Protein AF-Q6WVA9-F1 (afdb_monomer)

Foldseek 3Di:
DAFDADQWWWKAFVLARFIDGFGADDDDADDQVPDDPQKHQGIATLFPGTGQKMDGNADQDIDGRTDCVPPFHAVRRVCLVVLVVVVVVCVVVVPPCPDHSSVVVCVVQHDDFDPPQAPPDFWQEEEEEAQEDDDVFFHQLLLLLLLLLLVLCVVVNHAYEYEYLDPPGPSQDPPSHPYYHNDQLALVVVLVCCVVVLTQEYEQQRHPPSSLVSVVVCVVVCSCVVSNYYYFFQDNQLQVCQVDPVSVQVLCVVLVAFAFDKDKDQDLVVQLVSCVVLDDFKWKAQPPDPPRQLIDTDRDSVSSSVSRVRRNVPHRMIMITNDLQPFKKKKWKWAAFSSLLIFTQWIKTFPHAPPADPLQTKIKTPDDLDDSVLVNVVRVSVSVSCVSSVGFAIKMWMKGAHSVDSDIHTHGINSHDGPVLSVSCVQQVQNRSNRSSCRSNRDDQSNDADPVVRRGTNSTHGDDPDMDIDHHDDDCVVVD

InterPro domains:
  IPR005479 Carbamoyl phosphate synthase, ATP-binding domain [PF02786] (244-446)
  IPR005479 Carbamoyl phosphate synthase, ATP-binding domain [PS00867] (410-417)
  IPR005483 Carbamoyl phosphate synthase, CPSase domain [PR00098] (135-149)
  IPR005483 Carbamoyl phosphate synthase, CPSase domain [PR00098] (164-174)
  IPR005483 Carbamoyl phosphate synthase, CPSase domain [PR00098] (284-296)
  IPR005483 Carbamoyl phosphate synthase, CPSase domain [PR00098] (318-337)
  IPR005483 Carbamoyl phosphate synthase, CPSase domain [PR00098] (353-370)
  IPR005483 Carbamoyl phosphate synthase, CPSase domain [PR00098] (410-439)
  IPR011761 ATP-grasp fold [PS50975] (249-441)
  IPR016185 Pre-ATP-grasp domain superfamily [SSF52440] (121-243)
  IPR017926 Glutamine amidotransferase [PF00117] (2-86)
  IPR029062 Class I glutamine amidotransferase-like [G3DSA:3.40.50.880] (1-93)
  IPR029062 Class I glutamine amidotransferase-like [SSF52317] (1-90)
  IPR058047 Carbamoyl phosphate synthase, preATP-grasp domain [PF25596] (124-239)

Nearest PDB structures (foldseek):
  5dou-assembly2_C  TM=9.207E-01  e=1.795E-68  Homo sapiens
  5dou-assembly2_D  TM=9.172E-01  e=1.261E-68  Homo sapiens
  5dou-assembly1_B  TM=9.263E-01  e=5.498E-68  Homo sapiens
  5dou-assembly1_A  TM=9.173E-01  e=4.887E-68  Homo sapiens
  6w2j-assembly1_A  TM=9.280E-01  e=3.345E-63  Homo sapiens

Organism: NCBI:txid95088

pLDDT: mean 93.13, std 7.99, range [38.22, 98.81]

Structure (mmCIF, N/CA/C/O backbone):
data_AF-Q6WVA9-F1
#
_entry.id   AF-Q6WVA9-F1
#
loop_
_atom_site.group_PDB
_atom_site.id
_atom_site.type_symbol
_atom_site.label_atom_id
_atom_site.label_alt_id
_atom_site.label_comp_id
_atom_site.label_asym_id
_atom_site.label_entity_id
_atom_site.label_seq_id
_atom_site.pdbx_PDB_ins_code
_atom_site.Cartn_x
_atom_site.Cartn_y
_atom_site.Cartn_z
_atom_site.occupancy
_atom_site.B_iso_or_equiv
_atom_site.auth_seq_id
_atom_site.auth_comp_id
_atom_site.auth_asym_id
_atom_site.auth_atom_id
_atom_site.pdbx_PDB_model_num
ATOM 1 N N . LYS A 1 1 ? 4.236 6.666 -31.141 1.00 63.34 1 LYS A N 1
ATOM 2 C CA . LYS A 1 1 ? 3.553 7.868 -31.706 1.00 63.34 1 LYS A CA 1
ATOM 3 C C . LYS A 1 1 ? 3.749 9.112 -30.842 1.00 63.34 1 LYS A C 1
ATOM 5 O O . LYS A 1 1 ? 4.057 10.151 -31.404 1.00 63.34 1 LYS A O 1
ATOM 10 N N . TYR A 1 2 ? 3.569 9.023 -29.520 1.00 81.44 2 TYR A N 1
ATOM 11 C CA . TYR A 1 2 ? 3.713 10.180 -28.628 1.00 81.44 2 TYR A CA 1
ATOM 12 C C . TYR A 1 2 ? 4.993 10.151 -27.785 1.00 81.44 2 TYR A C 1
ATOM 14 O O . TYR A 1 2 ? 5.389 11.207 -27.310 1.00 81.44 2 TYR A O 1
ATOM 22 N N . GLY A 1 3 ? 5.689 9.010 -27.696 1.00 92.00 3 GLY A N 1
ATOM 23 C CA . GLY A 1 3 ? 6.836 8.843 -26.800 1.00 92.00 3 GLY A CA 1
ATOM 24 C C . GLY A 1 3 ? 6.391 8.723 -25.344 1.00 92.00 3 GLY A C 1
ATOM 25 O O . GLY A 1 3 ? 5.223 8.977 -25.040 1.00 92.00 3 GLY A O 1
ATOM 26 N N . ASN A 1 4 ? 7.319 8.379 -24.459 1.00 97.00 4 ASN A N 1
ATOM 27 C CA . ASN A 1 4 ? 7.031 8.193 -23.045 1.00 97.00 4 ASN A CA 1
ATOM 28 C C . ASN A 1 4 ? 7.585 9.382 -22.254 1.00 97.00 4 ASN A C 1
ATOM 30 O O . ASN A 1 4 ? 8.783 9.682 -22.292 1.00 97.00 4 ASN A O 1
ATOM 34 N N . ARG A 1 5 ? 6.675 10.118 -21.600 1.00 97.06 5 ARG A N 1
ATOM 35 C CA . ARG A 1 5 ? 6.971 11.325 -20.816 1.00 97.06 5 ARG A CA 1
ATOM 36 C C . ARG A 1 5 ? 6.161 11.328 -19.528 1.00 97.06 5 ARG A C 1
ATOM 38 O O . ARG A 1 5 ? 4.946 11.496 -19.584 1.00 97.06 5 ARG A O 1
ATOM 45 N N . GLY A 1 6 ? 6.819 11.152 -18.391 1.00 96.50 6 GLY A N 1
ATOM 46 C CA . GLY A 1 6 ? 6.153 11.119 -17.091 1.00 96.50 6 GLY A CA 1
ATOM 47 C C . GLY A 1 6 ? 7.018 10.506 -15.998 1.00 96.50 6 GLY A C 1
ATOM 48 O O . GLY A 1 6 ? 8.132 10.060 -16.262 1.00 96.50 6 GLY A O 1
ATOM 49 N N . HIS A 1 7 ? 6.479 10.484 -14.779 1.00 96.94 7 HIS A N 1
ATOM 50 C CA . HIS A 1 7 ? 7.119 9.922 -13.578 1.00 96.94 7 HIS A CA 1
ATOM 51 C C . HIS A 1 7 ? 6.469 8.614 -13.102 1.00 96.94 7 HIS A C 1
ATOM 53 O O . HIS A 1 7 ? 6.834 8.075 -12.065 1.00 96.94 7 HIS A O 1
ATOM 59 N N . ASN A 1 8 ? 5.473 8.127 -13.836 1.00 96.62 8 ASN A N 1
ATOM 60 C CA . ASN A 1 8 ? 4.592 7.029 -13.451 1.00 96.62 8 ASN A CA 1
ATOM 61 C C . ASN A 1 8 ? 4.583 5.906 -14.496 1.00 96.62 8 ASN A C 1
ATOM 63 O O . ASN A 1 8 ? 3.553 5.269 -14.726 1.00 96.62 8 ASN A O 1
ATOM 67 N N . LEU A 1 9 ? 5.710 5.711 -15.183 1.00 97.00 9 LEU A N 1
ATOM 68 C CA . LEU A 1 9 ? 5.797 4.802 -16.317 1.00 97.00 9 LEU A CA 1
ATOM 69 C C . LEU A 1 9 ? 6.294 3.427 -15.853 1.00 97.00 9 LEU A C 1
ATOM 71 O O . LEU A 1 9 ? 7.421 3.328 -15.359 1.00 97.00 9 LEU A O 1
ATOM 75 N N . PRO A 1 10 ? 5.466 2.374 -15.970 1.00 97.62 10 PRO A N 1
ATOM 76 C CA . PRO A 1 10 ? 5.815 1.049 -15.485 1.00 97.62 10 PRO A CA 1
ATOM 77 C C . PRO A 1 10 ? 6.740 0.298 -16.434 1.00 97.62 10 PRO A C 1
ATOM 79 O O . PRO A 1 10 ? 6.375 0.035 -17.580 1.00 97.62 10 PRO A O 1
ATOM 82 N N . CYS A 1 11 ? 7.884 -0.146 -15.923 1.00 97.56 11 CYS A N 1
ATOM 83 C CA . CYS A 1 11 ? 8.838 -0.977 -16.654 1.00 97.56 11 CYS A CA 1
ATOM 84 C C . CYS A 1 11 ? 8.942 -2.357 -16.008 1.00 97.56 11 CYS A C 1
ATOM 86 O O . CYS A 1 11 ? 9.179 -2.462 -14.806 1.00 97.56 11 CYS A O 1
ATOM 88 N N . ILE A 1 12 ? 8.767 -3.415 -16.798 1.00 98.12 12 ILE A N 1
ATOM 89 C CA . ILE A 1 12 ? 8.920 -4.811 -16.375 1.00 98.12 12 ILE A CA 1
ATOM 90 C C . ILE A 1 12 ? 10.329 -5.274 -16.729 1.00 98.12 12 ILE A C 1
ATOM 92 O O . ILE A 1 12 ? 10.743 -5.167 -17.881 1.00 98.12 12 ILE A O 1
ATOM 96 N N . HIS A 1 13 ? 11.048 -5.814 -15.751 1.00 98.12 13 HIS A N 1
ATOM 97 C CA . HIS A 1 13 ? 12.336 -6.467 -15.955 1.00 98.12 13 HIS A CA 1
ATOM 98 C C . HIS A 1 13 ? 12.132 -7.902 -16.471 1.00 98.12 13 HIS A C 1
ATOM 100 O O . HIS A 1 13 ? 11.496 -8.716 -15.795 1.00 98.12 13 HIS A O 1
ATOM 106 N N . HIS A 1 14 ? 12.676 -8.236 -17.648 1.00 94.38 14 HIS A N 1
ATOM 107 C CA . HIS A 1 14 ? 12.358 -9.483 -18.375 1.00 94.38 14 HIS A CA 1
ATOM 108 C C . HIS A 1 14 ? 12.635 -10.763 -17.585 1.00 94.38 14 HIS A C 1
ATOM 110 O O . HIS A 1 14 ? 11.826 -11.688 -17.590 1.00 94.38 14 HIS A O 1
ATOM 116 N N . ASN A 1 15 ? 13.764 -10.834 -16.880 1.00 92.94 15 ASN A N 1
ATOM 117 C CA . ASN A 1 15 ? 14.180 -12.072 -16.218 1.00 92.94 15 ASN A CA 1
ATOM 118 C C . ASN A 1 15 ? 13.527 -12.308 -14.852 1.00 92.94 15 ASN A C 1
ATOM 120 O O . ASN A 1 15 ? 13.528 -13.441 -14.379 1.00 92.94 15 ASN A O 1
ATOM 124 N N . THR A 1 16 ? 13.004 -11.264 -14.205 1.00 95.31 16 THR A N 1
ATOM 125 C CA . THR A 1 16 ? 12.428 -11.379 -12.851 1.00 95.31 16 THR A CA 1
ATOM 126 C C . THR A 1 16 ? 10.925 -11.125 -12.819 1.00 95.31 16 THR A C 1
ATOM 128 O O . THR A 1 16 ? 10.287 -11.440 -11.820 1.00 95.31 16 THR A O 1
ATOM 131 N N . GLY A 1 17 ? 10.348 -10.542 -13.876 1.00 94.81 17 GLY A N 1
ATOM 132 C CA . GLY A 1 17 ? 8.936 -10.151 -13.927 1.00 94.81 17 GLY A CA 1
ATOM 133 C C . GLY A 1 17 ? 8.577 -8.986 -12.997 1.00 94.81 17 GLY A C 1
ATOM 134 O O . GLY A 1 17 ? 7.415 -8.587 -12.934 1.00 94.81 17 GLY A O 1
ATOM 135 N N . ARG A 1 18 ? 9.559 -8.422 -12.282 1.00 96.50 18 ARG A N 1
ATOM 136 C CA . ARG A 1 18 ? 9.371 -7.264 -11.406 1.00 96.50 18 ARG A CA 1
ATOM 137 C C . ARG A 1 18 ? 9.057 -6.023 -12.219 1.00 96.50 18 ARG A C 1
ATOM 139 O O . ARG A 1 18 ? 9.720 -5.747 -13.217 1.00 96.50 18 ARG A O 1
ATOM 146 N N . CYS A 1 19 ? 8.079 -5.264 -11.751 1.00 97.62 19 CYS A N 1
ATOM 147 C CA . CYS A 1 19 ? 7.687 -3.990 -12.315 1.00 97.62 19 CYS A CA 1
ATOM 148 C C . CYS A 1 19 ? 8.124 -2.837 -11.407 1.00 97.62 19 CYS A C 1
ATOM 150 O O . CYS A 1 19 ? 7.973 -2.899 -10.185 1.00 97.62 19 CYS A O 1
ATOM 152 N N . PHE A 1 20 ? 8.659 -1.786 -12.019 1.00 97.69 20 PHE A N 1
ATOM 153 C CA . PHE A 1 20 ? 9.190 -0.603 -11.348 1.00 97.69 20 PHE A CA 1
ATOM 154 C C . PHE A 1 20 ? 8.584 0.657 -11.959 1.00 97.69 20 PHE A C 1
ATOM 156 O O . PHE A 1 20 ? 8.343 0.695 -13.170 1.00 97.69 20 PHE A O 1
ATOM 163 N N . MET A 1 21 ? 8.344 1.686 -11.141 1.00 97.50 21 MET A N 1
ATOM 164 C CA . MET A 1 21 ? 7.945 2.996 -11.654 1.00 97.50 21 MET A CA 1
ATOM 165 C C . MET A 1 21 ? 9.180 3.766 -12.097 1.00 97.50 21 MET A C 1
ATOM 167 O O . MET A 1 21 ? 10.185 3.804 -11.390 1.00 97.50 21 MET A O 1
ATOM 171 N N . THR A 1 22 ? 9.102 4.383 -13.272 1.00 97.94 22 THR A N 1
ATOM 172 C CA . THR A 1 22 ? 10.239 5.070 -13.882 1.00 97.94 22 THR A CA 1
ATOM 173 C C . THR A 1 22 ? 9.884 6.479 -14.333 1.00 97.94 22 THR A C 1
ATOM 175 O O . THR A 1 22 ? 8.746 6.767 -14.725 1.00 97.94 22 THR A O 1
ATOM 178 N N . THR A 1 23 ? 10.890 7.355 -14.301 1.00 97.62 23 THR A N 1
ATOM 179 C CA . THR A 1 23 ? 10.855 8.646 -14.987 1.00 97.62 23 THR A CA 1
ATOM 180 C C . THR A 1 23 ? 11.359 8.480 -16.408 1.00 97.62 23 THR A C 1
ATOM 182 O O . THR A 1 23 ? 12.461 7.977 -16.624 1.00 97.62 23 THR A O 1
ATOM 185 N N . GLN A 1 24 ? 10.591 8.955 -17.383 1.00 97.75 24 GLN A N 1
ATOM 186 C CA . GLN A 1 24 ? 10.996 8.923 -18.786 1.00 97.75 24 GLN A CA 1
ATOM 187 C C . GLN A 1 24 ? 10.697 10.242 -19.482 1.00 97.75 24 GLN A C 1
ATOM 189 O O . GLN A 1 24 ? 9.745 10.943 -19.131 1.00 97.75 24 GLN A O 1
ATOM 194 N N . ASN A 1 25 ? 11.511 10.568 -20.486 1.00 97.06 25 ASN A N 1
ATOM 195 C CA . ASN A 1 25 ? 11.283 11.703 -21.369 1.00 97.06 25 ASN A CA 1
ATOM 196 C C . ASN A 1 25 ? 11.929 11.482 -22.747 1.00 97.06 25 ASN A C 1
ATOM 198 O O . ASN A 1 25 ? 12.890 12.157 -23.118 1.00 97.06 25 ASN A O 1
ATOM 202 N N . HIS A 1 26 ? 11.405 10.533 -23.524 1.00 96.94 26 HIS A N 1
ATOM 203 C CA . HIS A 1 26 ? 11.933 10.210 -24.854 1.00 96.94 26 HIS A CA 1
ATOM 204 C C . HIS A 1 26 ? 10.832 10.124 -25.920 1.00 96.94 26 HIS A C 1
ATOM 206 O O . HIS A 1 26 ? 9.650 9.937 -25.636 1.00 96.94 26 HIS A O 1
ATOM 212 N N . GLY A 1 27 ? 11.223 10.330 -27.183 1.00 96.88 27 GLY A N 1
ATOM 213 C CA . GLY A 1 27 ? 10.330 10.286 -28.353 1.00 96.88 27 GLY A CA 1
ATOM 214 C C . GLY A 1 27 ? 10.636 9.167 -29.353 1.00 96.88 27 GLY A C 1
ATOM 215 O O . GLY A 1 27 ? 9.853 8.954 -30.275 1.00 96.88 27 GLY A O 1
ATOM 216 N N . PHE A 1 28 ? 11.755 8.471 -29.163 1.00 95.38 28 PHE A N 1
ATOM 217 C CA . PHE A 1 28 ? 12.245 7.371 -29.993 1.00 95.38 28 PHE A CA 1
ATOM 218 C C . PHE A 1 28 ? 12.471 6.158 -29.098 1.00 95.38 28 PHE A C 1
ATOM 220 O O . PHE A 1 28 ? 12.842 6.343 -27.943 1.00 95.38 28 PHE A O 1
ATOM 227 N N . ALA A 1 29 ? 12.252 4.956 -29.615 1.00 96.00 29 ALA A N 1
ATOM 228 C CA . ALA A 1 29 ? 12.467 3.711 -28.886 1.00 96.00 29 ALA A CA 1
ATOM 229 C C . ALA A 1 29 ? 13.289 2.748 -29.744 1.00 96.00 29 ALA A C 1
ATOM 231 O O . ALA A 1 29 ? 13.302 2.865 -30.974 1.00 96.00 29 ALA A O 1
ATOM 232 N N . VAL A 1 30 ? 13.972 1.819 -29.082 1.00 96.50 30 VAL A N 1
ATOM 233 C CA . VAL A 1 30 ? 14.666 0.706 -29.733 1.00 96.50 30 VAL A CA 1
ATOM 234 C C . VAL A 1 30 ? 13.632 -0.300 -30.245 1.00 96.50 30 VAL A C 1
ATOM 236 O O . VAL A 1 30 ? 12.618 -0.539 -29.589 1.00 96.50 30 VAL A O 1
ATOM 239 N N . ASP A 1 31 ? 13.886 -0.857 -31.427 1.00 96.38 31 ASP A N 1
ATOM 240 C CA . ASP A 1 31 ? 13.080 -1.926 -32.015 1.00 96.38 31 ASP A CA 1
ATOM 241 C C . ASP A 1 31 ? 13.687 -3.289 -31.650 1.00 96.38 31 ASP A C 1
ATOM 243 O O . ASP A 1 31 ? 14.761 -3.649 -32.147 1.00 96.38 31 ASP A O 1
ATOM 247 N N . ASP A 1 32 ? 13.001 -4.019 -30.765 1.00 95.06 32 ASP A N 1
ATOM 248 C CA . ASP A 1 32 ? 13.438 -5.311 -30.225 1.00 95.06 32 ASP A CA 1
ATOM 249 C C . ASP A 1 32 ? 13.683 -6.358 -31.324 1.00 95.06 32 ASP A C 1
ATOM 251 O O . ASP A 1 32 ? 14.612 -7.160 -31.210 1.00 95.06 32 ASP A O 1
ATOM 255 N N . ASP A 1 33 ? 12.930 -6.307 -32.429 1.00 95.62 33 ASP A N 1
ATOM 256 C CA . ASP A 1 33 ? 13.046 -7.263 -33.539 1.00 95.62 33 ASP A CA 1
ATOM 257 C C . ASP A 1 33 ? 14.336 -7.066 -34.358 1.00 95.62 33 ASP A C 1
ATOM 259 O O . ASP A 1 33 ? 14.706 -7.906 -35.184 1.00 95.62 33 ASP A O 1
ATOM 263 N N . THR A 1 34 ? 15.037 -5.950 -34.136 1.00 96.81 34 THR A N 1
ATOM 264 C CA . THR A 1 34 ? 16.253 -5.570 -34.871 1.00 96.81 34 THR A CA 1
ATOM 265 C C . THR A 1 34 ? 17.528 -5.664 -34.036 1.00 96.81 34 THR A C 1
ATOM 267 O O . THR A 1 34 ? 18.603 -5.277 -34.509 1.00 96.81 34 THR A O 1
ATOM 270 N N . LEU A 1 35 ? 17.443 -6.187 -32.807 1.00 96.94 35 LEU A N 1
ATOM 271 C CA . LEU A 1 35 ? 18.608 -6.337 -31.942 1.00 96.94 35 LEU A CA 1
ATOM 272 C C . LEU A 1 35 ? 19.638 -7.302 -32.562 1.00 96.94 35 LEU A C 1
ATOM 274 O O . LEU A 1 35 ? 19.288 -8.399 -33.006 1.00 96.94 35 LEU A O 1
ATOM 278 N N . PRO A 1 36 ? 20.928 -6.921 -32.617 1.00 96.75 36 PRO A N 1
ATOM 279 C CA . PRO A 1 36 ? 21.968 -7.794 -33.143 1.00 96.75 36 PRO A CA 1
ATOM 280 C C . PRO A 1 36 ? 22.230 -8.973 -32.197 1.00 96.75 36 PRO A C 1
ATOM 282 O O . PRO A 1 36 ? 21.999 -8.891 -30.993 1.00 96.75 36 PRO A O 1
ATOM 285 N N . ALA A 1 37 ? 22.791 -10.057 -32.738 1.00 96.56 37 ALA A N 1
ATOM 286 C CA . ALA A 1 37 ? 23.125 -11.248 -31.957 1.00 96.56 37 ALA A CA 1
ATOM 287 C C . ALA A 1 37 ? 23.976 -10.913 -30.714 1.00 96.56 37 ALA A C 1
ATOM 289 O O . ALA A 1 37 ? 24.954 -10.163 -30.802 1.00 96.56 37 ALA A O 1
ATOM 290 N N . GLY A 1 38 ? 23.615 -11.502 -29.572 1.00 96.12 38 GLY A N 1
ATOM 291 C CA . GLY A 1 38 ? 24.259 -11.264 -28.280 1.00 96.12 38 GLY A CA 1
ATOM 292 C C . GLY A 1 38 ? 23.659 -10.118 -27.460 1.00 96.12 38 GLY A C 1
ATOM 293 O O . GLY A 1 38 ? 24.158 -9.868 -26.361 1.00 96.12 38 GLY A O 1
ATOM 294 N N . TRP A 1 39 ? 22.632 -9.429 -27.970 1.00 97.94 39 TRP A N 1
ATOM 295 C CA . TRP A 1 39 ? 21.844 -8.434 -27.241 1.00 97.94 39 TRP A CA 1
ATOM 296 C C . TRP A 1 39 ? 20.414 -8.909 -27.037 1.00 97.94 39 TRP A C 1
ATOM 298 O O . TRP A 1 39 ? 19.814 -9.509 -27.924 1.00 97.94 39 TRP A O 1
ATOM 308 N N . GLU A 1 40 ? 19.857 -8.569 -25.884 1.00 97.31 40 GLU A N 1
ATOM 309 C CA . GLU A 1 40 ? 18.480 -8.890 -25.525 1.00 97.31 40 GLU A CA 1
ATOM 310 C C . GLU A 1 40 ? 17.811 -7.702 -24.809 1.00 97.31 40 GLU A C 1
ATOM 312 O O . GLU A 1 40 ? 18.506 -6.855 -24.226 1.00 97.31 40 GLU A O 1
ATOM 317 N N . PRO A 1 41 ? 16.470 -7.624 -24.827 1.00 97.94 41 PRO A N 1
ATOM 318 C CA . PRO A 1 41 ? 15.728 -6.657 -24.028 1.00 97.94 41 PRO A CA 1
ATOM 319 C C . PRO A 1 41 ? 15.956 -6.877 -22.526 1.00 97.94 41 PRO A C 1
ATOM 321 O O . PRO A 1 41 ? 15.852 -7.993 -22.019 1.00 97.94 41 PRO A O 1
ATOM 324 N N . LEU A 1 42 ? 16.233 -5.795 -21.799 1.00 98.12 42 LEU A N 1
ATOM 325 C CA . LEU A 1 42 ? 16.402 -5.804 -20.343 1.00 98.12 42 LEU A CA 1
ATOM 326 C C . LEU A 1 42 ? 15.102 -5.410 -19.628 1.00 98.12 42 LEU A C 1
ATOM 328 O O . LEU A 1 42 ? 14.667 -6.078 -18.687 1.00 98.12 42 LEU A O 1
ATOM 332 N N . PHE A 1 43 ? 14.458 -4.345 -20.108 1.00 98.50 43 PHE A N 1
ATOM 333 C CA . PHE A 1 43 ? 13.176 -3.857 -19.606 1.00 98.50 43 PHE A CA 1
ATOM 334 C C . PHE A 1 43 ? 12.193 -3.641 -20.757 1.00 98.50 43 PHE A C 1
ATOM 336 O O . PHE A 1 43 ? 12.595 -3.299 -21.868 1.00 98.50 43 PHE A O 1
ATOM 343 N N . THR A 1 44 ? 10.900 -3.769 -20.465 1.00 97.94 44 THR A N 1
ATOM 344 C CA . THR A 1 44 ? 9.810 -3.429 -21.389 1.00 97.94 44 THR A CA 1
ATOM 345 C C . THR A 1 44 ? 8.733 -2.632 -20.675 1.00 97.94 44 THR A C 1
ATOM 347 O O . THR A 1 44 ? 8.367 -2.934 -19.537 1.00 97.94 44 THR A O 1
ATOM 350 N N . ASN A 1 45 ? 8.180 -1.639 -21.362 1.00 97.44 45 ASN A N 1
ATOM 351 C CA . ASN A 1 45 ? 7.081 -0.842 -20.849 1.00 97.44 45 ASN A CA 1
ATOM 352 C C . ASN A 1 45 ? 5.829 -1.713 -20.661 1.00 97.44 45 ASN A C 1
ATOM 354 O O . ASN A 1 45 ? 5.378 -2.392 -21.589 1.00 97.44 45 ASN A O 1
ATOM 358 N N . ALA A 1 46 ? 5.223 -1.697 -19.475 1.00 96.44 46 ALA A N 1
ATOM 359 C CA . ALA A 1 46 ? 4.057 -2.532 -19.207 1.00 96.44 46 ALA A CA 1
ATOM 360 C C . ALA A 1 46 ? 2.821 -2.099 -20.018 1.00 96.44 46 ALA A C 1
ATOM 362 O O . ALA A 1 46 ? 1.971 -2.949 -20.306 1.00 96.44 46 ALA A O 1
ATOM 363 N N . ASN A 1 47 ? 2.733 -0.821 -20.404 1.00 94.38 47 ASN A N 1
ATOM 364 C CA . ASN A 1 47 ? 1.565 -0.230 -21.054 1.00 94.38 47 ASN A CA 1
ATOM 365 C C . ASN A 1 47 ? 1.570 -0.411 -22.573 1.00 94.38 47 ASN A C 1
ATOM 367 O O . ASN A 1 47 ? 0.579 -0.885 -23.122 1.00 94.38 47 ASN A O 1
ATOM 371 N N . ASP A 1 48 ? 2.653 -0.040 -23.254 1.00 94.38 48 ASP A N 1
ATOM 372 C CA . ASP A 1 48 ? 2.712 -0.019 -24.725 1.00 94.38 48 ASP A CA 1
ATOM 373 C C . ASP A 1 48 ? 3.703 -1.023 -25.332 1.00 94.38 48 ASP A C 1
ATOM 375 O O . ASP A 1 48 ? 3.772 -1.151 -26.554 1.00 94.38 48 ASP A O 1
ATOM 379 N N . LYS A 1 49 ? 4.396 -1.786 -24.477 1.00 95.31 49 LYS A N 1
ATOM 380 C CA . LYS A 1 49 ? 5.343 -2.848 -24.837 1.00 95.31 49 LYS A CA 1
ATOM 381 C C . LYS A 1 49 ? 6.600 -2.368 -25.565 1.00 95.31 49 LYS A C 1
ATOM 383 O O . LYS A 1 49 ? 7.305 -3.202 -26.122 1.00 95.31 49 LYS A O 1
ATOM 388 N N . THR A 1 50 ? 6.923 -1.073 -25.542 1.00 96.81 50 THR A N 1
ATOM 389 C CA . THR A 1 50 ? 8.192 -0.596 -26.110 1.00 96.81 50 THR A CA 1
ATOM 390 C C . THR A 1 50 ? 9.393 -1.056 -25.286 1.00 96.81 50 THR A C 1
ATOM 392 O O . THR A 1 50 ? 9.275 -1.280 -24.076 1.00 96.81 50 THR A O 1
ATOM 395 N N . ASN A 1 51 ? 10.556 -1.172 -25.935 1.00 98.06 51 ASN A N 1
ATOM 396 C CA . ASN A 1 51 ? 11.825 -1.431 -25.262 1.00 98.06 51 ASN A CA 1
ATOM 397 C C . ASN A 1 51 ? 12.140 -0.324 -24.247 1.00 98.06 51 ASN A C 1
ATOM 399 O O . ASN A 1 51 ? 12.004 0.859 -24.557 1.00 98.06 51 ASN A O 1
ATOM 403 N N . GLU A 1 52 ? 12.595 -0.721 -23.060 1.00 98.38 52 GLU A N 1
ATOM 404 C CA . GLU A 1 52 ? 12.977 0.193 -21.979 1.00 98.38 52 GLU A CA 1
ATOM 405 C C . GLU A 1 52 ? 14.424 -0.022 -21.502 1.00 98.38 52 GLU A C 1
ATOM 407 O O . GLU A 1 52 ? 14.861 0.522 -20.485 1.00 98.38 52 GLU A O 1
ATOM 412 N N . GLY A 1 53 ? 15.193 -0.821 -22.236 1.00 98.12 53 GLY A N 1
ATOM 413 C CA . GLY A 1 53 ? 16.581 -1.134 -21.941 1.00 98.12 53 GLY A CA 1
ATOM 414 C C . GLY A 1 53 ? 17.052 -2.381 -22.674 1.00 98.12 53 GLY A C 1
ATOM 415 O O . GLY A 1 53 ? 16.257 -3.251 -23.036 1.00 98.12 53 GLY A O 1
ATOM 416 N N . ILE A 1 54 ? 18.362 -2.491 -22.854 1.00 98.44 54 ILE A N 1
ATOM 417 C CA . ILE A 1 54 ? 19.011 -3.632 -23.505 1.00 98.44 54 ILE A CA 1
ATOM 418 C C . ILE A 1 54 ? 20.234 -4.066 -22.709 1.00 98.44 54 ILE A C 1
ATOM 420 O O . ILE A 1 54 ? 20.857 -3.268 -22.006 1.00 98.44 54 ILE A O 1
ATOM 424 N N . ILE A 1 55 ? 20.596 -5.335 -22.834 1.00 98.19 55 ILE A N 1
ATOM 425 C CA . ILE A 1 55 ? 21.756 -5.917 -22.166 1.00 98.19 55 ILE A CA 1
ATOM 426 C C . ILE A 1 55 ? 22.475 -6.883 -23.098 1.00 98.19 55 ILE A C 1
ATOM 428 O O . ILE A 1 55 ? 21.857 -7.541 -23.932 1.00 98.19 55 ILE A O 1
ATOM 432 N N . HIS A 1 56 ? 23.800 -6.938 -22.988 1.00 97.19 56 HIS A N 1
ATOM 433 C CA . HIS A 1 56 ? 24.594 -7.922 -23.709 1.00 97.19 56 HIS A CA 1
ATOM 434 C C . HIS A 1 56 ? 24.680 -9.217 -22.893 1.00 97.19 56 HIS A C 1
ATOM 436 O O . HIS A 1 56 ? 24.978 -9.191 -21.702 1.00 97.19 56 HIS A O 1
ATOM 442 N N . GLU A 1 57 ? 24.545 -10.366 -23.554 1.00 93.00 57 GLU A N 1
ATOM 443 C CA . GLU A 1 57 ? 24.511 -11.695 -22.918 1.00 93.00 57 GLU A CA 1
ATOM 444 C C . GLU A 1 57 ? 25.767 -12.065 -22.099 1.00 93.00 57 GLU A C 1
ATOM 446 O O . GLU A 1 57 ? 25.729 -12.977 -21.278 1.00 93.00 57 GLU A O 1
ATOM 451 N N . SER A 1 58 ? 26.907 -11.407 -22.334 1.00 89.25 58 SER A N 1
ATOM 452 C CA . SER A 1 58 ? 28.208 -11.805 -21.768 1.00 89.25 58 SER A CA 1
ATOM 453 C C . SER A 1 58 ? 29.127 -10.634 -21.439 1.00 89.25 58 SER A C 1
ATOM 455 O O . SER A 1 58 ? 29.894 -10.698 -20.477 1.00 89.25 58 SER A O 1
ATOM 457 N N . LYS A 1 59 ? 29.072 -9.549 -22.218 1.00 92.12 59 LYS A N 1
ATOM 458 C CA . LYS A 1 59 ? 29.859 -8.342 -21.952 1.00 92.12 59 LYS A CA 1
ATOM 459 C C . LYS A 1 59 ? 29.182 -7.486 -20.876 1.00 92.12 59 LYS A C 1
ATOM 461 O O . LYS A 1 59 ? 27.960 -7.521 -20.761 1.00 92.12 59 LYS A O 1
ATOM 466 N N . PRO A 1 60 ? 29.939 -6.674 -20.117 1.00 92.88 60 PRO A N 1
ATOM 467 C CA . PRO A 1 60 ? 29.394 -5.819 -19.063 1.00 92.88 60 PRO A CA 1
ATOM 468 C C . PRO A 1 60 ? 28.713 -4.562 -19.637 1.00 92.88 60 PRO A C 1
ATOM 470 O O . PRO A 1 60 ? 29.012 -3.444 -19.224 1.00 92.88 60 PRO A O 1
ATOM 473 N N . TYR A 1 61 ? 27.849 -4.731 -20.639 1.00 95.69 61 TYR A N 1
ATOM 474 C CA . TYR A 1 61 ? 27.148 -3.649 -21.321 1.00 95.69 61 TYR A CA 1
ATOM 475 C C . TYR A 1 61 ? 25.656 -3.790 -21.077 1.00 95.69 61 TYR A C 1
ATOM 477 O O . TYR A 1 61 ? 25.064 -4.819 -21.396 1.00 95.69 61 TYR A O 1
ATOM 485 N N . PHE A 1 62 ? 25.058 -2.736 -20.544 1.00 97.81 62 PHE A N 1
ATOM 486 C CA . PHE A 1 62 ? 23.618 -2.580 -20.483 1.00 97.81 62 PHE A CA 1
ATOM 487 C C . PHE A 1 62 ? 23.271 -1.102 -20.650 1.00 97.81 62 PHE A C 1
ATOM 489 O O . PHE A 1 62 ? 24.111 -0.226 -20.422 1.00 97.81 62 PHE A O 1
ATOM 496 N N . SER A 1 63 ? 22.042 -0.830 -21.054 1.00 97.94 63 SER A N 1
ATOM 497 C CA . SER A 1 63 ? 21.463 0.505 -21.054 1.00 97.94 63 SER A CA 1
ATOM 498 C C . SER A 1 63 ? 20.001 0.438 -20.638 1.00 97.94 63 SER A C 1
ATOM 500 O O . SER A 1 63 ? 19.359 -0.612 -20.706 1.00 97.94 63 SER A O 1
ATOM 502 N N . VAL A 1 64 ? 19.483 1.582 -20.211 1.00 98.44 64 VAL A N 1
ATOM 503 C CA . VAL A 1 64 ? 18.070 1.788 -19.905 1.00 98.44 64 VAL A CA 1
ATOM 504 C C . VAL A 1 64 ? 17.567 2.996 -20.683 1.00 98.44 64 VAL A C 1
ATOM 506 O O . VAL A 1 64 ? 18.336 3.905 -20.996 1.00 98.44 64 VAL A O 1
ATOM 509 N N . GLN A 1 65 ? 16.291 2.973 -21.046 1.00 98.19 65 GLN A N 1
ATOM 510 C CA . GLN A 1 65 ? 15.639 4.036 -21.814 1.00 98.19 65 GLN A CA 1
ATOM 511 C C . GLN A 1 65 ? 15.089 5.153 -20.909 1.00 98.19 65 GLN A C 1
ATOM 513 O O . GLN A 1 65 ? 14.888 6.283 -21.365 1.00 98.19 65 GLN A O 1
ATOM 518 N N . PHE A 1 66 ? 14.866 4.823 -19.637 1.00 98.06 66 PHE A N 1
ATOM 519 C CA . PHE A 1 66 ? 14.409 5.703 -18.568 1.00 98.06 66 PHE A CA 1
ATOM 520 C C . PHE A 1 66 ? 15.573 6.346 -17.794 1.00 98.06 66 PHE A C 1
ATOM 522 O O . PHE A 1 66 ? 16.739 6.038 -18.029 1.00 98.06 66 PHE A O 1
ATOM 529 N N . HIS A 1 67 ? 15.239 7.229 -16.852 1.00 98.06 67 HIS A N 1
ATOM 530 C CA . HIS A 1 67 ? 16.177 8.020 -16.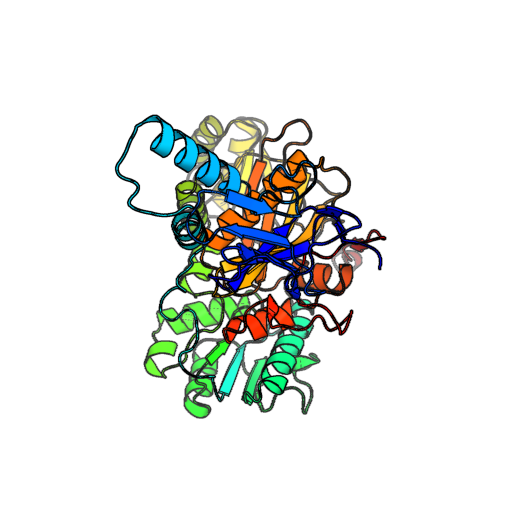052 1.00 98.06 67 HIS A CA 1
ATOM 531 C C . HIS A 1 67 ? 16.279 7.484 -14.611 1.00 98.06 67 HIS A C 1
ATOM 533 O O . HIS A 1 67 ? 15.472 7.882 -13.762 1.00 98.06 67 HIS A O 1
ATOM 539 N N . PRO A 1 68 ? 17.218 6.564 -14.302 1.00 95.75 68 PRO A N 1
ATOM 540 C CA . PRO A 1 68 ? 17.402 6.047 -12.944 1.00 95.75 68 PRO A CA 1
ATOM 541 C C . PRO A 1 68 ? 17.982 7.086 -11.978 1.00 95.75 68 PRO A C 1
ATOM 543 O O . PRO A 1 68 ? 17.887 6.899 -10.774 1.00 95.75 68 PRO A O 1
ATOM 546 N N . GLU A 1 69 ? 18.556 8.181 -12.485 1.00 93.50 69 GLU A N 1
ATOM 547 C CA . GLU A 1 69 ? 18.965 9.361 -11.712 1.00 93.50 69 GLU A CA 1
ATOM 548 C C . GLU A 1 69 ? 17.786 10.226 -11.251 1.00 93.50 69 GLU A C 1
ATOM 550 O O . GLU A 1 69 ? 17.996 11.251 -10.596 1.00 93.50 69 GLU A O 1
ATOM 555 N N . HIS A 1 70 ? 16.555 9.848 -11.625 1.00 87.06 70 HIS A N 1
ATOM 556 C CA . HIS A 1 70 ? 15.308 10.489 -11.210 1.00 87.06 70 HIS A CA 1
ATOM 557 C C . HIS A 1 70 ? 15.357 12.026 -11.380 1.00 87.06 70 HIS A C 1
ATOM 559 O O . HIS A 1 70 ? 15.644 12.519 -12.464 1.00 87.06 70 HIS A O 1
ATOM 565 N N . THR A 1 71 ? 15.062 12.805 -10.332 1.00 88.12 71 THR A N 1
ATOM 566 C CA . THR A 1 71 ? 15.188 14.284 -10.287 1.00 88.12 71 THR A CA 1
ATOM 567 C C . THR A 1 71 ? 14.527 15.035 -11.464 1.00 88.12 71 THR A C 1
ATOM 569 O O . THR A 1 71 ? 15.154 15.819 -12.167 1.00 88.12 71 THR A O 1
ATOM 572 N N . ALA A 1 72 ? 13.220 14.900 -11.704 1.00 87.56 72 ALA A N 1
ATOM 573 C CA . ALA A 1 72 ? 12.156 14.478 -10.785 1.00 87.56 72 ALA A CA 1
ATOM 574 C C . ALA A 1 72 ? 11.722 13.002 -10.916 1.00 87.56 72 ALA A C 1
ATOM 576 O O . ALA A 1 72 ? 12.024 12.333 -11.903 1.00 87.56 72 ALA A O 1
ATOM 577 N N . GLY A 1 73 ? 10.975 12.515 -9.918 1.00 92.75 73 GLY A N 1
ATOM 578 C CA . GLY A 1 73 ? 10.288 11.215 -9.934 1.00 92.75 73 GLY A CA 1
ATOM 579 C C . GLY A 1 73 ? 10.908 10.108 -9.065 1.00 92.75 73 GLY A C 1
ATOM 580 O O . GLY A 1 73 ? 11.759 10.403 -8.221 1.00 92.75 73 GLY A O 1
ATOM 581 N N . PRO A 1 74 ? 10.441 8.856 -9.235 1.00 94.88 74 PRO A N 1
ATOM 582 C CA . PRO A 1 74 ? 10.684 7.756 -8.305 1.00 94.88 74 PRO A CA 1
ATOM 583 C C . PRO A 1 74 ? 12.139 7.271 -8.303 1.00 94.88 74 PRO A C 1
ATOM 585 O O . PRO A 1 74 ? 12.781 7.191 -9.346 1.00 94.88 74 PRO A O 1
ATOM 588 N N . GLN A 1 75 ? 12.625 6.877 -7.125 1.00 94.31 75 GLN A N 1
ATOM 589 C CA . GLN A 1 75 ? 13.993 6.388 -6.881 1.00 94.31 75 GLN A CA 1
ATOM 590 C C . GLN A 1 75 ? 14.123 4.858 -7.008 1.00 94.31 75 GLN A C 1
ATOM 592 O O . GLN A 1 75 ? 15.104 4.257 -6.578 1.00 94.31 75 GLN A O 1
ATOM 597 N N . ASP A 1 76 ? 13.123 4.202 -7.599 1.00 95.62 76 ASP A N 1
ATOM 598 C CA . ASP A 1 76 ? 12.922 2.748 -7.527 1.00 95.62 76 ASP A CA 1
ATOM 599 C C . ASP A 1 76 ? 14.025 1.923 -8.226 1.00 95.62 76 ASP A C 1
ATOM 601 O O . ASP A 1 76 ? 14.075 0.705 -8.052 1.00 95.62 76 ASP A O 1
ATOM 605 N N . LEU A 1 77 ? 14.887 2.564 -9.027 1.00 96.50 77 LEU A N 1
ATOM 606 C CA . LEU A 1 77 ? 15.943 1.932 -9.827 1.00 96.50 77 LEU A CA 1
ATOM 607 C C . LEU A 1 77 ? 17.326 2.603 -9.679 1.00 96.50 77 LEU A C 1
ATOM 609 O O . LEU A 1 77 ? 18.197 2.382 -10.524 1.00 96.50 77 LEU A O 1
ATOM 613 N N . GLU A 1 78 ? 17.569 3.366 -8.603 1.00 95.69 78 GLU A N 1
ATOM 614 C CA . GLU A 1 78 ? 18.915 3.893 -8.279 1.00 95.69 78 GLU A CA 1
ATOM 615 C C . GLU A 1 78 ? 19.965 2.767 -8.160 1.00 95.69 78 GLU A C 1
ATOM 617 O O . GLU A 1 78 ? 21.126 2.933 -8.531 1.00 95.69 78 GLU A O 1
ATOM 622 N N . ASP A 1 79 ? 19.525 1.576 -7.750 1.00 95.25 79 ASP A N 1
ATOM 623 C CA . ASP A 1 79 ? 20.302 0.337 -7.657 1.00 95.25 79 ASP A CA 1
ATOM 624 C C . ASP A 1 79 ? 21.057 -0.052 -8.949 1.00 95.25 79 ASP A C 1
ATOM 626 O O . ASP A 1 79 ? 22.033 -0.808 -8.903 1.00 95.25 79 ASP A O 1
ATOM 630 N N . LEU A 1 80 ? 20.643 0.459 -10.115 1.00 97.81 80 LEU A N 1
ATOM 631 C CA . LEU A 1 80 ? 21.376 0.277 -11.372 1.00 97.81 80 LEU A CA 1
ATOM 632 C C . LEU A 1 80 ? 22.776 0.912 -11.323 1.00 97.81 80 LEU A C 1
ATOM 634 O O . LEU A 1 80 ? 23.713 0.370 -11.919 1.00 97.81 80 LEU A O 1
ATOM 638 N N . PHE A 1 81 ? 22.941 2.025 -10.599 1.00 98.06 81 PHE A N 1
ATOM 639 C CA . PHE A 1 81 ? 24.243 2.661 -10.399 1.00 98.06 81 PHE A CA 1
ATOM 640 C C . PHE A 1 81 ? 25.164 1.802 -9.535 1.00 98.06 81 PHE A C 1
ATOM 642 O O . PHE A 1 81 ? 26.343 1.675 -9.867 1.00 98.06 81 PHE A O 1
ATOM 649 N N . ASP A 1 82 ? 24.640 1.164 -8.487 1.00 96.81 82 ASP A N 1
ATOM 650 C CA . ASP A 1 82 ? 25.418 0.250 -7.644 1.00 96.81 82 ASP A CA 1
ATOM 651 C C . ASP A 1 82 ? 25.960 -0.921 -8.469 1.00 96.81 82 ASP A C 1
ATOM 653 O O . ASP A 1 82 ? 27.165 -1.183 -8.472 1.00 96.81 82 ASP A O 1
ATOM 657 N N . VAL A 1 83 ? 25.096 -1.564 -9.264 1.00 96.62 83 VAL A N 1
ATOM 658 C CA . VAL A 1 83 ? 25.497 -2.682 -10.135 1.00 96.62 83 VAL A CA 1
ATOM 659 C C . VAL A 1 83 ? 26.544 -2.246 -11.164 1.00 96.62 83 VAL A C 1
ATOM 661 O O . VAL A 1 83 ? 27.507 -2.979 -11.425 1.00 96.62 83 VAL A O 1
ATOM 664 N N . PHE A 1 84 ? 26.401 -1.046 -11.733 1.00 96.94 84 PHE A N 1
ATOM 665 C CA . PHE A 1 84 ? 27.400 -0.470 -12.629 1.00 96.94 84 PHE A CA 1
ATOM 666 C C . PHE A 1 84 ? 28.746 -0.251 -11.919 1.00 96.94 84 PHE A C 1
ATOM 668 O O . PHE A 1 84 ? 29.783 -0.714 -12.404 1.00 96.94 84 PHE A O 1
ATOM 675 N N . LEU A 1 85 ? 28.744 0.414 -10.760 1.00 96.06 85 LEU A N 1
ATOM 676 C CA . LEU A 1 85 ? 29.954 0.725 -9.998 1.00 96.06 85 LEU A CA 1
ATOM 677 C C . LEU A 1 85 ? 30.682 -0.539 -9.545 1.00 96.06 85 LEU A C 1
ATOM 679 O O . LEU A 1 85 ? 31.908 -0.610 -9.661 1.00 96.06 85 LEU A O 1
ATOM 683 N N . ASP A 1 86 ? 29.955 -1.545 -9.071 1.00 93.31 86 ASP A N 1
ATOM 684 C CA . ASP A 1 86 ? 30.541 -2.808 -8.628 1.00 93.31 86 ASP A CA 1
ATOM 685 C C . ASP A 1 86 ? 31.137 -3.592 -9.800 1.00 93.31 86 ASP A C 1
ATOM 687 O O . ASP A 1 86 ? 32.260 -4.090 -9.708 1.00 93.31 86 ASP A O 1
ATOM 691 N N . THR A 1 87 ? 30.477 -3.581 -10.960 1.00 92.62 87 THR A N 1
ATOM 692 C CA . THR A 1 87 ? 31.027 -4.163 -12.195 1.00 92.62 87 THR A CA 1
ATOM 693 C C . THR A 1 87 ? 32.324 -3.471 -12.634 1.00 92.62 87 THR A C 1
ATOM 695 O O . THR A 1 87 ? 33.280 -4.141 -13.030 1.00 92.62 87 THR A O 1
ATOM 698 N N . VAL A 1 88 ? 32.413 -2.141 -12.511 1.00 93.06 88 VAL A N 1
ATOM 699 C CA . VAL A 1 88 ? 33.647 -1.390 -12.807 1.00 93.06 88 VAL A CA 1
ATOM 700 C C . VAL A 1 88 ? 34.762 -1.711 -11.806 1.00 93.06 88 VAL A C 1
ATOM 702 O O . VAL A 1 88 ? 35.918 -1.869 -12.211 1.00 93.06 88 VAL A O 1
ATOM 705 N N . LYS A 1 89 ? 34.450 -1.794 -10.505 1.00 92.38 89 LYS A N 1
ATOM 706 C CA . LYS A 1 89 ? 35.431 -2.129 -9.457 1.00 92.38 89 LYS A CA 1
ATOM 707 C C . LYS A 1 89 ? 36.015 -3.522 -9.674 1.00 92.38 89 LYS A C 1
ATOM 709 O O . LYS A 1 89 ? 37.235 -3.665 -9.664 1.00 92.38 89 LYS A O 1
ATOM 714 N N . GLU A 1 90 ? 35.172 -4.522 -9.911 1.00 89.44 90 GLU A N 1
ATOM 715 C CA . GLU A 1 90 ? 35.606 -5.905 -10.141 1.00 89.44 90 GLU A CA 1
ATOM 716 C C . GLU A 1 90 ? 36.522 -6.024 -11.361 1.00 89.44 90 GLU A C 1
ATOM 718 O O . GLU A 1 90 ? 37.589 -6.639 -11.269 1.00 89.44 90 GLU A O 1
ATOM 723 N N . PHE A 1 91 ? 36.165 -5.354 -12.464 1.00 87.12 91 PHE A N 1
ATOM 724 C CA . PHE A 1 91 ? 36.999 -5.304 -13.663 1.00 87.12 91 PHE A CA 1
ATOM 725 C C . PHE A 1 91 ? 38.374 -4.679 -13.378 1.00 87.12 91 PHE A C 1
ATOM 727 O O . PHE A 1 91 ? 39.398 -5.215 -13.794 1.00 87.12 91 PHE A O 1
ATOM 734 N N . LYS A 1 92 ? 38.424 -3.568 -12.629 1.00 89.00 92 LYS A N 1
ATOM 735 C CA . LYS A 1 92 ? 39.688 -2.901 -12.265 1.00 89.00 92 LYS A CA 1
ATOM 736 C C . LYS A 1 92 ? 40.569 -3.735 -11.337 1.00 89.00 92 LYS A C 1
ATOM 738 O O . LYS A 1 92 ? 41.790 -3.610 -11.394 1.00 89.00 92 LYS A O 1
ATOM 743 N N . LEU A 1 93 ? 39.969 -4.549 -10.472 1.00 89.38 93 LEU A N 1
ATOM 744 C CA . LEU A 1 93 ? 40.686 -5.363 -9.492 1.00 89.38 93 LEU A CA 1
ATOM 745 C C . LEU A 1 93 ? 41.191 -6.700 -10.063 1.00 89.38 93 LEU A C 1
ATOM 747 O O . LEU A 1 93 ? 41.763 -7.480 -9.304 1.00 89.38 93 LEU A O 1
ATOM 751 N N . ASN A 1 94 ? 40.992 -6.984 -11.360 1.00 79.88 94 ASN A N 1
ATOM 752 C CA . ASN A 1 94 ? 41.253 -8.298 -11.973 1.00 79.88 94 ASN A CA 1
ATOM 753 C C . ASN A 1 94 ? 40.658 -9.452 -11.148 1.00 79.88 94 ASN A C 1
ATOM 755 O O . ASN A 1 94 ? 41.225 -10.545 -11.078 1.00 79.88 94 ASN A O 1
ATOM 759 N N . SER A 1 95 ? 39.531 -9.192 -10.478 1.00 74.81 95 SER A N 1
ATOM 760 C CA . SER A 1 95 ? 38.846 -10.227 -9.717 1.00 74.81 95 SER A CA 1
ATOM 761 C C . SER A 1 95 ? 38.327 -11.274 -10.703 1.00 74.81 95 SER A C 1
ATOM 763 O O . SER A 1 95 ? 37.881 -10.902 -11.792 1.00 74.81 95 SER A O 1
ATOM 765 N N . PRO A 1 96 ? 38.397 -12.578 -10.384 1.00 69.38 96 PRO A N 1
ATOM 766 C CA . PRO A 1 96 ? 37.785 -13.587 -11.232 1.00 69.38 96 PRO A CA 1
ATOM 767 C C . PRO A 1 96 ? 36.286 -13.277 -11.331 1.00 69.38 96 PRO A C 1
ATOM 769 O O . PRO A 1 96 ? 35.563 -13.411 -10.345 1.00 69.38 96 PRO A O 1
ATOM 772 N N . ASN A 1 97 ? 35.840 -12.810 -12.504 1.00 63.72 97 ASN A N 1
ATOM 773 C CA . ASN A 1 97 ? 34.435 -12.513 -12.776 1.00 63.72 97 ASN A CA 1
ATOM 774 C C . ASN A 1 97 ? 33.644 -13.816 -12.645 1.00 63.72 97 ASN A C 1
ATOM 776 O O . ASN A 1 97 ? 33.665 -14.656 -13.542 1.00 63.72 97 ASN A O 1
ATOM 780 N N . THR A 1 98 ? 32.981 -13.995 -11.507 1.00 74.00 98 THR A N 1
ATOM 781 C CA . THR A 1 98 ? 32.124 -15.158 -11.255 1.00 74.00 98 THR A CA 1
ATOM 782 C C . THR A 1 98 ? 30.705 -14.940 -11.769 1.00 74.00 98 THR A C 1
ATOM 784 O O . THR A 1 98 ? 30.011 -15.922 -12.006 1.00 74.00 98 THR A O 1
ATOM 787 N N . MET A 1 99 ? 30.291 -13.682 -11.979 1.00 87.06 99 MET A N 1
ATOM 788 C CA . MET A 1 99 ? 28.955 -13.314 -12.451 1.00 87.06 99 MET A CA 1
ATOM 789 C C . MET A 1 99 ? 29.019 -12.216 -13.520 1.00 87.06 99 MET A C 1
ATOM 791 O O . MET A 1 99 ? 29.711 -11.207 -13.367 1.00 87.06 99 MET A O 1
ATOM 795 N N . SER A 1 100 ? 28.262 -12.398 -14.597 1.00 91.50 100 SER A N 1
ATOM 796 C CA . SER A 1 100 ? 27.979 -11.379 -15.610 1.00 91.50 100 SER A CA 1
ATOM 797 C C . SER A 1 100 ? 27.131 -10.235 -15.037 1.00 91.50 100 SER A C 1
ATOM 799 O O . SER A 1 100 ? 26.430 -10.394 -14.037 1.00 91.50 100 SER A O 1
ATOM 801 N N . VAL A 1 101 ? 27.138 -9.068 -15.695 1.00 94.88 101 VAL A N 1
ATOM 802 C CA . VAL A 1 101 ? 26.286 -7.934 -15.283 1.00 94.88 101 VAL A CA 1
ATOM 803 C C . VAL A 1 101 ? 24.796 -8.297 -15.320 1.00 94.88 101 VAL A C 1
ATOM 805 O O . VAL A 1 101 ? 24.039 -7.872 -14.451 1.00 94.88 101 VAL A O 1
ATOM 808 N N . LYS A 1 102 ? 24.392 -9.160 -16.263 1.00 95.19 102 LYS A N 1
ATOM 809 C CA . LYS A 1 102 ? 23.039 -9.717 -16.341 1.00 95.19 102 LYS A CA 1
ATOM 810 C C . LYS A 1 102 ? 22.687 -10.496 -15.081 1.00 95.19 102 LYS A C 1
ATOM 812 O O . LYS A 1 102 ? 21.665 -10.222 -14.464 1.00 95.19 102 LYS A O 1
ATOM 817 N N . GLU A 1 103 ? 23.538 -11.430 -14.663 1.00 95.06 103 GLU A N 1
ATOM 818 C CA . GLU A 1 103 ? 23.298 -12.229 -13.456 1.00 95.06 103 GLU A CA 1
ATOM 819 C C . GLU A 1 103 ? 23.234 -11.362 -12.196 1.00 95.06 103 GLU A C 1
ATOM 821 O O . GLU A 1 103 ? 22.408 -11.624 -11.325 1.00 95.06 103 GLU A O 1
ATOM 826 N N . LYS A 1 104 ? 24.036 -10.291 -12.117 1.00 95.19 104 LYS A N 1
ATOM 827 C CA . LYS A 1 104 ? 23.956 -9.323 -11.012 1.00 95.19 104 LYS A CA 1
ATOM 828 C C . LYS A 1 104 ? 22.627 -8.576 -10.986 1.00 95.19 104 LYS A C 1
ATOM 830 O O . LYS A 1 104 ? 22.031 -8.458 -9.922 1.00 95.19 104 LYS A O 1
ATOM 835 N N . LEU A 1 105 ? 22.142 -8.099 -12.135 1.00 96.94 105 LEU A N 1
ATOM 836 C CA . LEU A 1 105 ? 20.837 -7.431 -12.232 1.00 96.94 105 LEU A CA 1
ATOM 837 C C . LEU A 1 105 ? 19.692 -8.390 -11.897 1.00 96.94 105 LEU A C 1
ATOM 839 O O . LEU A 1 105 ? 18.795 -8.036 -11.134 1.00 96.94 105 LEU A O 1
ATOM 843 N N . ILE A 1 106 ? 19.758 -9.630 -12.391 1.00 96.25 106 ILE A N 1
ATOM 844 C CA . ILE A 1 106 ? 18.808 -10.685 -12.026 1.00 96.25 106 ILE A CA 1
ATOM 845 C C . ILE A 1 106 ? 18.826 -10.897 -10.519 1.00 96.25 106 ILE A C 1
ATOM 847 O O . ILE A 1 106 ? 17.766 -10.875 -9.908 1.00 96.25 106 ILE A O 1
ATOM 851 N N . GLN A 1 107 ? 19.994 -11.066 -9.903 1.00 95.44 107 GLN A N 1
ATOM 852 C CA . GLN A 1 107 ? 20.106 -11.261 -8.460 1.00 95.44 107 GLN A CA 1
ATOM 853 C C . GLN A 1 107 ? 19.547 -10.066 -7.678 1.00 95.44 107 GLN A C 1
ATOM 855 O O . GLN A 1 107 ? 18.788 -10.263 -6.733 1.00 95.44 107 GLN A O 1
ATOM 860 N N . LYS A 1 108 ? 19.891 -8.840 -8.088 1.00 96.19 108 LYS A N 1
ATOM 861 C CA . LYS A 1 108 ? 19.475 -7.596 -7.433 1.00 96.19 108 LYS A CA 1
ATOM 862 C C . LYS A 1 108 ? 17.959 -7.394 -7.481 1.00 96.19 108 LYS A C 1
ATOM 864 O O . LYS A 1 108 ? 17.377 -6.969 -6.490 1.00 96.19 108 LYS A O 1
ATOM 869 N N . PHE A 1 109 ? 17.324 -7.723 -8.606 1.00 96.56 109 PHE A N 1
ATOM 870 C CA . PHE A 1 109 ? 15.882 -7.546 -8.806 1.00 96.56 109 PHE A CA 1
ATOM 871 C C . PHE A 1 109 ? 15.061 -8.818 -8.592 1.00 96.56 109 PHE A C 1
ATOM 873 O O . PHE A 1 109 ? 13.848 -8.793 -8.782 1.00 96.56 109 PHE A O 1
ATOM 880 N N . SER A 1 110 ? 15.675 -9.946 -8.244 1.00 96.00 110 SER A N 1
ATOM 881 C CA . SER A 1 110 ? 14.924 -11.166 -7.956 1.00 96.00 110 SER A CA 1
ATOM 882 C C . SER A 1 110 ? 14.206 -11.031 -6.625 1.00 96.00 110 SER A C 1
ATOM 884 O O . SER A 1 110 ? 14.769 -10.578 -5.632 1.00 96.00 110 SER A O 1
ATOM 886 N N . TYR A 1 111 ? 12.961 -11.489 -6.593 1.00 95.62 111 TYR A N 1
ATOM 887 C CA . TYR A 1 111 ? 12.187 -11.586 -5.370 1.00 95.62 111 TYR A CA 1
ATOM 888 C C . TYR A 1 111 ? 11.517 -12.949 -5.302 1.00 95.62 111 TYR A C 1
ATOM 890 O O . TYR A 1 111 ? 10.907 -13.402 -6.269 1.00 95.62 111 TYR A O 1
ATOM 898 N N . ILE A 1 112 ? 11.640 -13.599 -4.150 1.00 94.62 112 ILE A N 1
ATOM 899 C CA . ILE A 1 112 ? 10.956 -14.854 -3.864 1.00 94.62 112 ILE A CA 1
ATOM 900 C C . ILE A 1 112 ? 9.773 -14.503 -2.960 1.00 94.62 112 ILE A C 1
ATOM 902 O O . ILE A 1 112 ? 10.007 -14.018 -1.849 1.00 94.62 112 ILE A O 1
ATOM 906 N N . PRO A 1 113 ? 8.522 -14.728 -3.407 1.00 93.94 113 PRO A N 1
ATOM 907 C CA . PRO A 1 113 ? 7.350 -14.526 -2.571 1.00 93.94 113 PRO A CA 1
ATOM 908 C C . PRO A 1 113 ? 7.483 -15.247 -1.233 1.00 93.94 113 PRO A C 1
ATOM 910 O O . PRO A 1 113 ? 7.948 -16.388 -1.162 1.00 93.94 113 PRO A O 1
ATOM 913 N N . VAL A 1 114 ? 7.061 -14.575 -0.163 1.00 92.31 114 VAL A N 1
ATOM 914 C CA . VAL A 1 114 ? 7.074 -15.151 1.186 1.00 92.31 114 VAL A CA 1
ATOM 915 C C . VAL A 1 114 ? 6.235 -16.438 1.183 1.00 92.31 114 VAL A C 1
ATOM 917 O O . VAL A 1 114 ? 5.156 -16.445 0.582 1.00 92.31 114 VAL A O 1
ATOM 920 N N . PRO A 1 115 ? 6.672 -17.533 1.830 1.00 89.75 115 PRO A N 1
ATOM 921 C CA . PRO A 1 115 ? 5.861 -18.743 1.925 1.00 89.75 115 PRO A CA 1
ATOM 922 C C . PRO A 1 115 ? 4.440 -18.438 2.415 1.00 89.75 115 PRO A C 1
ATOM 924 O O . PRO A 1 115 ? 4.254 -17.600 3.292 1.00 89.75 115 PRO A O 1
ATOM 927 N N . GLU A 1 116 ? 3.444 -19.098 1.822 1.00 86.75 116 GLU A N 1
ATOM 928 C CA . GLU A 1 116 ? 2.010 -18.931 2.128 1.00 86.75 116 GLU A CA 1
ATOM 929 C C . GLU A 1 116 ? 1.395 -17.558 1.782 1.00 86.75 116 GLU A C 1
ATOM 931 O O . GLU A 1 116 ? 0.182 -17.399 1.905 1.00 86.75 116 GLU A O 1
ATOM 936 N N . SER A 1 117 ? 2.179 -16.592 1.283 1.00 88.38 117 SER A N 1
ATOM 937 C CA . SER A 1 117 ? 1.667 -15.279 0.845 1.00 88.38 117 SER A CA 1
ATOM 938 C C . SER A 1 117 ? 0.777 -15.343 -0.397 1.00 88.38 117 SER A C 1
ATOM 940 O O . SER A 1 117 ? -0.080 -14.484 -0.604 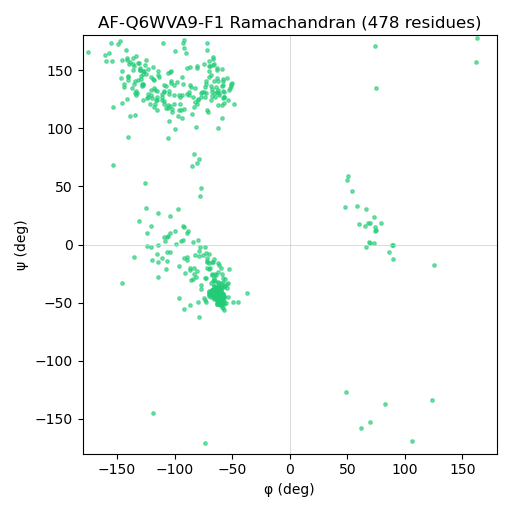1.00 88.38 117 SER A O 1
ATOM 942 N N . ILE A 1 118 ? 0.969 -16.377 -1.215 1.00 92.31 118 ILE A N 1
ATOM 943 C CA . ILE A 1 118 ? 0.164 -16.675 -2.394 1.00 92.31 118 ILE A CA 1
ATOM 944 C C . ILE A 1 118 ? -0.636 -17.946 -2.093 1.00 92.31 118 ILE A C 1
ATOM 946 O O . ILE A 1 118 ? -0.051 -18.949 -1.671 1.00 92.31 118 ILE A O 1
ATOM 950 N N . PRO A 1 119 ? -1.962 -17.960 -2.307 1.00 87.81 119 PRO A N 1
ATOM 951 C CA . PRO A 1 119 ? -2.744 -19.177 -2.138 1.00 87.81 119 PRO A CA 1
ATOM 952 C C . PRO A 1 119 ? -2.300 -20.277 -3.119 1.00 87.81 119 PRO A C 1
ATOM 954 O O . PRO A 1 119 ? -2.445 -20.115 -4.326 1.00 87.81 119 PRO A O 1
ATOM 957 N N . ASP A 1 120 ? -1.841 -21.433 -2.612 1.00 86.12 120 ASP A N 1
ATOM 958 C CA . ASP A 1 120 ? -1.427 -22.589 -3.447 1.00 86.12 120 ASP A CA 1
ATOM 959 C C . ASP A 1 120 ? -2.502 -23.036 -4.446 1.00 86.12 120 ASP A C 1
ATOM 961 O O . ASP A 1 120 ? -2.227 -23.547 -5.529 1.00 86.12 120 ASP A O 1
ATOM 965 N N . THR A 1 121 ? -3.763 -22.887 -4.041 1.00 87.69 121 THR A N 1
ATOM 966 C CA . THR A 1 121 ? -4.923 -23.139 -4.885 1.00 87.69 121 THR A CA 1
ATOM 967 C C . THR A 1 121 ? -5.872 -21.967 -4.763 1.00 87.69 121 THR A C 1
ATOM 969 O O . THR A 1 121 ? -6.082 -21.429 -3.673 1.00 87.69 121 THR A O 1
ATOM 972 N N . LYS A 1 122 ? -6.476 -21.596 -5.892 1.00 90.12 122 LYS A N 1
ATOM 973 C CA . LYS A 1 122 ? -7.495 -20.554 -5.926 1.00 90.12 122 LYS A CA 1
ATOM 974 C C . LYS A 1 122 ? -8.642 -20.924 -4.972 1.00 90.12 122 LYS A C 1
ATOM 976 O O . LYS A 1 122 ? -9.247 -21.989 -5.156 1.00 90.12 122 LYS A O 1
ATOM 981 N N . PRO A 1 123 ? -8.963 -20.078 -3.975 1.00 92.38 123 PRO A N 1
ATOM 982 C CA . PRO A 1 123 ? -10.081 -20.327 -3.081 1.00 92.38 123 PRO A CA 1
ATOM 983 C C . PRO A 1 123 ? -11.378 -20.458 -3.881 1.00 92.38 123 PRO A C 1
ATOM 985 O O . PRO A 1 123 ? -11.681 -19.632 -4.734 1.00 92.38 123 PRO A O 1
ATOM 988 N N . ARG A 1 124 ? -12.161 -21.500 -3.603 1.00 95.00 124 ARG A N 1
ATOM 989 C CA . ARG A 1 124 ? -13.490 -21.699 -4.202 1.00 95.00 124 ARG A CA 1
ATOM 990 C C . ARG A 1 124 ? -14.560 -20.874 -3.500 1.00 95.00 124 ARG A C 1
ATOM 992 O O . ARG A 1 124 ? -15.574 -20.554 -4.111 1.00 95.00 124 ARG A O 1
ATOM 999 N N . LYS A 1 125 ? -14.357 -20.591 -2.211 1.00 97.50 125 LYS A N 1
ATOM 1000 C CA . LYS A 1 125 ? -15.325 -19.933 -1.337 1.00 97.50 125 LYS A CA 1
ATOM 1001 C C . LYS A 1 125 ? -14.600 -19.044 -0.333 1.00 97.50 125 LYS A C 1
ATOM 1003 O O . LYS A 1 125 ? -13.796 -19.541 0.460 1.00 97.50 125 LYS A O 1
ATOM 1008 N N . ILE A 1 126 ? -14.924 -17.758 -0.351 1.00 98.12 126 ILE A N 1
ATOM 1009 C CA . ILE A 1 126 ? -14.315 -16.734 0.494 1.00 98.12 126 ILE A CA 1
ATOM 1010 C C . ILE A 1 126 ? -15.365 -16.117 1.408 1.00 98.12 126 ILE A C 1
ATOM 1012 O O . ILE A 1 126 ? -16.462 -15.762 0.978 1.00 98.12 126 ILE A O 1
ATOM 1016 N N . LEU A 1 127 ? -14.994 -15.982 2.677 1.00 98.62 127 LEU A N 1
ATOM 1017 C CA . LEU A 1 127 ? -15.724 -15.207 3.666 1.00 98.62 127 LEU A CA 1
ATOM 1018 C C . LEU A 1 127 ? -15.229 -13.756 3.661 1.00 98.62 127 LEU A C 1
ATOM 1020 O O . LEU A 1 127 ? -14.034 -13.503 3.768 1.00 98.62 127 LEU A O 1
ATOM 1024 N N . ILE A 1 128 ? -16.149 -12.806 3.579 1.00 98.44 128 ILE A N 1
ATOM 1025 C CA . ILE A 1 128 ? -15.885 -11.372 3.671 1.00 98.44 128 ILE A CA 1
ATOM 1026 C C . ILE A 1 128 ? -16.580 -10.865 4.932 1.00 98.44 128 ILE A C 1
ATOM 1028 O O . ILE A 1 128 ? -17.786 -11.062 5.112 1.00 98.44 128 ILE A O 1
ATOM 1032 N N . LEU A 1 129 ? -15.815 -10.229 5.817 1.00 97.19 129 LEU A N 1
ATOM 1033 C CA . LEU A 1 129 ? -16.358 -9.562 6.996 1.00 97.19 129 LEU A CA 1
ATOM 1034 C C . LEU A 1 129 ? -16.641 -8.098 6.642 1.00 97.19 129 LEU A C 1
ATOM 1036 O O . LEU A 1 129 ? -15.724 -7.357 6.292 1.00 97.19 129 LEU A O 1
ATOM 1040 N N . GLY A 1 130 ? -17.913 -7.696 6.695 1.00 93.94 130 GLY A N 1
ATOM 1041 C CA . GLY A 1 130 ? -18.324 -6.307 6.475 1.00 93.94 130 GLY A CA 1
ATOM 1042 C C . GLY A 1 130 ? -17.968 -5.398 7.655 1.00 93.94 130 GLY A C 1
ATOM 1043 O O . GLY A 1 130 ? -17.290 -5.807 8.591 1.00 93.94 130 GLY A O 1
ATOM 1044 N N . SER A 1 131 ? -18.456 -4.157 7.643 1.00 85.81 131 SER A N 1
ATOM 1045 C CA . SER A 1 131 ? -18.164 -3.173 8.699 1.00 85.81 131 SER A CA 1
ATOM 1046 C C . SER A 1 131 ? -19.122 -3.172 9.881 1.00 85.81 131 SER A C 1
ATOM 1048 O O . SER A 1 131 ? -18.863 -2.513 10.882 1.00 85.81 131 SER A O 1
ATOM 1050 N N . GLY A 1 132 ? -20.251 -3.872 9.791 1.00 87.19 132 GLY A N 1
ATOM 1051 C CA . GLY A 1 132 ? -21.308 -3.722 10.781 1.00 87.19 132 GLY A CA 1
ATOM 1052 C C . GLY A 1 132 ? -22.011 -2.368 10.697 1.00 87.19 132 GLY A C 1
ATOM 1053 O O . GLY A 1 132 ? -22.141 -1.780 9.619 1.00 87.19 132 GLY A O 1
ATOM 1054 N N . GLY A 1 133 ? -22.547 -1.917 11.833 1.00 79.50 133 GLY A N 1
ATOM 1055 C CA . GLY A 1 133 ? -23.266 -0.645 11.926 1.00 79.50 133 GLY A CA 1
ATOM 1056 C C . GLY A 1 133 ? -22.368 0.552 11.608 1.00 79.50 133 GLY A C 1
ATOM 1057 O O . GLY A 1 133 ? -21.161 0.503 11.825 1.00 79.50 133 GLY A O 1
ATOM 1058 N N . LEU A 1 134 ? -22.968 1.628 11.095 1.00 81.50 134 LEU A N 1
ATOM 1059 C CA . LEU A 1 134 ? -22.253 2.885 10.874 1.00 81.50 134 LEU A CA 1
ATOM 1060 C C . LEU A 1 134 ? -22.032 3.587 12.217 1.00 81.50 134 LEU A C 1
ATOM 1062 O O . LEU A 1 134 ? -22.980 3.775 12.982 1.00 81.50 134 LEU A O 1
ATOM 1066 N N . SER A 1 135 ? -20.802 4.017 12.475 1.00 75.69 135 SER A N 1
ATOM 1067 C CA . SER A 1 135 ? -20.438 4.852 13.620 1.00 75.69 135 SER A CA 1
ATOM 1068 C C . SER A 1 135 ? -19.549 6.008 13.168 1.00 75.69 135 SER A C 1
ATOM 1070 O O . SER A 1 135 ? -18.961 5.976 12.087 1.00 75.69 135 SER A O 1
ATOM 1072 N N . ILE A 1 136 ? -19.429 7.057 13.985 1.00 72.88 136 ILE A N 1
ATOM 1073 C CA . ILE A 1 136 ? -18.473 8.137 13.703 1.00 72.88 136 ILE A CA 1
ATOM 1074 C C . ILE A 1 136 ? -17.072 7.513 13.584 1.00 72.88 136 ILE A C 1
ATOM 1076 O O . ILE A 1 136 ? -16.659 6.751 14.454 1.00 72.88 136 ILE A O 1
ATOM 1080 N N . GLY A 1 137 ? -16.382 7.787 12.474 1.00 68.62 137 GLY A N 1
ATOM 1081 C CA . GLY A 1 137 ? -15.070 7.207 12.156 1.00 68.62 137 GLY A CA 1
ATOM 1082 C C . GLY A 1 137 ? -15.091 5.886 11.372 1.00 68.62 137 GLY A C 1
ATOM 1083 O O . GLY A 1 137 ? -14.051 5.519 10.834 1.00 68.62 137 GLY A O 1
ATOM 1084 N N . GLN A 1 138 ? -16.245 5.218 11.244 1.00 78.00 138 GLN A N 1
ATOM 1085 C CA . GLN A 1 138 ? -16.426 3.990 10.458 1.00 78.00 138 GLN A CA 1
ATOM 1086 C C . GLN A 1 138 ? -17.780 4.030 9.733 1.00 78.00 138 GLN A C 1
ATOM 1088 O O . GLN A 1 138 ? -18.818 3.655 10.285 1.00 78.00 138 GLN A O 1
ATOM 1093 N N . ALA A 1 139 ? -17.774 4.527 8.497 1.00 85.06 139 ALA A N 1
ATOM 1094 C CA . ALA A 1 139 ? -18.985 4.848 7.749 1.00 85.06 139 ALA A CA 1
ATOM 1095 C C . ALA A 1 139 ? -19.117 4.018 6.451 1.00 85.06 139 ALA A C 1
ATOM 1097 O O . ALA A 1 139 ? -18.826 2.818 6.419 1.00 85.06 139 ALA A O 1
ATOM 1098 N N . GLY A 1 140 ? -19.665 4.629 5.395 1.00 87.88 140 GLY A N 1
ATOM 1099 C CA . GLY A 1 140 ? -20.020 3.963 4.136 1.00 87.88 140 GLY A CA 1
ATOM 1100 C C . GLY A 1 140 ? -18.832 3.571 3.250 1.00 87.88 140 GLY A C 1
ATOM 1101 O O . GLY A 1 140 ? -19.021 2.866 2.262 1.00 87.88 140 GLY A O 1
ATOM 1102 N N . GLU A 1 141 ? -17.607 3.978 3.587 1.00 90.44 141 GLU A N 1
ATOM 1103 C CA . GLU A 1 141 ? -16.387 3.601 2.868 1.00 90.44 141 GLU A CA 1
ATOM 1104 C C . GLU A 1 141 ? -16.218 2.078 2.780 1.00 90.44 141 GLU A C 1
ATOM 1106 O O . GLU A 1 141 ? -15.810 1.557 1.745 1.00 90.44 141 GLU A O 1
ATOM 1111 N N . PHE A 1 142 ? -16.622 1.348 3.819 1.00 93.06 142 PHE A N 1
ATOM 1112 C CA . PHE A 1 142 ? -16.518 -0.110 3.863 1.00 93.06 142 PHE A CA 1
ATOM 1113 C C . PHE A 1 142 ? -17.646 -0.822 3.115 1.00 93.06 142 PHE A C 1
ATOM 1115 O O . PHE A 1 142 ? -17.469 -1.952 2.668 1.00 93.06 142 PHE A O 1
ATOM 1122 N N . ASP A 1 143 ? -18.787 -0.156 2.919 1.00 94.31 143 ASP A N 1
ATOM 1123 C CA . ASP A 1 143 ? -19.831 -0.637 2.012 1.00 94.31 143 ASP A CA 1
ATOM 1124 C C . ASP A 1 143 ? -19.333 -0.619 0.558 1.00 94.31 143 ASP A C 1
ATOM 1126 O O . ASP A 1 143 ? -19.438 -1.613 -0.168 1.00 94.31 143 ASP A O 1
ATOM 1130 N N . TYR A 1 144 ? -18.682 0.480 0.162 1.00 94.44 144 TYR A N 1
ATOM 1131 C CA . TYR A 1 144 ? -18.004 0.581 -1.129 1.00 94.44 144 TYR A CA 1
ATOM 1132 C C . TYR A 1 144 ? -16.891 -0.467 -1.270 1.00 94.44 144 TYR A C 1
ATOM 1134 O O . TYR A 1 144 ? -16.880 -1.223 -2.244 1.00 94.44 144 TYR A O 1
ATOM 1142 N N . SER A 1 145 ? -15.987 -0.546 -0.293 1.00 96.12 145 SER A N 1
ATOM 1143 C CA . SER A 1 145 ? -14.840 -1.455 -0.321 1.00 96.12 145 SER A CA 1
ATOM 1144 C C . SER A 1 145 ? -15.246 -2.928 -0.364 1.00 96.12 145 SER A C 1
ATOM 1146 O O . SER A 1 145 ? -14.766 -3.671 -1.223 1.00 96.12 145 SER A O 1
ATOM 1148 N N . GLY A 1 146 ? -16.177 -3.350 0.497 1.00 96.38 146 GLY A N 1
ATOM 1149 C CA . GLY A 1 146 ? -16.712 -4.713 0.498 1.00 96.38 146 GLY A CA 1
ATOM 1150 C C . GLY A 1 146 ? -17.392 -5.072 -0.826 1.00 96.38 146 GLY A C 1
ATOM 1151 O O . GLY A 1 146 ? -17.157 -6.149 -1.372 1.00 96.38 146 GLY A O 1
ATOM 1152 N N . SER A 1 147 ? -18.153 -4.141 -1.411 1.00 97.06 147 SER A N 1
ATOM 1153 C CA . SER A 1 147 ? -18.792 -4.337 -2.720 1.00 97.06 147 SER A CA 1
ATOM 1154 C C . SER A 1 147 ? -17.777 -4.520 -3.856 1.00 97.06 147 SER A C 1
ATOM 1156 O O . SER A 1 147 ? -17.963 -5.379 -4.720 1.00 97.06 147 SER A O 1
ATOM 1158 N N . GLN A 1 148 ? -16.684 -3.747 -3.859 1.00 97.94 148 GLN A N 1
ATOM 1159 C CA . GLN A 1 148 ? -15.602 -3.909 -4.837 1.00 97.94 148 GLN A CA 1
ATOM 1160 C C . GLN A 1 148 ? -14.878 -5.250 -4.677 1.00 97.94 148 GLN A C 1
ATOM 1162 O O . GLN A 1 148 ? -14.558 -5.891 -5.679 1.00 97.94 148 GLN A O 1
ATOM 1167 N N . ALA A 1 149 ? -14.674 -5.708 -3.438 1.00 97.94 149 ALA A N 1
ATOM 1168 C CA . ALA A 1 149 ? -14.106 -7.025 -3.175 1.00 97.94 149 ALA A CA 1
ATOM 1169 C C . ALA A 1 149 ? -15.004 -8.143 -3.711 1.00 97.94 149 ALA A C 1
ATOM 1171 O O . ALA A 1 149 ? -14.527 -9.019 -4.429 1.00 97.94 149 ALA A O 1
ATOM 1172 N N . ILE A 1 150 ? -16.312 -8.083 -3.440 1.00 98.12 150 ILE A N 1
ATOM 1173 C CA . ILE A 1 150 ? -17.285 -9.056 -3.956 1.00 98.12 150 ILE A CA 1
ATOM 1174 C C . ILE A 1 150 ? -17.239 -9.106 -5.489 1.00 98.12 150 ILE A C 1
ATOM 1176 O O . ILE A 1 150 ? -17.166 -10.190 -6.068 1.00 98.12 150 ILE A O 1
ATOM 1180 N N . LYS A 1 151 ? -17.202 -7.942 -6.150 1.00 97.12 151 LYS A N 1
ATOM 1181 C CA . LYS A 1 151 ? -17.065 -7.855 -7.609 1.00 97.12 151 LYS A CA 1
ATOM 1182 C C . LYS A 1 151 ? -15.783 -8.534 -8.105 1.00 97.12 151 LYS A C 1
ATOM 1184 O O . LYS A 1 151 ? -15.852 -9.366 -9.007 1.00 97.12 151 LYS A O 1
ATOM 1189 N N . ALA A 1 152 ? -14.635 -8.213 -7.505 1.00 97.50 152 ALA A N 1
ATOM 1190 C CA . ALA A 1 152 ? -13.352 -8.802 -7.882 1.00 97.50 152 ALA A CA 1
ATOM 1191 C C . ALA A 1 152 ? -13.369 -10.333 -7.755 1.00 97.50 152 ALA A C 1
ATOM 1193 O O . ALA A 1 152 ? -12.919 -11.024 -8.668 1.00 97.50 152 ALA A O 1
ATOM 1194 N N . MET A 1 153 ? -13.934 -10.853 -6.661 1.00 97.25 153 MET A N 1
ATOM 1195 C CA . MET A 1 153 ? -14.055 -12.290 -6.396 1.00 97.25 153 MET A CA 1
ATOM 1196 C C . MET A 1 153 ? -15.010 -12.991 -7.370 1.00 97.25 153 MET A C 1
ATOM 1198 O O . MET A 1 153 ? -14.712 -14.091 -7.837 1.00 97.25 153 MET A O 1
ATOM 1202 N N . SER A 1 154 ? -16.119 -12.340 -7.728 1.00 95.56 154 SER A N 1
ATOM 1203 C CA . SER A 1 154 ? -17.096 -12.855 -8.694 1.00 95.56 154 SER A CA 1
ATOM 1204 C C . SER A 1 154 ? -16.489 -13.038 -10.090 1.00 95.56 154 SER A C 1
ATOM 1206 O O . SER A 1 154 ? -16.631 -14.099 -10.699 1.00 95.56 154 SER A O 1
ATOM 1208 N N . GLU A 1 155 ? -15.718 -12.060 -10.573 1.00 96.19 155 GLU A N 1
ATOM 1209 C CA . GLU A 1 155 ? -14.985 -12.169 -11.845 1.00 96.19 155 GLU A CA 1
ATOM 1210 C C . GLU A 1 155 ? -13.942 -13.293 -11.829 1.00 96.19 155 GLU A C 1
ATOM 1212 O O . GLU A 1 155 ? -13.703 -13.956 -12.839 1.00 96.19 155 GLU A O 1
ATOM 1217 N N . GLU A 1 156 ? -13.365 -13.552 -10.656 1.00 96.25 156 GLU A N 1
ATOM 1218 C CA . GLU A 1 156 ? -12.459 -14.669 -10.426 1.00 96.25 156 GLU A CA 1
ATOM 1219 C C . GLU A 1 156 ? -13.185 -16.012 -10.225 1.00 96.25 156 GLU A C 1
ATOM 1221 O O . GLU A 1 156 ? -12.532 -17.041 -10.036 1.00 96.25 156 GLU A O 1
ATOM 1226 N N . LYS A 1 157 ? -14.517 -16.050 -10.355 1.00 96.12 157 LYS A N 1
ATOM 1227 C CA . LYS A 1 157 ? -15.358 -17.247 -10.181 1.00 96.12 157 LYS A CA 1
ATOM 1228 C C . LYS A 1 157 ? -15.222 -17.869 -8.788 1.00 96.12 157 LYS A C 1
ATOM 1230 O O . LYS A 1 157 ? -15.314 -19.089 -8.635 1.00 96.12 157 LYS A O 1
ATOM 1235 N N . THR A 1 158 ? -15.009 -17.030 -7.780 1.00 96.62 158 THR A N 1
ATOM 1236 C CA . THR A 1 158 ? -14.935 -17.431 -6.377 1.00 96.62 158 THR A CA 1
ATOM 1237 C C . THR A 1 158 ? -16.253 -17.121 -5.683 1.00 96.62 158 THR A C 1
ATOM 1239 O O . THR A 1 158 ? -16.730 -15.991 -5.736 1.00 96.62 158 THR A O 1
ATOM 1242 N N . GLN A 1 159 ? -16.830 -18.110 -5.000 1.00 97.88 159 GLN A N 1
ATOM 1243 C CA . GLN A 1 159 ? -18.068 -17.919 -4.252 1.00 97.88 159 GLN A CA 1
ATOM 1244 C C . GLN A 1 159 ? -17.835 -16.987 -3.057 1.00 97.88 159 GLN A C 1
ATOM 1246 O O . GLN A 1 159 ? -16.889 -17.168 -2.288 1.00 97.88 159 GLN A O 1
ATOM 1251 N N . THR A 1 160 ? -18.725 -16.023 -2.866 1.00 98.31 160 THR A N 1
ATOM 1252 C CA . THR A 1 160 ? -18.629 -14.974 -1.849 1.00 98.31 160 THR A CA 1
ATOM 1253 C C . THR A 1 160 ? -19.681 -15.150 -0.760 1.00 98.31 160 THR A C 1
ATOM 1255 O O . THR A 1 160 ? -20.882 -15.250 -1.017 1.00 98.31 160 THR A O 1
ATOM 1258 N N . ILE A 1 161 ? -19.228 -15.175 0.490 1.00 98.44 161 ILE A N 1
ATOM 1259 C CA . ILE A 1 161 ? -20.093 -15.165 1.670 1.00 98.44 161 ILE A CA 1
ATOM 1260 C C . ILE A 1 161 ? -19.807 -13.891 2.435 1.00 98.44 161 ILE A C 1
ATOM 1262 O O . ILE A 1 161 ? -18.683 -13.680 2.876 1.00 98.44 161 ILE A O 1
ATOM 1266 N N . LEU A 1 162 ? -20.824 -13.066 2.622 1.00 98.50 162 LEU A N 1
ATOM 1267 C CA . LEU A 1 162 ? -20.722 -11.828 3.378 1.00 98.50 162 LEU A CA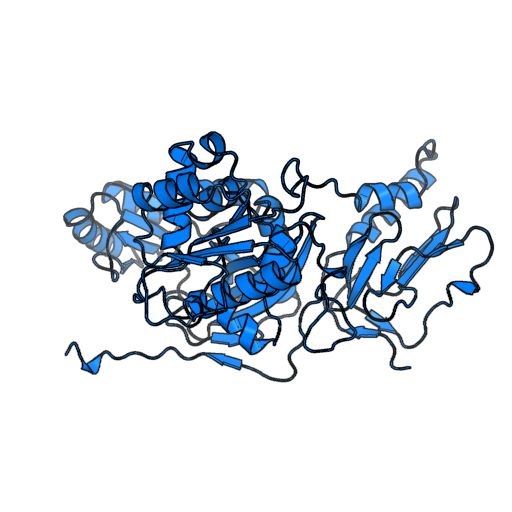 1
ATOM 1268 C C . LEU A 1 162 ? -21.378 -11.996 4.748 1.00 98.50 162 LEU A C 1
ATOM 1270 O O . LEU A 1 162 ? -22.523 -12.442 4.833 1.00 98.50 162 LEU A O 1
ATOM 1274 N N . ILE A 1 163 ? -20.693 -11.574 5.811 1.00 98.25 163 ILE A N 1
ATOM 1275 C CA . ILE A 1 163 ? -21.323 -11.312 7.111 1.00 98.25 163 ILE A CA 1
ATOM 1276 C C . ILE A 1 163 ? -21.365 -9.803 7.315 1.00 98.25 163 ILE A C 1
ATOM 1278 O O . ILE A 1 163 ? -20.321 -9.156 7.398 1.00 98.25 163 ILE A O 1
ATOM 1282 N N . ASN A 1 164 ? -22.566 -9.241 7.410 1.00 97.25 164 ASN A N 1
ATOM 1283 C CA . ASN A 1 164 ? -22.752 -7.852 7.798 1.00 97.25 164 ASN A CA 1
ATOM 1284 C C . ASN A 1 164 ? -24.135 -7.657 8.445 1.00 97.25 164 ASN A C 1
ATOM 1286 O O . ASN A 1 164 ? -25.145 -7.864 7.772 1.00 97.25 164 ASN A O 1
ATOM 1290 N N . PRO A 1 165 ? -24.219 -7.233 9.720 1.00 95.19 165 PRO A N 1
ATOM 1291 C CA . PRO A 1 165 ? -25.502 -6.969 10.371 1.00 95.19 165 PRO A CA 1
ATOM 1292 C C . PRO A 1 165 ? -26.206 -5.700 9.857 1.00 95.19 165 PRO A C 1
ATOM 1294 O O . PRO A 1 165 ? -27.391 -5.515 10.127 1.00 95.19 165 PRO A O 1
ATOM 1297 N N . ASN A 1 166 ? -25.516 -4.811 9.138 1.00 94.31 166 ASN A N 1
ATOM 1298 C CA . ASN A 1 166 ? -26.099 -3.565 8.651 1.00 94.31 166 ASN A CA 1
ATOM 1299 C C . ASN A 1 166 ? -26.916 -3.772 7.365 1.00 94.31 166 ASN A C 1
ATOM 1301 O O . ASN A 1 166 ? -26.375 -3.829 6.258 1.00 94.31 166 ASN A O 1
ATOM 1305 N N . ILE A 1 167 ? -28.237 -3.822 7.540 1.00 92.44 167 ILE A N 1
ATOM 1306 C CA . ILE A 1 167 ? -29.236 -4.012 6.478 1.00 92.44 167 ILE A CA 1
ATOM 1307 C C . ILE A 1 167 ? -29.329 -2.851 5.475 1.00 92.44 167 ILE A C 1
ATOM 1309 O O . ILE A 1 167 ? -29.936 -3.008 4.422 1.00 92.44 167 ILE A O 1
ATOM 1313 N N . ALA A 1 168 ? -28.765 -1.684 5.792 1.00 93.50 168 ALA A N 1
ATOM 1314 C CA . ALA A 1 168 ? -28.872 -0.472 4.980 1.00 93.50 168 ALA A CA 1
ATOM 1315 C C . ALA A 1 168 ? -27.657 -0.269 4.057 1.00 93.50 168 ALA A C 1
ATOM 1317 O O . ALA A 1 168 ? -27.267 0.865 3.786 1.00 93.50 168 ALA A O 1
ATOM 1318 N N . THR A 1 169 ? -27.026 -1.357 3.608 1.00 92.69 169 THR A N 1
ATOM 1319 C CA . THR A 1 169 ? -25.788 -1.314 2.817 1.00 92.69 169 THR A CA 1
ATOM 1320 C C . THR A 1 169 ? -25.976 -1.918 1.433 1.00 92.69 169 THR A C 1
ATOM 1322 O O . THR A 1 169 ? -26.635 -2.949 1.280 1.00 92.69 169 THR A O 1
ATOM 1325 N N . VAL A 1 170 ? -25.346 -1.322 0.419 1.00 91.69 170 VAL A N 1
ATOM 1326 C CA . VAL A 1 170 ? -25.366 -1.843 -0.954 1.00 91.69 170 VAL A CA 1
ATOM 1327 C C . VAL A 1 170 ? -24.731 -3.230 -1.009 1.00 91.69 170 VAL A C 1
ATOM 1329 O O . VAL A 1 170 ? -25.261 -4.101 -1.697 1.00 91.69 170 VAL A O 1
ATOM 1332 N N . GLN A 1 171 ? -23.686 -3.481 -0.219 1.00 91.69 171 GLN A N 1
ATOM 1333 C CA . GLN A 1 171 ? -22.997 -4.768 -0.157 1.00 91.69 171 GLN A CA 1
ATOM 1334 C C . GLN A 1 171 ? -23.913 -5.937 0.244 1.00 91.69 171 GLN A C 1
ATOM 1336 O O . GLN A 1 171 ? -23.649 -7.078 -0.126 1.00 91.69 171 GLN A O 1
ATOM 1341 N N . THR A 1 172 ? -25.005 -5.668 0.973 1.00 94.75 172 THR A N 1
ATOM 1342 C CA . THR A 1 172 ? -25.998 -6.684 1.376 1.00 94.75 172 THR A CA 1
ATOM 1343 C C . THR A 1 172 ? -27.171 -6.819 0.401 1.00 94.75 172 THR A C 1
ATOM 1345 O O . THR A 1 172 ? -28.092 -7.604 0.639 1.00 94.75 172 THR A O 1
ATOM 1348 N N . SER A 1 173 ? -27.139 -6.093 -0.721 1.00 93.81 173 SER A N 1
ATOM 1349 C CA . SER A 1 173 ? -28.171 -6.170 -1.754 1.00 93.81 173 SER A CA 1
ATOM 1350 C C . SER A 1 173 ? -28.235 -7.561 -2.378 1.00 93.81 173 SER A C 1
ATOM 1352 O O . SER A 1 173 ? -27.222 -8.224 -2.619 1.00 93.81 173 SER A O 1
ATOM 1354 N N . LYS A 1 174 ? -29.459 -7.999 -2.690 1.00 90.12 174 LYS A N 1
ATOM 1355 C CA . LYS A 1 174 ? -29.708 -9.308 -3.296 1.00 90.12 174 LYS A CA 1
ATOM 1356 C C . LYS A 1 174 ? -28.947 -9.443 -4.619 1.00 90.12 174 LYS A C 1
ATOM 1358 O O . LYS A 1 174 ? -29.139 -8.641 -5.526 1.00 90.12 174 LYS A O 1
ATOM 1363 N N . GLY A 1 175 ? -28.154 -10.506 -4.736 1.00 89.19 175 GLY A N 1
ATOM 1364 C CA . GLY A 1 175 ? -27.433 -10.853 -5.961 1.00 89.19 175 GLY A CA 1
ATOM 1365 C C . GLY A 1 175 ? -26.051 -10.219 -6.102 1.00 89.19 175 GLY A C 1
ATOM 1366 O O . GLY A 1 175 ? -25.395 -10.498 -7.098 1.00 89.19 175 GLY A O 1
ATOM 1367 N N . LEU A 1 176 ? -25.596 -9.406 -5.137 1.00 93.50 176 LEU A N 1
ATOM 1368 C CA . LEU A 1 176 ? -24.214 -8.930 -5.136 1.00 93.50 176 LEU A CA 1
ATOM 1369 C C . LEU A 1 176 ? -23.261 -10.014 -4.609 1.00 93.50 176 LEU A C 1
ATOM 1371 O O . LEU A 1 176 ? -22.417 -10.487 -5.359 1.00 93.50 176 LEU A O 1
ATOM 1375 N N . ALA A 1 177 ? -23.422 -10.429 -3.348 1.00 96.62 177 ALA A N 1
ATOM 1376 C CA . ALA A 1 177 ? -22.760 -11.619 -2.807 1.00 96.62 177 ALA A CA 1
ATOM 1377 C C . ALA A 1 177 ? -23.627 -12.870 -3.026 1.00 96.62 177 ALA A C 1
ATOM 1379 O O . ALA A 1 177 ? -24.859 -12.782 -3.021 1.00 96.62 177 ALA A O 1
ATOM 1380 N N . ASP A 1 178 ? -23.000 -14.044 -3.144 1.00 97.62 178 ASP A N 1
ATOM 1381 C CA . ASP A 1 178 ? -23.727 -15.311 -3.323 1.00 97.62 178 ASP A CA 1
ATOM 1382 C C . ASP A 1 178 ? -24.564 -15.666 -2.090 1.00 97.62 178 ASP A C 1
ATOM 1384 O O . ASP A 1 178 ? -25.661 -16.222 -2.202 1.00 97.62 178 ASP A O 1
ATOM 1388 N N . LYS A 1 179 ? -24.054 -15.340 -0.896 1.00 97.62 179 LYS A N 1
ATOM 1389 C CA . LYS A 1 179 ? -24.772 -15.525 0.366 1.00 97.62 179 LYS A CA 1
ATOM 1390 C C . LYS A 1 179 ? -24.466 -14.404 1.351 1.00 97.62 179 LYS A C 1
ATOM 1392 O O . LYS A 1 179 ? -23.309 -14.054 1.561 1.00 97.62 179 LYS A O 1
ATOM 1397 N N . VAL A 1 180 ? -25.508 -13.888 1.999 1.00 98.00 180 VAL A N 1
ATOM 1398 C CA . VAL A 1 180 ? -25.413 -12.812 2.994 1.00 98.00 180 VAL A CA 1
ATOM 1399 C C . VAL A 1 180 ? -25.953 -13.299 4.335 1.00 98.00 180 VAL A C 1
ATOM 1401 O O . VAL A 1 180 ? -27.033 -13.887 4.403 1.00 98.00 180 VAL A O 1
ATOM 1404 N N . TYR A 1 181 ? -25.204 -13.033 5.402 1.00 98.00 181 TYR A N 1
ATOM 1405 C CA . TYR A 1 181 ? -25.579 -13.281 6.788 1.00 98.00 181 TYR A CA 1
ATOM 1406 C C . TYR A 1 181 ? -25.705 -11.959 7.543 1.00 98.00 181 TYR A C 1
ATOM 1408 O O . TYR A 1 181 ? -24.717 -11.261 7.773 1.00 98.00 181 TYR A O 1
ATOM 1416 N N . PHE A 1 182 ? -26.919 -11.657 7.997 1.00 97.25 182 PHE A N 1
ATOM 1417 C CA . PHE A 1 182 ? -27.197 -10.528 8.884 1.00 97.25 182 PHE A CA 1
ATOM 1418 C C . PHE A 1 182 ? -26.951 -10.930 10.342 1.00 97.25 182 PHE A C 1
ATOM 1420 O O . PHE A 1 182 ? -27.883 -11.089 11.126 1.00 97.25 182 PHE A O 1
ATOM 1427 N N . LEU A 1 183 ? -25.683 -11.171 10.682 1.00 96.81 183 LEU A N 1
ATOM 1428 C CA . LEU A 1 183 ? -25.249 -11.605 12.012 1.00 96.81 183 LEU A CA 1
ATOM 1429 C C . LEU A 1 183 ? -24.222 -10.628 12.598 1.00 96.81 183 LEU A C 1
ATOM 1431 O O . LEU A 1 183 ? -23.476 -10.016 11.833 1.00 96.81 183 LEU A O 1
ATOM 1435 N N . PRO A 1 184 ? -24.137 -10.493 13.934 1.00 95.00 184 PRO A N 1
ATOM 1436 C CA . PRO A 1 184 ? -23.089 -9.705 14.573 1.00 95.00 184 PRO A CA 1
ATOM 1437 C C . PRO A 1 184 ? -21.682 -10.197 14.206 1.00 95.00 184 PRO A C 1
ATOM 1439 O O . PRO A 1 184 ? -21.419 -11.400 14.189 1.00 95.00 184 PRO A O 1
ATOM 1442 N N . LEU A 1 185 ? -20.756 -9.261 13.991 1.00 94.44 185 LEU A N 1
ATOM 1443 C CA . LEU A 1 185 ? -19.336 -9.542 13.747 1.00 94.44 185 LEU A CA 1
ATOM 1444 C C . LEU A 1 185 ? -18.605 -9.796 15.067 1.00 94.44 185 LEU A C 1
ATOM 1446 O O . LEU A 1 185 ? -17.829 -8.979 15.548 1.00 94.44 185 LEU A O 1
ATOM 1450 N N . THR A 1 186 ? -18.914 -10.935 15.673 1.00 94.88 186 THR A N 1
ATOM 1451 C CA . THR A 1 186 ? -18.267 -11.417 16.898 1.00 94.88 186 THR A CA 1
ATOM 1452 C C . THR A 1 186 ? -17.741 -12.822 16.657 1.00 94.88 186 THR A C 1
ATOM 1454 O O . THR A 1 186 ? -18.290 -13.554 15.824 1.00 94.88 186 THR A O 1
ATOM 1457 N N . ARG A 1 187 ? -16.709 -13.217 17.408 1.00 96.12 187 ARG A N 1
ATOM 1458 C CA . ARG A 1 187 ? -16.060 -14.528 17.288 1.00 96.12 187 ARG A CA 1
ATOM 1459 C C . ARG A 1 187 ? -17.061 -15.686 17.179 1.00 96.12 187 ARG A C 1
ATOM 1461 O O . ARG A 1 187 ? -16.949 -16.502 16.268 1.00 96.12 187 ARG A O 1
ATOM 1468 N N . ASP A 1 188 ? -18.051 -15.737 18.069 1.00 96.94 188 ASP A N 1
ATOM 1469 C CA . ASP A 1 188 ? -18.960 -16.882 18.181 1.00 96.94 188 ASP A CA 1
ATOM 1470 C C . ASP A 1 188 ? -19.885 -17.019 16.956 1.00 96.94 188 ASP A C 1
ATOM 1472 O O . ASP A 1 188 ? -20.048 -18.116 16.419 1.00 96.94 188 ASP A O 1
ATOM 1476 N N . TYR A 1 189 ? -20.456 -15.914 16.462 1.00 97.88 189 TYR A N 1
ATOM 1477 C CA . TYR A 1 189 ? -21.305 -15.936 15.263 1.00 97.88 189 TYR A CA 1
ATOM 1478 C C . TYR A 1 189 ? -20.495 -16.199 13.991 1.00 97.88 189 TYR A C 1
ATOM 1480 O O . TYR A 1 189 ? -20.928 -16.971 13.132 1.00 97.88 189 TYR A O 1
ATOM 1488 N N . VAL A 1 190 ? -19.305 -15.603 13.870 1.00 98.19 190 VAL A N 1
ATOM 1489 C CA . VAL A 1 190 ? -18.446 -15.822 12.702 1.00 98.19 190 VAL A CA 1
ATOM 1490 C C . VAL A 1 190 ? -17.945 -17.269 12.658 1.00 98.19 190 VAL A C 1
ATOM 1492 O O . VAL A 1 190 ? -17.977 -17.882 11.589 1.00 98.19 190 VAL A O 1
ATOM 1495 N N . GLU A 1 191 ? -17.587 -17.876 13.798 1.00 98.38 191 GLU A N 1
ATOM 1496 C CA . GLU A 1 191 ? -17.235 -19.303 13.851 1.00 98.38 191 GLU A CA 1
ATOM 1497 C C . GLU A 1 191 ? -18.395 -20.192 13.377 1.00 98.38 191 GLU A C 1
ATOM 1499 O O . GLU A 1 191 ? -18.170 -21.147 12.630 1.00 98.38 191 GLU A O 1
ATOM 1504 N N . GLN A 1 192 ? -19.641 -19.886 13.757 1.00 98.38 192 GLN A N 1
ATOM 1505 C CA . GLN A 1 192 ? -20.804 -20.654 13.298 1.00 98.38 192 GLN A CA 1
ATOM 1506 C C . GLN A 1 192 ? -20.967 -20.602 11.774 1.00 98.38 192 GLN A C 1
ATOM 1508 O O . GLN A 1 192 ? -21.218 -21.639 11.150 1.00 98.38 192 GLN A O 1
ATOM 1513 N N . VAL A 1 193 ? -20.769 -19.430 11.162 1.00 98.50 193 VAL A N 1
ATOM 1514 C CA . VAL A 1 193 ? -20.797 -19.293 9.698 1.00 98.50 193 VAL A CA 1
ATOM 1515 C C . VAL A 1 193 ? -19.643 -20.067 9.065 1.00 98.50 193 VAL A C 1
ATOM 1517 O O . VAL A 1 193 ? -19.886 -20.843 8.144 1.00 98.50 193 VAL A O 1
ATOM 1520 N N . ILE A 1 194 ? -18.417 -19.960 9.590 1.00 98.56 194 ILE A N 1
ATOM 1521 C CA . ILE A 1 194 ? -17.259 -20.739 9.112 1.00 98.56 194 ILE A CA 1
ATOM 1522 C C . ILE A 1 194 ? -17.545 -22.245 9.186 1.00 98.56 194 ILE A C 1
ATOM 1524 O O . ILE A 1 194 ? -17.285 -22.979 8.231 1.00 98.56 194 ILE A O 1
ATOM 1528 N N . LYS A 1 195 ? -18.130 -22.719 10.290 1.00 97.94 195 LYS A N 1
ATOM 1529 C CA . LYS A 1 195 ? -18.473 -24.130 10.500 1.00 97.94 195 LYS A CA 1
ATOM 1530 C C . LYS A 1 195 ? -19.510 -24.632 9.493 1.00 97.94 195 LYS A C 1
ATOM 1532 O O . LYS A 1 195 ? -19.376 -25.764 9.019 1.00 97.94 195 LYS A O 1
ATOM 1537 N N . SER A 1 196 ? -20.520 -23.814 9.193 1.00 98.06 196 SER A N 1
ATOM 1538 C CA . SER A 1 196 ? -21.603 -24.134 8.256 1.00 98.06 196 SER A CA 1
ATOM 1539 C C . SER A 1 196 ? -21.143 -24.067 6.802 1.00 98.06 196 SER A C 1
ATOM 1541 O O . SER A 1 196 ? -21.445 -24.954 6.010 1.00 98.06 196 SER A O 1
ATOM 1543 N N . GLU A 1 197 ? -20.426 -23.008 6.440 1.00 98.12 197 GLU A N 1
ATOM 1544 C CA . GLU A 1 197 ? -20.102 -22.700 5.051 1.00 98.12 197 GLU A CA 1
ATOM 1545 C C . GLU A 1 197 ? -18.787 -23.306 4.573 1.00 98.12 197 GLU A C 1
ATOM 1547 O O . GLU A 1 197 ? -18.634 -23.530 3.371 1.00 98.12 197 GLU A O 1
ATOM 1552 N N . ARG A 1 198 ? -17.853 -23.585 5.490 1.00 97.44 198 ARG A N 1
ATOM 1553 C CA . ARG A 1 198 ? -16.507 -24.099 5.193 1.00 97.44 198 ARG A CA 1
ATOM 1554 C C . ARG A 1 198 ? -15.786 -23.282 4.102 1.00 97.44 198 ARG A C 1
ATOM 1556 O O . ARG A 1 198 ? -15.396 -23.850 3.078 1.00 97.44 198 ARG A O 1
ATOM 1563 N N . PRO A 1 199 ? -15.633 -21.951 4.275 1.00 97.75 199 PRO A N 1
ATOM 1564 C CA . PRO A 1 199 ? -14.821 -21.149 3.366 1.00 97.75 199 PRO A CA 1
ATOM 1565 C C . PRO A 1 199 ? -13.357 -21.605 3.427 1.00 97.75 199 PRO A C 1
ATOM 1567 O O . PRO A 1 199 ? -12.894 -22.083 4.456 1.00 97.75 199 PRO A O 1
ATOM 1570 N N . ASN A 1 200 ? -12.628 -21.453 2.324 1.00 95.19 200 ASN A N 1
ATOM 1571 C CA . ASN A 1 200 ? -11.189 -21.751 2.247 1.00 95.19 200 ASN A CA 1
ATOM 1572 C C . ASN A 1 200 ? -10.332 -20.476 2.255 1.00 95.19 200 ASN A C 1
ATOM 1574 O O . ASN A 1 200 ? -9.113 -20.566 2.373 1.00 95.19 200 ASN A O 1
ATOM 1578 N N . GLY A 1 201 ? -10.965 -19.302 2.189 1.00 97.19 201 GLY A N 1
ATOM 1579 C CA . GLY A 1 201 ? -10.316 -18.008 2.354 1.00 97.19 201 GLY A CA 1
ATOM 1580 C C . GLY A 1 201 ? -11.165 -17.031 3.168 1.00 97.19 201 GLY A C 1
ATOM 1581 O O . GLY A 1 201 ? -12.393 -17.151 3.194 1.00 97.19 201 GLY A O 1
ATOM 1582 N N . VAL A 1 202 ? -10.527 -16.055 3.810 1.00 98.19 202 VAL A N 1
ATOM 1583 C CA . VAL A 1 202 ? -11.192 -14.937 4.488 1.00 98.19 202 VAL A CA 1
ATOM 1584 C C . VAL A 1 202 ? -10.510 -13.608 4.159 1.00 98.19 202 VAL A C 1
ATOM 1586 O O . VAL A 1 202 ? -9.283 -13.527 4.140 1.00 98.19 202 VAL A O 1
ATOM 1589 N N . LEU A 1 203 ? -11.313 -12.570 3.914 1.00 98.00 203 LEU A N 1
ATOM 1590 C CA . LEU A 1 203 ? -10.868 -11.185 3.751 1.00 98.00 203 LEU A CA 1
ATOM 1591 C C . LEU A 1 203 ? -11.228 -10.378 5.001 1.00 98.00 203 LEU A C 1
ATOM 1593 O O . LEU A 1 203 ? -12.406 -10.249 5.343 1.00 98.00 203 LEU A O 1
ATOM 1597 N N . LEU A 1 204 ? -10.209 -9.827 5.662 1.00 96.25 204 LEU A N 1
ATOM 1598 C CA . LEU A 1 204 ? -10.348 -9.089 6.927 1.00 96.25 204 LEU A CA 1
ATOM 1599 C C . LEU A 1 204 ? -10.158 -7.572 6.766 1.00 96.25 204 LEU A C 1
ATOM 1601 O O . LEU A 1 204 ? -10.642 -6.797 7.584 1.00 96.25 204 LEU A O 1
ATOM 1605 N N . THR A 1 205 ? -9.499 -7.134 5.693 1.00 96.00 205 THR A N 1
ATOM 1606 C CA . THR A 1 205 ? -9.042 -5.747 5.487 1.00 96.00 205 THR A CA 1
ATOM 1607 C C . THR A 1 205 ? -10.068 -4.832 4.803 1.00 96.00 205 THR A C 1
ATOM 1609 O O . THR A 1 205 ? -9.746 -3.704 4.441 1.00 96.00 205 THR A O 1
ATOM 1612 N N . PHE A 1 206 ? -11.315 -5.290 4.639 1.00 96.69 206 PHE A N 1
ATOM 1613 C CA . PHE A 1 206 ? -12.371 -4.588 3.889 1.00 96.69 206 PHE A CA 1
ATOM 1614 C C . PHE A 1 206 ? -13.511 -4.049 4.763 1.00 96.69 206 PHE A C 1
ATOM 1616 O O . PHE A 1 206 ? -14.326 -3.266 4.281 1.00 96.69 206 PHE A O 1
ATOM 1623 N N . GLY A 1 207 ? -13.576 -4.460 6.033 1.00 92.62 207 GLY A N 1
ATOM 1624 C CA . GLY A 1 207 ? -14.684 -4.173 6.951 1.00 92.62 207 GLY A CA 1
ATOM 1625 C C . GLY A 1 207 ? -14.312 -3.275 8.133 1.00 92.62 207 GLY A C 1
ATOM 1626 O O . GLY A 1 207 ? -14.913 -3.382 9.200 1.00 92.62 207 GLY A O 1
ATOM 1627 N N . GLY A 1 208 ? -13.298 -2.423 7.983 1.00 88.88 208 GLY A N 1
ATOM 1628 C CA . GLY A 1 208 ? -12.868 -1.502 9.036 1.00 88.88 208 GLY A CA 1
ATOM 1629 C C . GLY A 1 208 ? -12.373 -2.202 10.303 1.00 88.88 208 GLY A C 1
ATOM 1630 O O . GLY A 1 208 ? -11.967 -3.367 10.277 1.00 88.88 208 GLY A O 1
ATOM 1631 N N . GLN A 1 209 ? -12.410 -1.486 11.429 1.00 85.00 209 GLN A N 1
ATOM 1632 C CA . GLN A 1 209 ? -11.843 -1.978 12.685 1.00 85.00 209 GLN A CA 1
ATOM 1633 C C . GLN A 1 209 ? -12.630 -3.165 13.249 1.00 85.00 209 GLN A C 1
ATOM 1635 O O . GLN A 1 209 ? -12.056 -4.074 13.843 1.00 85.00 209 GLN A O 1
ATOM 1640 N N . THR A 1 210 ? -13.949 -3.188 13.045 1.00 89.25 210 THR A N 1
ATOM 1641 C CA . THR A 1 210 ? -14.814 -4.272 13.533 1.00 89.25 210 THR A CA 1
ATOM 1642 C C . THR A 1 210 ? -14.440 -5.620 12.917 1.00 89.25 210 THR A C 1
ATOM 1644 O O . THR A 1 210 ? -14.275 -6.599 13.646 1.00 89.25 210 THR A O 1
ATOM 1647 N N . ALA A 1 211 ? -14.269 -5.677 11.591 1.00 93.31 211 ALA A N 1
ATOM 1648 C CA . ALA A 1 211 ? -13.836 -6.894 10.906 1.00 93.31 211 ALA A CA 1
ATOM 1649 C C . ALA A 1 211 ? -12.424 -7.316 11.324 1.00 93.31 211 ALA A C 1
ATOM 1651 O O . ALA A 1 211 ? -12.183 -8.497 11.577 1.00 93.31 211 ALA A O 1
ATOM 1652 N N . LEU A 1 212 ? -11.515 -6.346 11.428 1.00 90.69 212 LEU A N 1
ATOM 1653 C CA . LEU A 1 212 ? -10.118 -6.569 11.777 1.00 90.69 212 LEU A CA 1
ATOM 1654 C C . LEU A 1 212 ? -9.982 -7.154 13.189 1.00 90.69 212 LEU A C 1
ATOM 1656 O O . LEU A 1 212 ? -9.396 -8.224 13.352 1.00 90.69 212 LEU A O 1
ATOM 1660 N N . ASN A 1 213 ? -10.608 -6.527 14.189 1.00 89.88 213 ASN A N 1
ATOM 1661 C CA . ASN A 1 213 ? -10.602 -7.008 15.572 1.00 89.88 213 ASN A CA 1
ATOM 1662 C C . ASN A 1 213 ? -11.208 -8.412 15.681 1.00 89.88 213 ASN A C 1
ATOM 1664 O O . ASN A 1 213 ? -10.624 -9.290 16.316 1.00 89.88 213 ASN A O 1
ATOM 1668 N N . CYS A 1 214 ? -12.343 -8.655 15.013 1.00 94.88 214 CYS A N 1
ATOM 1669 C CA . CYS A 1 214 ? -12.964 -9.977 14.986 1.00 94.88 214 CYS A CA 1
ATOM 1670 C C . CYS A 1 214 ? -12.032 -11.027 14.354 1.00 94.88 214 CYS A C 1
ATOM 1672 O O . CYS A 1 214 ? -11.887 -12.125 14.890 1.00 94.88 214 CYS A O 1
ATOM 1674 N N . GLY A 1 215 ? -11.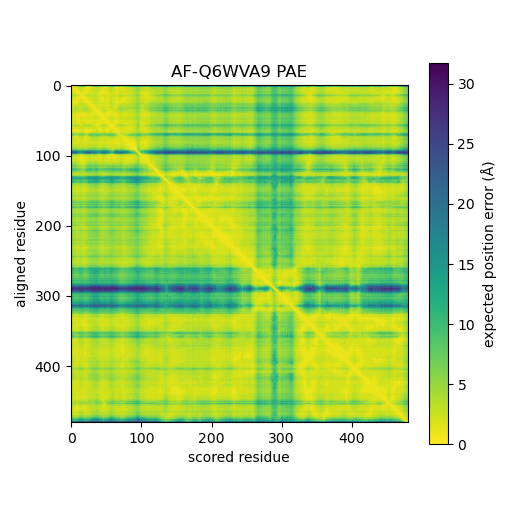346 -10.684 13.261 1.00 95.31 215 GLY A N 1
ATOM 1675 C CA . GLY A 1 215 ? -10.331 -11.531 12.635 1.00 95.31 215 GLY A CA 1
ATOM 1676 C C . GLY A 1 215 ? -9.178 -11.883 13.577 1.00 95.31 215 GLY A C 1
ATOM 1677 O O . GLY A 1 215 ? -8.809 -13.052 13.687 1.00 95.31 215 GLY A O 1
ATOM 1678 N N . VAL A 1 216 ? -8.651 -10.899 14.310 1.00 93.62 216 VAL A N 1
ATOM 1679 C CA . VAL A 1 216 ? -7.583 -11.101 15.306 1.00 93.62 216 VAL A CA 1
ATOM 1680 C C . VAL A 1 216 ? -8.043 -12.013 16.444 1.00 93.62 216 VAL A C 1
ATOM 1682 O O . VAL A 1 216 ? -7.298 -12.902 16.857 1.00 93.62 216 VAL A O 1
ATOM 1685 N N . GLU A 1 217 ? -9.273 -11.857 16.932 1.00 95.44 217 GLU A N 1
ATOM 1686 C CA . GLU A 1 217 ? -9.840 -12.752 17.948 1.00 95.44 217 GLU A CA 1
ATOM 1687 C C . GLU A 1 217 ? -10.008 -14.193 17.445 1.00 95.44 217 GLU A C 1
ATOM 1689 O O . GLU A 1 217 ? -9.701 -15.139 18.176 1.00 95.44 217 GLU A O 1
ATOM 1694 N N . LEU A 1 218 ? -10.469 -14.375 16.203 1.00 97.62 218 LEU A N 1
ATOM 1695 C CA . LEU A 1 218 ? -10.632 -15.690 15.575 1.00 97.62 218 LEU A CA 1
ATOM 1696 C C . LEU A 1 218 ? -9.287 -16.407 15.403 1.00 97.62 218 LEU A C 1
ATOM 1698 O O . LEU A 1 218 ? -9.189 -17.603 15.690 1.00 97.62 218 LEU A O 1
ATOM 1702 N N . GLU A 1 219 ? -8.249 -15.684 14.982 1.00 96.44 219 GLU A N 1
ATOM 1703 C CA . GLU A 1 219 ? -6.896 -16.231 14.858 1.00 96.44 219 GLU A CA 1
ATOM 1704 C C . GLU A 1 219 ? -6.310 -16.609 16.219 1.00 96.44 219 GLU A C 1
ATOM 1706 O O . GLU A 1 219 ? -5.824 -17.726 16.390 1.00 96.44 219 GLU A O 1
ATOM 1711 N N . ARG A 1 220 ? -6.418 -15.726 17.223 1.00 95.56 220 ARG A N 1
ATOM 1712 C CA . ARG A 1 220 ? -5.951 -16.009 18.593 1.00 95.56 220 ARG A CA 1
ATOM 1713 C C . ARG A 1 220 ? -6.640 -17.234 19.195 1.00 95.56 220 ARG A C 1
ATOM 1715 O O . ARG A 1 220 ? -6.015 -17.990 19.932 1.00 95.56 220 ARG A O 1
ATOM 1722 N N . ALA A 1 221 ? -7.911 -17.454 18.863 1.00 97.12 221 ALA A N 1
ATOM 1723 C CA . ALA A 1 221 ? -8.662 -18.644 19.259 1.00 97.12 221 ALA A CA 1
ATOM 1724 C C . ALA A 1 221 ? -8.326 -19.901 18.423 1.00 97.12 221 ALA A C 1
ATOM 1726 O O . ALA A 1 221 ? -8.883 -20.971 18.672 1.00 97.12 221 ALA A O 1
ATOM 1727 N N . GLY A 1 222 ? -7.446 -19.795 17.421 1.00 97.50 222 GLY A N 1
ATOM 1728 C CA . GLY A 1 222 ? -7.048 -20.889 16.534 1.00 97.50 222 GLY A CA 1
ATOM 1729 C C . GLY A 1 222 ? -8.152 -21.349 15.578 1.00 97.50 222 GLY A C 1
ATOM 1730 O O . GLY A 1 222 ? -8.087 -22.466 15.058 1.00 97.50 222 GLY A O 1
ATOM 1731 N N . ILE A 1 223 ? -9.182 -20.527 15.350 1.00 98.06 223 ILE A N 1
ATOM 1732 C CA . ILE A 1 223 ? -10.373 -20.907 14.578 1.00 98.06 223 ILE A CA 1
ATOM 1733 C C . ILE A 1 223 ? -10.037 -21.056 13.092 1.00 98.06 223 ILE A C 1
ATOM 1735 O O . ILE A 1 223 ? -10.439 -22.048 12.481 1.00 98.06 223 ILE A O 1
ATOM 1739 N N . PHE A 1 224 ? -9.252 -20.144 12.513 1.00 97.12 224 PHE A N 1
ATOM 1740 C CA . PHE A 1 224 ? -8.845 -20.255 11.108 1.00 97.12 224 PHE A CA 1
ATOM 1741 C C . PHE A 1 224 ? -8.065 -21.548 10.848 1.00 97.12 224 PHE A C 1
ATOM 1743 O O . PHE A 1 224 ? -8.431 -22.315 9.956 1.00 97.12 224 PHE A O 1
ATOM 1750 N N . LYS A 1 225 ? -7.102 -21.881 11.717 1.00 96.56 225 LYS A N 1
ATOM 1751 C CA . LYS A 1 225 ? -6.376 -23.160 11.672 1.00 96.56 225 LYS A CA 1
ATOM 1752 C C . LYS A 1 225 ? -7.300 -24.372 11.846 1.00 96.56 225 LYS A C 1
ATOM 1754 O O . LYS A 1 225 ? -7.211 -25.323 11.075 1.00 96.56 225 LYS A O 1
ATOM 1759 N N . LYS A 1 226 ? -8.214 -24.341 12.823 1.00 97.81 226 LYS A N 1
ATOM 1760 C CA . LYS A 1 226 ? -9.173 -25.428 13.114 1.00 97.81 226 LYS A CA 1
ATOM 1761 C C . LYS A 1 226 ? -10.052 -25.789 11.914 1.00 97.81 226 LYS A C 1
ATOM 1763 O O . LYS A 1 226 ? -10.374 -26.963 11.733 1.00 97.81 226 LYS A O 1
ATOM 1768 N N . TYR A 1 227 ? -10.455 -24.804 11.111 1.00 97.62 227 TYR A N 1
ATOM 1769 C CA . TYR A 1 227 ? -11.324 -25.014 9.947 1.00 97.62 227 TYR A CA 1
ATOM 1770 C C . TYR A 1 227 ? -10.598 -24.912 8.597 1.00 97.62 227 TYR A C 1
ATOM 1772 O O . TYR A 1 227 ? -11.263 -25.000 7.567 1.00 97.62 227 TYR A O 1
ATOM 1780 N N . ASN A 1 228 ? -9.264 -24.793 8.597 1.00 95.50 228 ASN A N 1
ATOM 1781 C CA . ASN A 1 228 ? -8.428 -24.630 7.403 1.00 95.50 228 ASN A CA 1
ATOM 1782 C C . ASN A 1 228 ? -8.860 -23.445 6.513 1.00 95.50 228 ASN A C 1
ATOM 1784 O O . ASN A 1 228 ? -8.997 -23.571 5.296 1.00 95.50 228 ASN A O 1
ATOM 1788 N N . VAL A 1 229 ? -9.116 -22.298 7.143 1.00 96.81 229 VAL A N 1
ATOM 1789 C CA . VAL A 1 229 ? -9.433 -21.035 6.467 1.00 96.81 229 VAL A CA 1
ATOM 1790 C C . VAL A 1 229 ? -8.143 -20.235 6.333 1.00 96.81 229 VAL A C 1
ATOM 1792 O O . VAL A 1 229 ? -7.522 -19.920 7.344 1.00 96.81 229 VAL A O 1
ATOM 1795 N N . LYS A 1 230 ? -7.739 -19.891 5.108 1.00 95.81 230 LYS A N 1
ATOM 1796 C CA . LYS A 1 230 ? -6.569 -19.031 4.886 1.00 95.81 230 LYS A CA 1
ATOM 1797 C C . LYS A 1 230 ? -6.966 -17.557 4.952 1.00 95.81 230 LYS A C 1
ATOM 1799 O O . LYS A 1 230 ? -7.972 -17.160 4.369 1.00 95.81 230 LYS A O 1
ATOM 1804 N N . ILE A 1 231 ? -6.177 -16.740 5.637 1.00 96.81 231 ILE A N 1
ATOM 1805 C CA . ILE A 1 231 ? -6.314 -15.280 5.569 1.00 96.81 231 ILE A CA 1
ATOM 1806 C C . ILE A 1 231 ? -5.700 -14.830 4.243 1.00 96.81 231 ILE A C 1
ATOM 1808 O O . ILE A 1 231 ? -4.584 -15.228 3.923 1.00 96.81 231 ILE A O 1
ATOM 1812 N N . LEU A 1 232 ? -6.451 -14.070 3.449 1.00 97.56 232 LEU A N 1
ATOM 1813 C CA . LEU A 1 232 ? -6.034 -13.633 2.117 1.00 97.56 232 LEU A CA 1
ATOM 1814 C C . LEU A 1 232 ? -5.587 -12.167 2.141 1.00 97.56 232 LEU A C 1
ATOM 1816 O O . LEU A 1 232 ? -6.240 -11.330 2.767 1.00 97.56 232 LEU A O 1
ATOM 1820 N N . GLY A 1 233 ? -4.520 -11.854 1.402 1.00 96.94 233 GLY A N 1
ATOM 1821 C CA . GLY A 1 233 ? -3.903 -10.526 1.383 1.00 96.94 233 GLY A CA 1
ATOM 1822 C C . GLY A 1 233 ? -2.947 -10.332 2.556 1.00 96.94 233 GLY A C 1
ATOM 1823 O O . GLY A 1 233 ? -2.158 -11.224 2.866 1.00 96.94 233 GLY A O 1
ATOM 1824 N N . THR A 1 234 ? -2.998 -9.163 3.191 1.00 97.31 234 THR A N 1
ATOM 1825 C CA . THR A 1 234 ? -2.103 -8.797 4.291 1.00 97.31 234 THR A CA 1
ATOM 1826 C C . THR A 1 234 ? -2.125 -9.848 5.408 1.00 97.31 234 THR A C 1
ATOM 1828 O O . THR A 1 234 ? -3.195 -10.128 5.962 1.00 97.31 234 THR A O 1
ATOM 1831 N N . PRO A 1 235 ? -0.961 -10.409 5.789 1.00 95.19 235 PRO A N 1
ATOM 1832 C CA . PRO A 1 235 ? -0.873 -11.352 6.892 1.00 95.19 235 PRO A CA 1
ATOM 1833 C C . PRO A 1 235 ? -1.391 -10.743 8.194 1.00 95.19 235 PRO A C 1
ATOM 1835 O O . PRO A 1 235 ? -1.129 -9.583 8.512 1.00 95.19 235 PRO A O 1
ATOM 1838 N N . ILE A 1 236 ? -2.069 -11.546 9.013 1.00 93.75 236 ILE A N 1
ATOM 1839 C CA . ILE A 1 236 ? -2.620 -11.043 10.278 1.00 93.75 236 ILE A CA 1
ATOM 1840 C C . ILE A 1 236 ? -1.545 -10.593 11.268 1.00 93.75 236 ILE A C 1
ATOM 1842 O O . ILE A 1 236 ? -1.784 -9.703 12.077 1.00 93.75 236 ILE A O 1
ATOM 1846 N N . LYS A 1 237 ? -0.339 -11.162 11.168 1.00 94.69 237 LYS A N 1
ATOM 1847 C CA . LYS A 1 237 ? 0.828 -10.679 11.903 1.00 94.69 237 LYS A CA 1
ATOM 1848 C C . LYS A 1 237 ? 1.092 -9.206 11.578 1.00 94.69 237 LYS A C 1
ATOM 1850 O O . LYS A 1 237 ? 1.146 -8.406 12.500 1.00 94.69 237 LYS A O 1
ATOM 1855 N N . SER A 1 238 ? 1.166 -8.850 10.297 1.00 95.31 238 SER A N 1
ATOM 1856 C CA . SER A 1 238 ? 1.377 -7.472 9.842 1.00 95.31 238 SER A CA 1
ATOM 1857 C C . SER A 1 238 ? 0.293 -6.533 10.363 1.00 95.31 238 SER A C 1
ATOM 1859 O O . SER A 1 238 ? 0.609 -5.463 10.861 1.00 95.31 238 SER A O 1
ATOM 1861 N N . ILE A 1 239 ? -0.970 -6.972 10.330 1.00 90.69 239 ILE A N 1
ATOM 1862 C CA . ILE A 1 239 ? -2.103 -6.228 10.896 1.00 90.69 239 ILE A CA 1
ATOM 1863 C C . ILE A 1 239 ? -1.885 -5.929 12.389 1.00 90.69 239 ILE A C 1
ATOM 1865 O O . ILE A 1 239 ? -2.048 -4.795 12.826 1.00 90.69 239 ILE A O 1
ATOM 1869 N N . ILE A 1 240 ? -1.506 -6.938 13.179 1.00 88.38 240 ILE A N 1
ATOM 1870 C CA . ILE A 1 240 ? -1.259 -6.775 14.619 1.00 88.38 240 ILE A CA 1
ATOM 1871 C C . ILE A 1 240 ? -0.072 -5.835 14.864 1.00 88.38 240 ILE A C 1
ATOM 1873 O O . ILE A 1 240 ? -0.148 -4.977 15.741 1.00 88.38 240 ILE A O 1
ATOM 1877 N N . GLU A 1 241 ? 1.006 -5.986 14.093 1.00 92.69 241 GLU A N 1
ATOM 1878 C CA . GLU A 1 241 ? 2.213 -5.163 14.217 1.00 92.69 241 GLU A CA 1
ATOM 1879 C C . GLU A 1 241 ? 1.963 -3.687 13.880 1.00 92.69 241 GLU A C 1
ATOM 1881 O O . GLU A 1 241 ? 2.620 -2.831 14.464 1.00 92.69 241 GLU A O 1
ATOM 1886 N N . THR A 1 242 ? 1.029 -3.373 12.975 1.00 88.50 242 THR A N 1
ATOM 1887 C CA . THR A 1 242 ? 0.682 -1.982 12.632 1.00 88.50 242 THR A CA 1
ATOM 1888 C C . THR A 1 242 ? -0.313 -1.334 13.596 1.00 88.50 242 THR A C 1
ATOM 1890 O O . THR A 1 242 ? -0.320 -0.116 13.728 1.00 88.50 242 THR A O 1
ATOM 1893 N N . GLU A 1 243 ? -1.143 -2.124 14.283 1.00 82.06 243 GLU A N 1
ATOM 1894 C CA . GLU A 1 243 ? -2.159 -1.614 15.221 1.00 82.06 243 GLU A CA 1
ATOM 1895 C C . GLU A 1 243 ? -1.597 -1.379 16.637 1.00 82.06 243 GLU A C 1
ATOM 1897 O O . GLU A 1 243 ? -2.057 -0.491 17.360 1.00 82.06 243 GLU A O 1
ATOM 1902 N N . ASP A 1 244 ? -0.591 -2.154 17.058 1.00 84.19 244 ASP A N 1
ATOM 1903 C CA . ASP A 1 244 ? 0.091 -1.941 18.336 1.00 84.19 244 ASP A CA 1
ATOM 1904 C C . ASP A 1 244 ? 1.210 -0.903 18.185 1.00 84.19 244 ASP A C 1
ATOM 1906 O O . ASP A 1 244 ? 2.232 -1.155 17.552 1.00 84.19 244 ASP A O 1
ATOM 1910 N N . ARG A 1 245 ? 1.048 0.267 18.814 1.00 82.00 245 ARG A N 1
ATOM 1911 C CA . ARG A 1 245 ? 1.998 1.390 18.702 1.00 82.00 245 ARG A CA 1
ATOM 1912 C C . ARG A 1 245 ? 3.428 1.039 19.105 1.00 82.00 245 ARG A C 1
ATOM 1914 O O . ARG A 1 245 ? 4.365 1.584 18.523 1.00 82.00 245 ARG A O 1
ATOM 1921 N N . LYS A 1 246 ? 3.609 0.176 20.108 1.00 85.88 246 LYS A N 1
ATOM 1922 C CA . LYS A 1 246 ? 4.945 -0.190 20.585 1.00 85.88 246 LYS A CA 1
ATOM 1923 C C . LYS A 1 246 ? 5.623 -1.094 19.565 1.00 85.88 246 LYS A C 1
ATOM 1925 O O . LYS A 1 246 ? 6.746 -0.810 19.159 1.00 85.88 246 LYS A O 1
ATOM 1930 N N . ILE A 1 247 ? 4.918 -2.136 19.125 1.00 90.00 247 ILE A N 1
ATOM 1931 C CA . ILE A 1 247 ? 5.430 -3.061 18.110 1.00 90.00 247 ILE A CA 1
ATOM 1932 C C . ILE A 1 247 ? 5.689 -2.305 16.804 1.00 90.00 247 ILE A C 1
ATOM 1934 O O . ILE A 1 247 ? 6.747 -2.467 16.206 1.00 90.00 247 ILE A O 1
ATOM 1938 N N . PHE A 1 248 ? 4.781 -1.416 16.402 1.00 90.81 248 PHE A N 1
ATOM 1939 C CA . PHE A 1 248 ? 4.942 -0.568 15.227 1.00 90.81 248 PHE A CA 1
ATOM 1940 C C . PHE A 1 248 ? 6.235 0.255 15.286 1.00 90.81 248 PHE A C 1
ATOM 1942 O O . PHE A 1 248 ? 7.032 0.211 14.350 1.00 90.81 248 PHE A O 1
ATOM 1949 N N . ALA A 1 249 ? 6.484 0.954 16.399 1.00 91.81 249 ALA A N 1
ATOM 1950 C CA . ALA A 1 249 ? 7.700 1.743 16.584 1.00 91.81 249 ALA A CA 1
ATOM 1951 C C . ALA A 1 249 ? 8.975 0.886 16.538 1.00 91.81 249 ALA A C 1
ATOM 1953 O O . ALA A 1 249 ? 9.950 1.282 15.900 1.00 91.81 249 ALA A O 1
ATOM 1954 N N . GLU A 1 250 ? 8.960 -0.297 17.158 1.00 94.44 250 GLU A N 1
ATOM 1955 C CA . GLU A 1 250 ? 10.075 -1.251 17.109 1.00 94.44 250 GLU A CA 1
ATOM 1956 C C . GLU A 1 250 ? 10.337 -1.732 15.672 1.00 94.44 250 GLU A C 1
ATOM 1958 O O . GLU A 1 250 ? 11.467 -1.641 15.192 1.00 94.44 250 GLU A O 1
ATOM 1963 N N . ARG A 1 251 ? 9.293 -2.155 14.946 1.00 96.62 251 ARG A N 1
ATOM 1964 C CA . ARG A 1 251 ? 9.397 -2.637 13.558 1.00 96.62 251 ARG A CA 1
ATOM 1965 C C . ARG A 1 251 ? 9.897 -1.545 12.612 1.00 96.62 251 ARG A C 1
ATOM 1967 O O . ARG A 1 251 ? 10.739 -1.823 11.764 1.00 96.62 251 ARG A O 1
ATOM 1974 N N . VAL A 1 252 ? 9.420 -0.309 12.757 1.00 96.88 252 VAL A N 1
ATOM 1975 C CA . VAL A 1 252 ? 9.874 0.844 11.958 1.00 96.88 252 VAL A CA 1
ATOM 1976 C C . VAL A 1 252 ? 11.342 1.184 12.260 1.00 96.88 252 VAL A C 1
ATOM 1978 O O . VAL A 1 252 ? 12.109 1.471 11.340 1.00 96.88 252 VAL A O 1
ATOM 1981 N N . ALA A 1 253 ? 11.774 1.084 13.520 1.00 96.19 253 ALA A N 1
ATOM 1982 C CA . ALA A 1 253 ? 13.159 1.347 13.907 1.00 96.19 253 ALA A CA 1
ATOM 1983 C C . ALA A 1 253 ? 14.162 0.337 13.312 1.00 96.19 253 ALA A C 1
ATOM 1985 O O . ALA A 1 253 ? 15.294 0.716 13.011 1.00 96.19 253 ALA A O 1
ATOM 1986 N N . GLU A 1 254 ? 13.761 -0.920 13.078 1.00 97.81 254 GLU A N 1
ATOM 1987 C CA . GLU A 1 254 ? 14.620 -1.943 12.450 1.00 97.81 254 GLU A CA 1
ATOM 1988 C C . GLU A 1 254 ? 15.130 -1.542 11.057 1.00 97.81 254 GLU A C 1
ATOM 1990 O O . GLU A 1 254 ? 16.212 -1.961 10.649 1.00 97.81 254 GLU A O 1
ATOM 1995 N N . ILE A 1 255 ? 14.368 -0.719 10.331 1.00 97.38 255 ILE A N 1
ATOM 1996 C CA . ILE A 1 255 ? 14.734 -0.225 8.996 1.00 97.38 255 ILE A CA 1
ATOM 1997 C C . ILE A 1 255 ? 15.321 1.194 9.027 1.00 97.38 255 ILE A C 1
ATOM 1999 O O . ILE A 1 255 ? 15.488 1.818 7.976 1.00 97.38 255 ILE A O 1
ATOM 2003 N N . GLY A 1 256 ? 15.649 1.707 10.216 1.00 96.56 256 GLY A N 1
ATOM 2004 C CA . GLY A 1 256 ? 16.249 3.029 10.413 1.00 96.56 256 GLY A CA 1
ATOM 2005 C C . GLY A 1 256 ? 15.279 4.202 10.251 1.00 96.56 256 GLY A C 1
ATOM 2006 O O . GLY A 1 256 ? 15.725 5.343 10.157 1.00 96.56 256 GLY A O 1
ATOM 2007 N N . GLU A 1 257 ? 13.974 3.935 10.208 1.00 97.19 257 GLU A N 1
ATOM 2008 C CA . GLU A 1 257 ? 12.932 4.959 10.137 1.00 97.19 257 GLU A CA 1
ATOM 2009 C C . GLU A 1 257 ? 12.478 5.388 11.540 1.00 97.19 257 GLU A C 1
ATOM 2011 O O . GLU A 1 257 ? 12.768 4.728 12.541 1.00 97.19 257 GLU A O 1
ATOM 2016 N N . LYS A 1 258 ? 11.764 6.516 11.631 1.00 93.69 258 LYS A N 1
ATOM 2017 C CA . LYS A 1 258 ? 11.355 7.106 12.914 1.00 93.69 258 LYS A CA 1
ATOM 2018 C C . LYS A 1 258 ? 9.845 7.270 12.999 1.00 93.69 258 LYS A C 1
ATOM 2020 O O . LYS A 1 258 ? 9.235 7.923 12.155 1.00 93.69 258 LYS A O 1
ATOM 2025 N N . VAL A 1 259 ? 9.264 6.733 14.067 1.00 94.06 259 VAL A N 1
ATOM 2026 C CA . VAL A 1 259 ? 7.894 7.052 14.491 1.00 94.06 259 VAL A CA 1
ATOM 2027 C C . VAL A 1 259 ? 7.925 8.289 15.383 1.00 94.06 259 VAL A C 1
ATOM 2029 O O . VAL A 1 259 ? 8.939 8.553 16.036 1.00 94.06 259 VAL A O 1
ATOM 2032 N N . ALA A 1 260 ? 6.830 9.050 15.408 1.00 87.81 260 ALA A N 1
ATOM 2033 C CA . ALA A 1 260 ? 6.660 10.158 16.342 1.00 87.81 260 ALA A CA 1
ATOM 2034 C C . ALA A 1 260 ? 7.004 9.705 17.781 1.00 87.81 260 ALA A C 1
ATOM 2036 O O . ALA A 1 260 ? 6.397 8.750 18.276 1.00 87.81 260 ALA A O 1
ATOM 2037 N N . PRO A 1 261 ? 7.982 10.343 18.454 1.00 87.62 261 PRO A N 1
ATOM 2038 C CA . PRO A 1 261 ? 8.420 9.910 19.774 1.00 87.62 261 PRO A CA 1
ATOM 2039 C C . PRO A 1 261 ? 7.284 9.991 20.798 1.00 87.62 261 PRO A C 1
ATOM 2041 O O . PRO A 1 261 ? 6.652 11.040 20.945 1.00 87.62 261 PRO A O 1
ATOM 2044 N N . SER A 1 262 ? 7.051 8.893 21.518 1.00 88.00 262 SER A N 1
ATOM 2045 C CA . SER A 1 262 ? 6.024 8.804 22.559 1.00 88.00 262 SER A CA 1
ATOM 2046 C C . SER A 1 262 ? 6.465 7.902 23.709 1.00 88.00 262 SER A C 1
ATOM 2048 O O . SER A 1 262 ? 7.192 6.932 23.484 1.00 88.00 262 SER A O 1
ATOM 2050 N N . GLU A 1 263 ? 6.008 8.189 24.925 1.00 88.75 263 GLU A N 1
ATOM 2051 C CA . GLU A 1 263 ? 6.264 7.375 26.118 1.00 88.75 263 GLU A CA 1
ATOM 2052 C C . GLU A 1 263 ? 4.952 7.171 26.891 1.00 88.75 263 GLU A C 1
ATOM 2054 O O . GLU A 1 263 ? 4.215 8.122 27.162 1.00 88.75 263 GLU A O 1
ATOM 2059 N N . ALA A 1 264 ? 4.635 5.915 27.219 1.00 88.56 264 ALA A N 1
ATOM 2060 C CA . ALA A 1 264 ? 3.520 5.588 28.101 1.00 88.56 264 ALA A CA 1
ATOM 2061 C C . ALA A 1 264 ? 3.984 5.703 29.555 1.00 88.56 264 ALA A C 1
ATOM 2063 O O . ALA A 1 264 ? 4.979 5.089 29.938 1.00 88.56 264 ALA A O 1
ATOM 2064 N N . VAL A 1 265 ? 3.245 6.467 30.351 1.00 91.12 265 VAL A N 1
ATOM 2065 C CA . VAL A 1 265 ? 3.582 6.824 31.728 1.00 91.12 265 VAL A CA 1
ATOM 2066 C C . VAL A 1 265 ? 2.396 6.560 32.653 1.00 91.12 265 VAL A C 1
ATOM 2068 O O . VAL A 1 265 ? 1.233 6.638 32.245 1.00 91.12 265 VAL A O 1
ATOM 2071 N N . TYR A 1 266 ? 2.685 6.246 33.911 1.00 93.62 266 TYR A N 1
ATOM 2072 C CA . TYR A 1 266 ? 1.691 5.840 34.913 1.00 93.62 266 TYR A CA 1
ATOM 2073 C C . TYR A 1 266 ? 1.657 6.771 36.127 1.00 93.62 266 TYR A C 1
ATOM 2075 O O . TYR A 1 266 ? 0.834 6.609 37.027 1.00 93.62 266 TYR A O 1
ATOM 2083 N N . SER A 1 267 ? 2.534 7.771 36.159 1.00 94.75 267 SER A N 1
ATOM 2084 C CA . SER A 1 267 ? 2.588 8.771 37.216 1.00 94.75 267 SER A CA 1
ATOM 2085 C C . SER A 1 267 ? 2.904 10.153 36.652 1.00 94.75 267 SER A C 1
ATOM 2087 O O . SER A 1 267 ? 3.456 10.299 35.562 1.00 94.75 267 SER A O 1
ATOM 2089 N N . VAL A 1 268 ? 2.562 11.196 37.413 1.00 94.50 268 VAL A N 1
ATOM 2090 C CA . VAL A 1 268 ? 2.902 12.581 37.049 1.00 94.50 268 VAL A CA 1
ATOM 2091 C C . VAL A 1 268 ? 4.419 12.745 36.928 1.00 94.50 268 VAL A C 1
ATOM 2093 O O . VAL A 1 268 ? 4.883 13.418 36.019 1.00 94.50 268 VAL A O 1
ATOM 2096 N N . GLN A 1 269 ? 5.192 12.099 37.805 1.00 96.12 269 GLN A N 1
ATOM 2097 C CA . GLN A 1 269 ? 6.652 12.160 37.778 1.00 96.12 269 GLN A CA 1
ATOM 2098 C C . GLN A 1 269 ? 7.219 11.546 36.491 1.00 96.12 269 GLN A C 1
ATOM 2100 O O . GLN A 1 269 ? 8.015 12.191 35.812 1.00 96.12 269 GLN A O 1
ATOM 2105 N N . GLU A 1 270 ? 6.745 10.357 36.105 1.00 96.12 270 GLU A N 1
ATOM 2106 C CA . GLU A 1 270 ? 7.120 9.732 34.831 1.00 96.12 270 GLU A CA 1
ATOM 2107 C C . GLU A 1 270 ? 6.746 10.613 33.631 1.00 96.12 270 GLU A C 1
ATOM 2109 O O . GLU A 1 270 ? 7.524 10.717 32.686 1.00 96.12 270 GLU A O 1
ATOM 2114 N N . ALA A 1 271 ? 5.595 11.297 33.670 1.00 94.25 271 ALA A N 1
ATOM 2115 C CA . ALA A 1 271 ? 5.190 12.222 32.611 1.00 94.25 271 ALA A CA 1
ATOM 2116 C C . ALA A 1 271 ? 6.184 13.383 32.433 1.00 94.25 271 ALA A C 1
ATOM 2118 O O . ALA A 1 271 ? 6.549 13.715 31.304 1.00 94.25 271 ALA A O 1
ATOM 2119 N N . LEU A 1 272 ? 6.648 13.984 33.535 1.00 96.06 272 LEU A N 1
ATOM 2120 C CA . LEU A 1 272 ? 7.633 15.071 33.502 1.00 96.06 272 LEU A CA 1
ATOM 2121 C C . LEU A 1 272 ? 9.007 14.583 33.014 1.00 96.06 272 LEU A C 1
ATOM 2123 O O . LEU A 1 272 ? 9.672 15.268 32.232 1.00 96.06 272 LEU A O 1
ATOM 2127 N N . GLU A 1 273 ? 9.420 13.385 33.428 1.00 95.69 273 GLU A N 1
ATOM 2128 C CA . GLU A 1 273 ? 10.659 12.751 32.963 1.00 95.69 273 GLU A CA 1
ATOM 2129 C C . GLU A 1 273 ? 10.608 12.441 31.463 1.00 95.69 273 GLU A C 1
ATOM 2131 O O . GLU A 1 273 ? 11.546 12.774 30.735 1.00 95.69 273 GLU A O 1
ATOM 2136 N N . ALA A 1 274 ? 9.496 11.880 30.982 1.00 93.94 274 ALA A N 1
ATOM 2137 C CA . ALA A 1 274 ? 9.255 11.641 29.564 1.00 93.94 274 ALA A CA 1
ATOM 2138 C C . ALA A 1 274 ? 9.318 12.945 28.760 1.00 93.94 274 ALA A C 1
ATOM 2140 O O . ALA A 1 274 ? 10.039 13.039 27.767 1.00 93.94 274 ALA A O 1
ATOM 2141 N N . ALA A 1 275 ? 8.637 13.999 29.214 1.00 94.06 275 ALA A N 1
ATOM 2142 C CA . ALA A 1 275 ? 8.652 15.285 28.524 1.00 94.06 275 ALA A CA 1
ATOM 2143 C C . ALA A 1 275 ? 10.025 15.968 28.530 1.00 94.06 275 ALA A C 1
ATOM 2145 O O . ALA A 1 275 ? 10.360 16.669 27.576 1.00 94.06 275 ALA A O 1
ATOM 2146 N N . THR A 1 276 ? 10.855 15.724 29.548 1.00 93.50 276 THR A N 1
ATOM 2147 C CA . THR A 1 276 ? 12.250 16.190 29.567 1.00 93.50 276 THR A CA 1
ATOM 2148 C C . THR A 1 276 ? 13.082 15.501 28.482 1.00 93.50 276 THR A C 1
ATOM 2150 O O . THR A 1 276 ? 13.881 16.160 27.818 1.00 93.50 276 THR A O 1
ATOM 2153 N N . LYS A 1 277 ? 12.868 14.197 28.249 1.00 92.50 277 LYS A N 1
ATOM 2154 C CA . LYS A 1 277 ? 13.533 13.444 27.169 1.00 92.50 277 LYS A CA 1
ATOM 2155 C C . LYS A 1 277 ? 13.032 13.856 25.781 1.00 92.50 277 LYS A C 1
ATOM 2157 O O . LYS A 1 277 ? 13.830 14.029 24.866 1.00 92.50 277 LYS A O 1
ATOM 2162 N N . LEU A 1 278 ? 11.715 13.999 25.623 1.00 91.12 278 LEU A N 1
ATOM 2163 C CA . LEU A 1 278 ? 11.059 14.335 24.351 1.00 91.12 278 LEU A CA 1
ATOM 2164 C C . LEU A 1 278 ? 11.262 15.814 23.971 1.00 91.12 278 LEU A C 1
ATOM 2166 O O . LEU A 1 278 ? 11.298 16.179 22.791 1.00 91.12 278 LEU A O 1
ATOM 2170 N N . GLY A 1 279 ? 11.416 16.674 24.975 1.00 90.69 279 GLY A N 1
ATOM 2171 C CA . GLY A 1 279 ? 11.497 18.121 24.849 1.00 90.69 279 GLY A CA 1
ATOM 2172 C C . GLY A 1 279 ? 10.133 18.755 24.570 1.00 90.69 279 GLY A C 1
ATOM 2173 O O . GLY A 1 279 ? 9.390 18.321 23.687 1.00 90.69 279 GLY A O 1
ATOM 2174 N N . TYR A 1 280 ? 9.829 19.842 25.272 1.00 88.75 280 TYR A N 1
ATOM 2175 C CA . TYR A 1 280 ? 8.606 20.613 25.060 1.00 88.75 280 TYR A CA 1
ATOM 2176 C C . TYR A 1 280 ? 8.562 21.305 23.678 1.00 88.75 280 TYR A C 1
ATOM 2178 O O . TYR A 1 280 ? 9.619 21.584 23.102 1.00 88.75 280 TYR A O 1
ATOM 2186 N N . PRO A 1 281 ? 7.363 21.608 23.140 1.00 91.06 281 PRO A N 1
ATOM 2187 C CA . PRO A 1 281 ? 6.052 21.210 23.662 1.00 91.06 281 PRO A CA 1
ATOM 2188 C C . PRO A 1 281 ? 5.777 19.704 23.504 1.00 91.06 281 PRO A C 1
ATOM 2190 O O . PRO A 1 281 ? 6.302 19.052 22.600 1.00 91.06 281 PRO A O 1
ATOM 2193 N N . VAL A 1 282 ? 4.925 19.158 24.373 1.00 92.19 282 VAL A N 1
ATOM 2194 C CA . VAL A 1 282 ? 4.443 17.765 24.331 1.00 92.19 282 VAL A CA 1
ATOM 2195 C C . VAL A 1 282 ? 2.918 17.716 24.310 1.00 92.19 282 VAL A C 1
ATOM 2197 O O . VAL A 1 282 ? 2.251 18.675 24.702 1.00 92.19 282 VAL A O 1
ATOM 2200 N N . MET A 1 283 ? 2.359 16.604 23.847 1.00 88.69 283 MET A N 1
ATOM 2201 C CA . MET A 1 283 ? 0.933 16.309 23.941 1.00 88.69 283 MET A CA 1
ATOM 2202 C C . MET A 1 283 ? 0.727 15.182 24.950 1.00 88.69 283 MET A C 1
ATOM 2204 O O . MET A 1 283 ? 1.298 14.107 24.809 1.00 88.69 283 MET A O 1
ATOM 2208 N N . ALA A 1 284 ? -0.089 15.431 25.966 1.00 88.25 284 ALA A N 1
ATOM 2209 C CA . ALA A 1 284 ? -0.534 14.423 26.911 1.00 88.25 284 ALA A CA 1
ATOM 2210 C C . ALA A 1 284 ? -1.875 13.855 26.429 1.00 88.25 284 ALA A C 1
ATOM 2212 O O . ALA A 1 284 ? -2.795 14.622 26.144 1.00 88.25 284 ALA A O 1
ATOM 2213 N N . ARG A 1 285 ? -1.999 12.529 26.340 1.00 82.38 285 ARG A N 1
ATOM 2214 C CA . ARG A 1 285 ? -3.247 11.831 26.002 1.00 82.38 285 ARG A CA 1
AT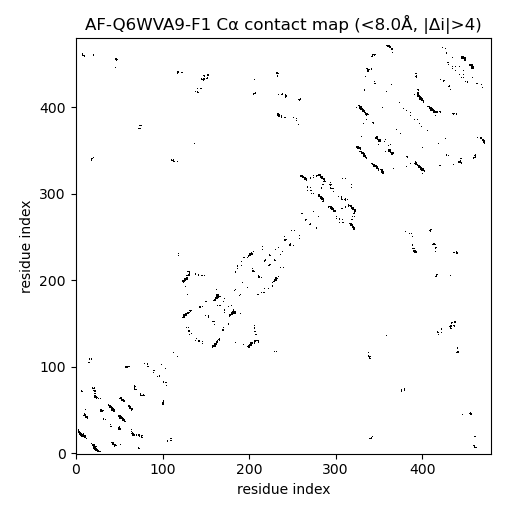OM 2215 C C . ARG A 1 285 ? -3.578 10.771 27.038 1.00 82.38 285 ARG A C 1
ATOM 2217 O O . ARG A 1 285 ? -2.777 9.870 27.275 1.00 82.38 285 ARG A O 1
ATOM 2224 N N . ALA A 1 286 ? -4.763 10.845 27.633 1.00 76.25 286 ALA A N 1
ATOM 2225 C CA . ALA A 1 286 ? -5.244 9.790 28.519 1.00 76.25 286 ALA A CA 1
ATOM 2226 C C . ALA A 1 286 ? -5.521 8.511 27.711 1.00 76.25 286 ALA A C 1
ATOM 2228 O O . ALA A 1 286 ? -6.178 8.547 26.670 1.00 76.25 286 ALA A O 1
ATOM 2229 N N . ALA A 1 287 ? -5.018 7.369 28.177 1.00 65.38 287 ALA A N 1
ATOM 2230 C CA . ALA A 1 287 ? -5.318 6.093 27.542 1.00 65.38 287 ALA A CA 1
ATOM 2231 C C . ALA A 1 287 ? -6.797 5.727 27.751 1.00 65.38 287 ALA A C 1
ATOM 2233 O O . ALA A 1 287 ? -7.370 6.012 28.806 1.00 65.38 287 ALA A O 1
ATOM 2234 N N . PHE A 1 288 ? -7.396 5.060 26.758 1.00 54.22 288 PHE A N 1
ATOM 2235 C CA . PHE A 1 288 ? -8.779 4.559 26.777 1.00 54.22 288 PHE A CA 1
ATOM 2236 C C . PHE A 1 288 ? -9.882 5.622 26.963 1.00 54.22 288 PHE A C 1
ATOM 2238 O O . PHE A 1 288 ? -11.018 5.263 27.273 1.00 54.22 288 PHE A O 1
ATOM 2245 N N . SER A 1 289 ? -9.595 6.911 26.742 1.00 41.97 289 SER A N 1
ATOM 2246 C CA . SER A 1 289 ? -10.614 7.966 26.733 1.00 41.97 289 SER A CA 1
ATOM 2247 C C . SER A 1 289 ? -11.065 8.310 25.306 1.00 41.97 289 SER A C 1
ATOM 2249 O O . SER A 1 289 ? -10.275 8.354 24.364 1.00 41.97 289 SER A O 1
ATOM 2251 N N . LEU A 1 290 ? -12.371 8.528 25.129 1.00 38.22 290 LEU A N 1
ATOM 2252 C CA . LEU A 1 290 ? -12.965 8.995 23.872 1.00 38.22 290 LEU A CA 1
ATOM 2253 C C . LEU A 1 290 ? -13.089 10.526 23.898 1.00 38.22 290 LEU A C 1
ATOM 2255 O O . LEU A 1 290 ? -13.379 11.111 24.941 1.00 38.22 290 LEU A O 1
ATOM 2259 N N . GLY A 1 291 ? -12.898 11.177 22.746 1.00 45.50 291 GLY A N 1
ATOM 2260 C CA . GLY A 1 291 ? -13.174 12.611 22.578 1.00 45.50 291 GLY A CA 1
ATOM 2261 C C . GLY A 1 291 ? -12.177 13.568 23.242 1.00 45.50 291 GLY A C 1
ATOM 2262 O O . GLY A 1 291 ? -12.543 14.696 23.550 1.00 45.50 291 GLY A O 1
ATOM 2263 N N . GLY A 1 292 ? -10.936 13.137 23.496 1.00 54.31 292 GLY A N 1
ATOM 2264 C CA . GLY A 1 292 ? -9.889 14.012 24.043 1.00 54.31 292 GLY A CA 1
ATOM 2265 C C . GLY A 1 292 ? -10.047 14.348 25.530 1.00 54.31 292 GLY A C 1
ATOM 2266 O O . GLY A 1 292 ? -9.340 15.218 26.035 1.00 54.31 292 GLY A O 1
ATOM 2267 N N . LEU A 1 293 ? -10.934 13.658 26.257 1.00 54.78 293 LEU A N 1
ATOM 2268 C CA . LEU A 1 293 ? -11.093 13.838 27.699 1.00 54.78 293 LEU A CA 1
ATOM 2269 C C . LEU A 1 293 ? -9.762 13.547 28.416 1.00 54.78 293 LEU A C 1
ATOM 2271 O O . LEU A 1 293 ? -9.216 12.447 28.297 1.00 54.78 293 LEU A O 1
ATOM 2275 N N . GLY A 1 294 ? -9.230 14.545 29.127 1.00 63.53 294 GLY A N 1
ATOM 2276 C CA . GLY A 1 294 ? -7.927 14.466 29.797 1.00 63.53 294 GLY A CA 1
ATOM 2277 C C . GLY A 1 294 ? -6.719 14.543 28.856 1.00 63.53 294 GLY A C 1
ATOM 2278 O O . GLY A 1 294 ? -5.621 14.177 29.260 1.00 63.53 294 GLY A O 1
ATOM 2279 N N . SER A 1 295 ? -6.906 14.980 27.606 1.00 77.12 295 SER A N 1
ATOM 2280 C CA . SER A 1 295 ? -5.814 15.215 26.658 1.00 77.12 295 SER A CA 1
ATOM 2281 C C . SER A 1 295 ? -5.551 16.710 26.477 1.00 77.12 295 SER A C 1
ATOM 2283 O O . SER A 1 295 ? -6.473 17.521 26.541 1.00 77.12 295 SER A O 1
ATOM 2285 N N . GLY A 1 296 ? -4.301 17.092 26.235 1.00 83.12 296 GLY A N 1
ATOM 2286 C CA . GLY A 1 296 ? -3.933 18.494 26.058 1.00 83.12 296 GLY A CA 1
ATOM 2287 C C . GLY A 1 296 ? -2.473 18.685 25.672 1.00 83.12 296 GLY A C 1
ATOM 2288 O O . GLY A 1 296 ? -1.655 17.775 25.790 1.00 83.12 296 GLY A O 1
ATOM 2289 N N . PHE A 1 297 ? -2.147 19.886 25.206 1.00 87.94 297 PHE A N 1
ATOM 2290 C CA . PHE A 1 297 ? -0.771 20.280 24.918 1.00 87.94 297 PHE A CA 1
ATOM 2291 C C . PHE A 1 297 ? -0.161 20.969 26.133 1.00 87.94 297 PHE A C 1
ATOM 2293 O O . PHE A 1 297 ? -0.809 21.815 26.746 1.00 87.94 297 PHE A O 1
ATOM 2300 N N . ALA A 1 298 ? 1.091 20.640 26.430 1.00 91.56 298 ALA A N 1
ATOM 2301 C CA . ALA A 1 298 ? 1.895 21.314 27.434 1.00 91.56 298 ALA A CA 1
ATOM 2302 C C . ALA A 1 298 ? 3.134 21.918 26.777 1.00 91.56 298 ALA A C 1
ATOM 2304 O O . ALA A 1 298 ? 3.897 21.217 26.109 1.00 91.56 298 ALA A O 1
ATOM 2305 N N . ASN A 1 299 ? 3.355 23.212 26.981 1.00 92.69 299 ASN A N 1
ATOM 2306 C CA . ASN A 1 299 ? 4.541 23.924 26.502 1.00 92.69 299 ASN A CA 1
ATOM 2307 C C . ASN A 1 299 ? 5.671 23.945 27.536 1.00 92.69 299 ASN A C 1
ATOM 2309 O O . ASN A 1 299 ? 6.792 24.331 27.215 1.00 92.69 299 ASN A O 1
ATOM 2313 N N . ASN A 1 300 ? 5.377 23.559 28.775 1.00 94.38 300 ASN A N 1
ATOM 2314 C CA . ASN A 1 300 ? 6.309 23.552 29.893 1.00 94.38 300 ASN A CA 1
ATOM 2315 C C . ASN A 1 300 ? 5.877 22.528 30.959 1.00 94.38 300 ASN A C 1
ATOM 2317 O O . ASN A 1 300 ? 4.805 21.923 30.881 1.00 94.38 300 ASN A O 1
ATOM 2321 N N . GLU A 1 301 ? 6.738 22.354 31.960 1.00 95.88 301 GLU A N 1
ATOM 2322 C CA . GLU A 1 301 ? 6.565 21.397 33.055 1.00 95.88 301 GLU A CA 1
ATOM 2323 C C . GLU A 1 301 ? 5.313 21.649 33.901 1.00 95.88 301 GLU A C 1
ATOM 2325 O O . GLU A 1 301 ? 4.625 20.703 34.280 1.00 95.88 301 GLU A O 1
ATOM 2330 N N . GLU A 1 302 ? 4.976 22.912 34.167 1.00 95.50 302 GLU A N 1
ATOM 2331 C CA . GLU A 1 302 ? 3.826 23.275 34.998 1.00 95.50 302 GLU A CA 1
ATOM 2332 C C . GLU A 1 302 ? 2.499 22.935 34.305 1.00 95.50 302 GLU A C 1
ATOM 2334 O O . GLU A 1 302 ? 1.619 22.311 34.906 1.00 95.50 302 GLU A O 1
ATOM 2339 N N . GLU A 1 303 ? 2.381 23.268 33.016 1.00 94.88 303 GLU A N 1
ATOM 2340 C CA . GLU A 1 303 ? 1.241 22.884 32.180 1.00 94.88 303 GLU A CA 1
ATOM 2341 C C . GLU A 1 303 ? 1.082 21.361 32.129 1.00 94.88 303 GLU A C 1
ATOM 2343 O O . GLU A 1 303 ? -0.024 20.847 32.322 1.00 94.88 303 GLU A O 1
ATOM 2348 N N . LEU A 1 304 ? 2.184 20.626 31.935 1.00 95.12 304 LEU A N 1
ATOM 2349 C CA . LEU A 1 304 ? 2.138 19.167 31.874 1.00 95.12 304 LEU A CA 1
ATOM 2350 C C . LEU A 1 304 ? 1.734 18.552 33.209 1.00 95.12 304 LEU A C 1
ATOM 2352 O O . LEU A 1 304 ? 0.937 17.619 33.232 1.00 95.12 304 LEU A O 1
ATOM 2356 N N . LYS A 1 305 ? 2.252 19.071 34.323 1.00 95.69 305 LYS A N 1
ATOM 2357 C CA . LYS A 1 305 ? 1.920 18.587 35.663 1.00 95.69 305 LYS A CA 1
ATOM 2358 C C . LYS A 1 305 ? 0.421 18.696 35.939 1.00 95.69 305 LYS A C 1
ATOM 2360 O O . LYS A 1 305 ? -0.182 17.731 36.408 1.00 95.69 305 LYS A O 1
ATOM 2365 N N . ASN A 1 306 ? -0.176 19.840 35.606 1.00 93.00 306 ASN A N 1
ATOM 2366 C CA . ASN A 1 306 ? -1.609 20.075 35.770 1.00 93.00 306 ASN A CA 1
ATOM 2367 C C . ASN A 1 306 ? -2.437 19.135 34.881 1.00 93.00 306 ASN A C 1
ATOM 2369 O O . ASN A 1 306 ? -3.384 18.510 35.362 1.00 93.00 306 ASN A O 1
ATOM 2373 N N . LEU A 1 307 ? -2.051 18.981 33.608 1.00 91.06 307 LEU A N 1
ATOM 2374 C CA . LEU A 1 307 ? -2.714 18.061 32.678 1.00 91.06 307 LEU A CA 1
ATOM 2375 C C . LEU A 1 307 ? -2.608 16.603 33.138 1.00 91.06 307 LEU A C 1
ATOM 2377 O O . LEU A 1 307 ? -3.611 15.894 33.168 1.00 91.06 307 LEU A O 1
ATOM 2381 N N . ALA A 1 308 ? -1.419 16.160 33.546 1.00 92.19 308 ALA A N 1
ATOM 2382 C CA . ALA A 1 308 ? -1.178 14.792 33.985 1.00 92.19 308 ALA A CA 1
ATOM 2383 C C . ALA A 1 308 ? -1.952 14.453 35.266 1.00 92.19 308 ALA A C 1
ATOM 2385 O O . ALA A 1 308 ? -2.503 13.360 35.365 1.00 92.19 308 ALA A O 1
ATOM 2386 N N . GLN A 1 309 ? -2.054 15.384 36.223 1.00 92.12 309 GLN A N 1
ATOM 2387 C CA . GLN A 1 309 ? -2.869 15.198 37.429 1.00 92.12 309 GLN A CA 1
ATOM 2388 C C . GLN A 1 309 ? -4.351 15.005 37.100 1.00 92.12 309 GLN A C 1
ATOM 2390 O O . GLN A 1 309 ? -4.993 14.115 37.654 1.00 92.12 309 GLN A O 1
ATOM 2395 N N . GLN A 1 310 ? -4.888 15.820 36.190 1.00 87.81 310 GLN A N 1
ATOM 2396 C CA . GLN A 1 310 ? -6.280 15.704 35.757 1.00 87.81 310 GLN A CA 1
ATOM 2397 C C . GLN A 1 310 ? -6.521 14.402 34.987 1.00 87.81 310 GLN A C 1
ATOM 2399 O O . GLN A 1 310 ? -7.494 13.699 35.243 1.00 87.81 310 GLN A O 1
ATOM 2404 N N . ALA A 1 311 ? -5.623 14.054 34.067 1.00 86.19 311 ALA A N 1
ATOM 2405 C CA . ALA A 1 311 ? -5.750 12.862 33.240 1.00 86.19 311 ALA A CA 1
ATOM 2406 C C . ALA A 1 311 ? -5.653 11.567 34.059 1.00 86.19 311 ALA A C 1
ATOM 2408 O O . ALA A 1 311 ? -6.494 10.679 33.909 1.00 86.19 311 ALA A O 1
ATOM 2409 N N . LEU A 1 312 ? -4.674 11.477 34.967 1.00 87.31 312 LEU A N 1
ATOM 2410 C CA . LEU A 1 312 ? -4.447 10.288 35.794 1.00 87.31 312 LEU A CA 1
ATOM 2411 C C . LEU A 1 312 ? -5.516 10.089 36.881 1.00 87.31 312 LEU A C 1
ATOM 2413 O O . LEU A 1 312 ? -5.638 9.001 37.435 1.00 87.31 312 LEU A O 1
ATOM 2417 N N . ALA A 1 313 ? -6.337 11.106 37.165 1.00 85.75 313 ALA A N 1
ATOM 2418 C CA . ALA A 1 313 ? -7.520 10.946 38.011 1.00 85.75 313 ALA A CA 1
ATOM 2419 C C . ALA A 1 313 ? -8.632 10.123 37.331 1.00 85.75 313 ALA A C 1
ATOM 2421 O O . ALA A 1 313 ? -9.507 9.583 38.010 1.00 85.75 313 ALA A O 1
ATOM 2422 N N . HIS A 1 314 ? -8.608 10.032 35.998 1.00 79.19 314 HIS A N 1
ATOM 2423 C CA . HIS A 1 314 ? -9.641 9.377 35.195 1.00 79.19 314 HIS A CA 1
ATOM 2424 C C . HIS A 1 314 ? -9.119 8.198 34.360 1.00 79.19 314 HIS A C 1
ATOM 2426 O O . HIS A 1 314 ? -9.924 7.419 33.854 1.00 79.19 314 HIS A O 1
ATOM 2432 N N . SER A 1 315 ? -7.799 8.045 34.223 1.00 78.50 315 SER A N 1
ATOM 2433 C CA . SER A 1 315 ? -7.160 6.934 33.514 1.00 78.50 315 SER A CA 1
ATOM 2434 C C . SER A 1 315 ? -5.914 6.457 34.252 1.00 78.50 315 SER A C 1
ATOM 2436 O O . SER A 1 315 ? -5.160 7.252 34.798 1.00 78.50 315 SER A O 1
ATOM 2438 N N . ASN A 1 316 ? -5.657 5.151 34.232 1.00 82.94 316 ASN A N 1
ATOM 2439 C CA . ASN A 1 316 ? -4.472 4.574 34.874 1.00 82.94 316 ASN A CA 1
ATOM 2440 C C . ASN A 1 316 ? -3.193 4.746 34.040 1.00 82.94 316 ASN A C 1
ATOM 2442 O O . ASN A 1 316 ? -2.125 4.343 34.486 1.00 82.94 316 ASN A O 1
ATOM 2446 N N . GLN A 1 317 ? -3.297 5.278 32.821 1.00 84.62 317 GLN A N 1
ATOM 2447 C CA . GLN A 1 317 ? -2.175 5.447 31.907 1.00 84.62 317 GLN A CA 1
ATOM 2448 C C . GLN A 1 317 ? -2.337 6.749 31.120 1.00 84.62 317 GLN A C 1
ATOM 2450 O O . GLN A 1 317 ? -3.420 7.076 30.626 1.00 84.62 317 GLN A O 1
ATOM 2455 N N . LEU A 1 318 ? -1.231 7.465 30.967 1.00 86.94 318 LEU A N 1
ATOM 2456 C CA . LEU A 1 318 ? -1.108 8.651 30.135 1.00 86.94 318 LEU A CA 1
ATOM 2457 C C . LEU A 1 318 ? -0.034 8.395 29.072 1.00 86.94 318 LEU A C 1
ATOM 2459 O O . LEU A 1 318 ? 0.948 7.706 29.327 1.00 86.94 318 LEU A O 1
ATOM 2463 N N . ILE A 1 319 ? -0.217 8.919 27.868 1.00 86.81 319 ILE A N 1
ATOM 2464 C CA . ILE A 1 319 ? 0.775 8.862 26.794 1.00 86.81 319 ILE A CA 1
ATOM 2465 C C . ILE A 1 319 ? 1.291 10.278 26.573 1.00 86.81 319 ILE A C 1
ATOM 2467 O O . ILE A 1 319 ? 0.493 11.189 26.351 1.00 86.81 319 ILE A O 1
ATOM 2471 N N . ILE A 1 320 ? 2.608 10.461 26.662 1.00 90.31 320 ILE A N 1
ATOM 2472 C CA . ILE A 1 320 ? 3.278 11.725 26.357 1.00 90.31 320 ILE A CA 1
ATOM 2473 C C . ILE A 1 320 ? 3.908 11.607 24.977 1.00 90.31 320 ILE A C 1
ATOM 2475 O O . ILE A 1 320 ? 4.841 10.831 24.792 1.00 90.31 320 ILE A O 1
ATOM 2479 N N . ASP A 1 321 ? 3.410 12.381 24.020 1.00 88.81 321 ASP A N 1
ATOM 2480 C CA . ASP A 1 321 ? 3.959 12.467 22.669 1.00 88.81 321 ASP A CA 1
ATOM 2481 C C . ASP A 1 321 ? 4.758 13.755 22.489 1.00 88.81 321 ASP A C 1
ATOM 2483 O O . ASP A 1 321 ? 4.410 14.811 23.031 1.00 88.81 321 ASP A O 1
ATOM 2487 N N . LYS A 1 322 ? 5.784 13.711 21.637 1.00 90.25 322 LYS A N 1
ATOM 2488 C CA . LYS A 1 322 ? 6.370 14.934 21.089 1.00 90.25 322 LYS A CA 1
ATOM 2489 C C . LYS A 1 322 ? 5.278 15.734 20.377 1.00 90.25 322 LYS A C 1
ATOM 2491 O O . LYS A 1 322 ? 4.603 15.212 19.492 1.00 90.25 322 LYS A O 1
ATOM 2496 N N . SER A 1 323 ? 5.110 17.011 20.727 1.00 89.25 323 SER A N 1
ATOM 2497 C CA . SER A 1 323 ? 4.181 17.861 19.986 1.00 89.25 323 SER A CA 1
ATOM 2498 C C . SER A 1 323 ? 4.770 18.165 18.616 1.00 89.25 323 SER A C 1
ATOM 2500 O O . SER A 1 323 ? 5.793 18.838 18.492 1.00 89.25 323 SER A O 1
ATOM 2502 N N . LEU A 1 324 ? 4.084 17.678 17.592 1.00 89.31 324 LEU A N 1
ATOM 2503 C CA . LEU A 1 324 ? 4.342 17.978 16.188 1.00 89.31 324 LEU A CA 1
ATOM 2504 C C . LEU A 1 324 ? 3.281 18.963 15.655 1.00 89.31 324 LEU A C 1
ATOM 2506 O O . LEU A 1 324 ? 2.987 19.011 14.465 1.00 89.31 324 LEU A O 1
ATOM 2510 N N . LYS A 1 325 ? 2.668 19.751 16.552 1.00 86.88 325 LYS A N 1
ATOM 2511 C CA . LYS A 1 325 ? 1.635 20.731 16.201 1.00 86.88 325 LYS A CA 1
ATOM 2512 C C . LYS A 1 325 ? 2.167 21.719 15.164 1.00 86.88 325 LYS A C 1
ATOM 2514 O O . LYS A 1 325 ? 3.232 22.304 15.349 1.00 86.88 325 LYS A O 1
ATOM 2519 N N . GLY A 1 326 ? 1.396 21.942 14.104 1.00 86.88 326 GLY A N 1
ATOM 2520 C CA . GLY A 1 326 ? 1.788 22.848 13.021 1.00 86.88 326 GLY A CA 1
ATOM 2521 C C . GLY A 1 326 ? 2.647 22.196 11.937 1.00 86.88 326 GLY A C 1
ATOM 2522 O O . GLY A 1 326 ? 2.914 22.846 10.931 1.00 86.88 326 GLY A O 1
ATOM 2523 N N . TRP A 1 327 ? 3.067 20.937 12.110 1.00 95.31 327 TRP A N 1
ATOM 2524 C CA . TRP A 1 327 ? 3.723 20.185 11.043 1.00 95.31 327 TRP A CA 1
ATOM 2525 C C . TRP A 1 327 ? 2.710 19.838 9.951 1.00 95.31 327 TRP A C 1
ATOM 2527 O O . TRP A 1 327 ? 1.518 19.670 10.230 1.00 95.31 327 TRP A O 1
ATOM 2537 N N . LYS A 1 328 ? 3.190 19.753 8.707 1.00 97.44 328 LYS A N 1
ATOM 2538 C CA . LYS A 1 328 ? 2.377 19.322 7.569 1.00 97.44 328 LYS A CA 1
ATOM 2539 C C . LYS A 1 328 ? 1.993 17.866 7.794 1.00 97.44 328 LYS A C 1
ATOM 2541 O O . LYS A 1 328 ? 2.866 17.048 8.075 1.00 97.44 328 LYS A O 1
ATOM 2546 N N . GLU A 1 329 ? 0.718 17.542 7.659 1.00 96.75 329 GLU A N 1
ATOM 2547 C CA . GLU A 1 329 ? 0.255 16.160 7.710 1.00 96.75 329 GLU A CA 1
ATOM 2548 C C . GLU A 1 329 ? 0.019 15.668 6.281 1.00 96.75 329 GLU A C 1
ATOM 2550 O O . GLU A 1 329 ? -0.732 16.276 5.514 1.00 96.75 329 GLU A O 1
ATOM 2555 N N . VAL A 1 330 ? 0.733 14.608 5.906 1.00 98.00 330 VAL A N 1
ATOM 2556 C CA . VAL A 1 330 ? 0.752 14.057 4.546 1.00 98.00 330 VAL A CA 1
ATOM 2557 C C . VAL A 1 330 ? 0.465 12.569 4.630 1.00 98.00 330 VAL A C 1
ATOM 2559 O O . VAL A 1 330 ? 1.034 11.879 5.472 1.00 98.00 330 VAL A O 1
ATOM 2562 N N . GLU A 1 331 ? -0.378 12.057 3.743 1.00 97.00 331 GLU A N 1
ATOM 2563 C CA . GLU A 1 331 ? -0.721 10.638 3.698 1.00 97.00 331 GLU A CA 1
ATOM 2564 C C . GLU A 1 331 ? -0.522 10.046 2.297 1.00 97.00 331 GLU A C 1
ATOM 2566 O O . GLU A 1 331 ? -0.659 10.737 1.284 1.00 97.00 331 GLU A O 1
ATOM 2571 N N . TYR A 1 332 ? -0.177 8.760 2.248 1.00 98.62 332 TYR A N 1
ATOM 2572 C CA . TYR A 1 332 ? 0.009 8.001 1.013 1.00 98.62 332 TYR A CA 1
ATOM 2573 C C . TYR A 1 332 ? -0.813 6.717 1.041 1.00 98.62 332 TYR A C 1
ATOM 2575 O O . TYR A 1 332 ? -0.825 5.983 2.028 1.00 98.62 332 TYR A O 1
ATOM 2583 N N . GLU A 1 333 ? -1.442 6.426 -0.091 1.00 98.75 333 GLU A N 1
ATOM 2584 C CA . GLU A 1 333 ? -2.134 5.172 -0.366 1.00 98.75 333 GLU A CA 1
ATOM 2585 C C . GLU A 1 333 ? -1.194 4.264 -1.148 1.00 98.75 333 GLU A C 1
ATOM 2587 O O . GLU A 1 333 ? -0.850 4.540 -2.303 1.00 98.75 333 GLU A O 1
ATOM 2592 N N . VAL A 1 334 ? -0.748 3.191 -0.505 1.00 98.81 334 VAL A N 1
ATOM 2593 C CA . VAL A 1 334 ? 0.271 2.286 -1.034 1.00 98.81 334 VAL A CA 1
ATOM 2594 C C . VAL A 1 334 ? -0.380 0.967 -1.408 1.00 98.81 334 VAL A C 1
ATOM 2596 O O . VAL A 1 334 ? -1.198 0.425 -0.665 1.00 98.81 334 VAL A O 1
ATOM 2599 N N . VAL A 1 335 ? 0.006 0.428 -2.559 1.00 98.69 335 VAL A N 1
ATOM 2600 C CA . VAL A 1 335 ? -0.446 -0.881 -3.024 1.00 98.69 335 VAL A CA 1
ATOM 2601 C C . VAL A 1 335 ? 0.762 -1.764 -3.271 1.00 98.69 335 VAL A C 1
ATOM 2603 O O . VAL A 1 335 ? 1.686 -1.367 -3.980 1.00 98.69 335 VAL A O 1
ATOM 2606 N N . ARG A 1 336 ? 0.736 -2.972 -2.706 1.00 98.62 336 ARG A N 1
ATOM 2607 C CA . ARG A 1 336 ? 1.807 -3.963 -2.836 1.00 98.62 336 ARG A CA 1
ATOM 2608 C C . ARG A 1 336 ? 1.244 -5.333 -3.179 1.00 98.62 336 ARG A C 1
ATOM 2610 O O . ARG A 1 336 ? 0.335 -5.812 -2.504 1.00 98.62 336 ARG A O 1
ATOM 2617 N N . ASP A 1 337 ? 1.799 -5.980 -4.198 1.00 98.44 337 ASP A N 1
ATOM 2618 C CA . ASP A 1 337 ? 1.459 -7.363 -4.535 1.00 98.44 337 ASP A CA 1
ATOM 2619 C C . ASP A 1 337 ? 2.394 -8.391 -3.874 1.00 98.44 337 ASP A C 1
ATOM 2621 O O . ASP A 1 337 ? 3.393 -8.056 -3.232 1.00 98.44 337 ASP A O 1
ATOM 2625 N N . ALA A 1 338 ? 2.064 -9.676 -4.021 1.00 97.56 338 ALA A N 1
ATOM 2626 C CA . ALA A 1 338 ? 2.849 -10.773 -3.456 1.00 97.56 338 ALA A CA 1
ATOM 2627 C C . ALA A 1 338 ? 4.218 -10.980 -4.140 1.00 97.56 338 ALA A C 1
ATOM 2629 O O . ALA A 1 338 ? 5.031 -11.760 -3.649 1.00 97.56 338 ALA A O 1
ATOM 2630 N N . TYR A 1 339 ? 4.481 -10.280 -5.248 1.00 97.12 339 TYR A N 1
ATOM 26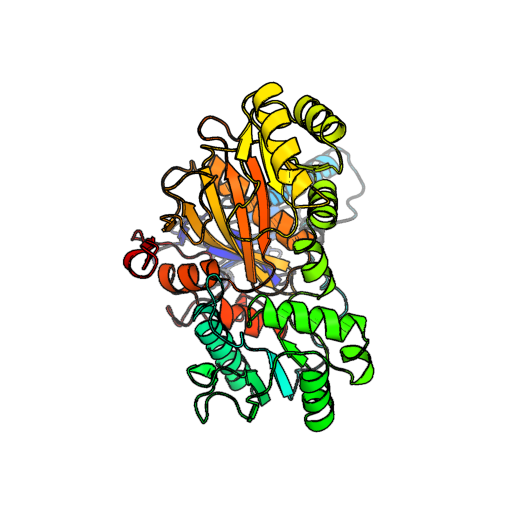31 C CA . TYR A 1 339 ? 5.724 -10.326 -6.022 1.00 97.12 339 TYR A CA 1
ATOM 2632 C C . TYR A 1 339 ? 6.600 -9.092 -5.771 1.00 97.12 339 TYR A C 1
ATOM 2634 O O . TYR A 1 339 ? 7.617 -8.903 -6.436 1.00 97.12 339 TYR A O 1
ATOM 2642 N N . ASP A 1 340 ? 6.226 -8.286 -4.770 1.00 97.38 340 ASP A N 1
ATOM 2643 C CA . ASP A 1 340 ? 6.945 -7.115 -4.277 1.00 97.38 340 ASP A CA 1
ATOM 2644 C C . ASP A 1 340 ? 6.997 -5.923 -5.256 1.00 97.38 340 ASP A C 1
ATOM 2646 O O . ASP A 1 340 ? 7.756 -4.961 -5.065 1.00 97.38 340 ASP A O 1
ATOM 2650 N N . ASN A 1 341 ? 6.099 -5.922 -6.248 1.00 98.19 341 ASN A N 1
ATOM 2651 C CA . ASN A 1 341 ? 5.729 -4.694 -6.944 1.00 98.19 341 ASN A CA 1
ATOM 2652 C C . ASN A 1 341 ? 4.963 -3.816 -5.946 1.00 98.19 341 ASN A C 1
ATOM 2654 O O . ASN A 1 341 ? 3.995 -4.268 -5.331 1.00 98.19 341 ASN A O 1
ATOM 2658 N N . CYS A 1 342 ? 5.426 -2.585 -5.745 1.00 98.56 342 CYS A N 1
ATOM 2659 C CA . CYS A 1 342 ? 4.914 -1.685 -4.716 1.00 98.56 342 CYS A CA 1
ATOM 2660 C C . CYS A 1 342 ? 4.873 -0.263 -5.275 1.00 98.56 342 CYS A C 1
ATOM 2662 O O . CYS A 1 342 ? 5.892 0.215 -5.770 1.00 98.56 342 CYS A O 1
ATOM 2664 N N . ILE A 1 343 ? 3.706 0.377 -5.227 1.00 98.56 343 ILE A N 1
ATOM 2665 C CA . ILE A 1 343 ? 3.435 1.688 -5.835 1.00 98.56 343 ILE A CA 1
ATOM 2666 C C . ILE A 1 343 ? 2.650 2.578 -4.871 1.00 98.56 343 ILE A C 1
ATOM 2668 O O . ILE A 1 343 ? 1.913 2.073 -4.021 1.00 98.56 343 ILE A O 1
ATOM 2672 N N . THR A 1 344 ? 2.751 3.897 -5.035 1.00 98.44 344 THR A N 1
ATOM 2673 C CA . THR A 1 344 ? 1.913 4.861 -4.309 1.00 98.44 344 THR A CA 1
ATOM 2674 C C . THR A 1 344 ? 0.836 5.435 -5.223 1.00 98.44 344 THR A C 1
ATOM 2676 O O . THR A 1 344 ? 1.119 6.236 -6.108 1.00 98.44 344 THR A O 1
ATOM 2679 N N . VAL A 1 345 ? -0.412 5.013 -5.026 1.00 98.44 345 VAL A N 1
ATOM 2680 C CA . VAL A 1 345 ? -1.541 5.331 -5.916 1.00 98.44 345 VAL A CA 1
ATOM 2681 C C . VAL A 1 345 ? -2.055 6.753 -5.712 1.00 98.44 345 VAL A C 1
ATOM 2683 O O . VAL A 1 345 ? -2.511 7.398 -6.652 1.00 98.44 345 VAL A O 1
ATOM 2686 N N . CYS A 1 346 ? -2.023 7.249 -4.482 1.00 98.50 346 CYS A N 1
ATOM 2687 C CA . CYS A 1 346 ? -2.468 8.597 -4.173 1.00 98.50 346 CYS A CA 1
ATOM 2688 C C . CYS A 1 346 ? -1.622 9.157 -3.042 1.00 98.50 346 CYS A C 1
ATOM 2690 O O . CYS A 1 346 ? -1.279 8.440 -2.104 1.00 98.50 346 CYS A O 1
ATOM 2692 N N . ASN A 1 347 ? -1.332 10.445 -3.130 1.00 98.38 347 ASN A N 1
ATOM 2693 C CA . ASN A 1 347 ? -0.834 11.246 -2.027 1.00 98.38 347 ASN A CA 1
ATOM 2694 C C . ASN A 1 347 ? -1.894 12.296 -1.688 1.00 98.38 347 ASN A C 1
ATOM 2696 O O . ASN A 1 347 ? -2.666 12.720 -2.556 1.00 98.38 347 ASN A O 1
ATOM 2700 N N . MET A 1 348 ? -1.955 12.675 -0.423 1.00 98.44 348 MET A N 1
ATOM 2701 C CA . MET A 1 348 ? -2.911 13.640 0.095 1.00 98.44 348 MET A CA 1
ATOM 2702 C C . MET A 1 348 ? -2.205 14.532 1.113 1.00 98.44 348 MET A C 1
ATOM 2704 O O . MET A 1 348 ? -1.331 14.086 1.855 1.00 98.44 348 MET A O 1
ATOM 2708 N N . GLU A 1 349 ? -2.548 15.815 1.107 1.00 98.38 349 GLU A N 1
ATOM 2709 C CA . GLU A 1 349 ? -2.027 16.808 2.045 1.00 98.38 349 GLU A CA 1
ATOM 2710 C C . GLU A 1 349 ? -3.185 17.414 2.829 1.00 98.38 349 GLU A C 1
ATOM 2712 O O . GLU A 1 349 ? -4.169 17.887 2.249 1.00 98.38 349 GLU A O 1
ATOM 2717 N N . ASN A 1 350 ? -3.069 17.415 4.152 1.00 97.19 350 ASN A N 1
ATOM 2718 C CA . ASN A 1 350 ? -4.033 18.103 4.992 1.00 97.19 350 ASN A CA 1
ATOM 2719 C C . ASN A 1 350 ? -3.758 19.608 4.943 1.00 97.19 350 ASN A C 1
ATOM 2721 O O . ASN A 1 350 ? -2.631 20.057 5.149 1.00 97.19 350 ASN A O 1
ATOM 2725 N N . ILE A 1 351 ? -4.808 20.394 4.698 1.00 96.00 351 ILE A N 1
ATOM 2726 C CA . ILE A 1 351 ? -4.750 21.855 4.840 1.00 96.00 351 ILE A CA 1
ATOM 2727 C C . ILE A 1 351 ? -4.645 22.219 6.322 1.00 96.00 351 ILE A C 1
ATOM 2729 O O . ILE A 1 351 ? -3.901 23.124 6.699 1.00 96.00 351 ILE A O 1
ATOM 2733 N N . ASP A 1 352 ? -5.401 21.508 7.156 1.00 91.50 352 ASP A N 1
ATOM 2734 C CA . ASP A 1 352 ? -5.297 21.618 8.602 1.00 91.50 352 ASP A CA 1
ATOM 2735 C C . ASP A 1 352 ? -4.010 20.917 9.067 1.00 91.50 352 ASP A C 1
ATOM 2737 O O . ASP A 1 352 ? -3.788 19.757 8.714 1.00 91.50 352 ASP A O 1
ATOM 2741 N N . PRO A 1 353 ? -3.141 21.585 9.842 1.00 87.62 353 PRO A N 1
ATOM 2742 C CA . PRO A 1 353 ? -1.896 20.980 10.289 1.00 87.62 353 PRO A CA 1
ATOM 2743 C C . PRO A 1 353 ? -2.143 19.902 11.348 1.00 87.62 353 PRO A C 1
ATOM 2745 O O . PRO A 1 353 ? -3.206 19.846 11.977 1.00 87.62 353 PRO A O 1
ATOM 2748 N N . LEU A 1 354 ? -1.101 19.114 11.622 1.00 86.12 354 LEU A N 1
ATOM 2749 C CA . LEU A 1 354 ? -1.160 18.055 12.621 1.00 86.12 354 LEU A CA 1
ATOM 2750 C C . LEU A 1 354 ? -1.672 18.580 13.977 1.00 86.12 354 LEU A C 1
ATOM 2752 O O . LEU A 1 354 ? -1.212 19.606 14.498 1.00 86.12 354 LEU A O 1
ATOM 2756 N N . GLY A 1 355 ? -2.618 17.836 14.549 1.00 76.00 355 GLY A N 1
ATOM 2757 C CA . GLY A 1 355 ? -3.377 18.191 15.752 1.00 76.00 355 GLY A CA 1
ATOM 2758 C C . GLY A 1 355 ? -4.891 18.142 15.532 1.00 76.00 355 GLY A C 1
ATOM 2759 O O . GLY A 1 355 ? -5.640 18.047 16.502 1.00 76.00 355 GLY A O 1
ATOM 2760 N N . ILE A 1 356 ? -5.329 18.155 14.271 1.00 79.06 356 ILE A N 1
ATOM 2761 C CA . ILE A 1 356 ? -6.695 17.847 13.837 1.00 79.06 356 ILE A CA 1
ATOM 2762 C C . ILE A 1 356 ? -6.640 16.496 13.122 1.00 79.06 356 ILE A C 1
ATOM 2764 O O . ILE A 1 356 ? -5.756 16.268 12.306 1.00 79.06 356 ILE A O 1
ATOM 2768 N N . HIS A 1 357 ? -7.538 15.568 13.454 1.00 79.12 357 HIS A N 1
ATOM 2769 C CA . HIS A 1 357 ? -7.511 14.232 12.856 1.00 79.12 357 HIS A CA 1
ATOM 2770 C C . HIS A 1 357 ? -7.783 14.320 11.346 1.00 79.12 357 HIS A C 1
ATOM 2772 O O . HIS A 1 357 ? -8.775 14.925 10.960 1.00 79.12 357 HIS A O 1
ATOM 2778 N N . THR A 1 358 ? -7.0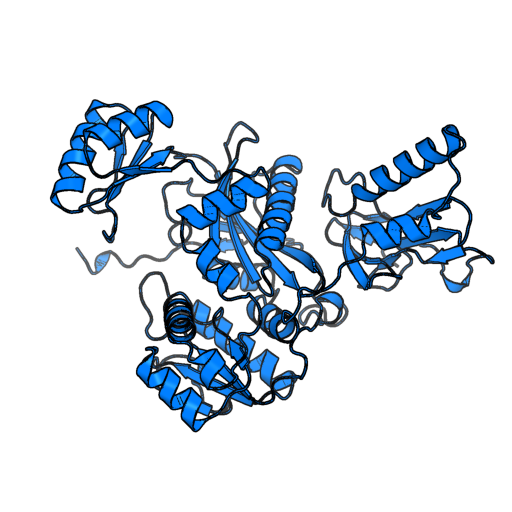21 13.610 10.503 1.00 75.62 358 THR A N 1
ATOM 2779 C CA . THR A 1 358 ? -7.255 13.446 9.041 1.00 75.62 358 THR A CA 1
ATOM 2780 C C . THR A 1 358 ? -8.735 13.333 8.613 1.00 75.62 358 THR A C 1
ATOM 2782 O O . THR A 1 358 ? -9.197 13.945 7.644 1.00 75.62 358 THR A O 1
ATOM 2785 N N . GLY A 1 359 ? -9.545 12.575 9.362 1.00 77.31 359 GLY A N 1
ATOM 2786 C CA . GLY A 1 359 ? -10.976 12.410 9.111 1.00 77.31 359 GLY A CA 1
ATOM 2787 C C . GLY A 1 359 ? -11.802 13.692 9.272 1.00 77.31 359 GLY A C 1
ATOM 2788 O O . GLY A 1 359 ? -12.837 13.836 8.621 1.00 77.31 359 GLY A O 1
ATOM 2789 N N . GLU A 1 360 ? -11.319 14.625 10.079 1.00 84.94 360 GLU A N 1
ATOM 2790 C CA . GLU A 1 360 ? -11.879 15.942 10.391 1.00 84.94 360 GLU A CA 1
ATOM 2791 C C . GLU A 1 360 ? -11.107 17.095 9.737 1.00 84.94 360 GLU A C 1
ATOM 2793 O O . GLU A 1 360 ? -11.567 18.228 9.796 1.00 84.94 360 GLU A O 1
ATOM 2798 N N . SER A 1 361 ? -9.980 16.822 9.085 1.00 89.62 361 SER A N 1
ATOM 2799 C CA . SER A 1 361 ? -9.222 17.823 8.336 1.00 89.62 361 SER A CA 1
ATOM 2800 C C . SER A 1 361 ? -9.832 18.069 6.957 1.00 89.62 361 SER A C 1
ATOM 2802 O O . SER A 1 361 ? -10.450 17.179 6.350 1.00 89.62 361 SER A O 1
ATOM 2804 N N . ILE A 1 362 ? -9.638 19.275 6.431 1.00 97.44 362 ILE A N 1
ATOM 2805 C CA . ILE A 1 362 ? -9.727 19.542 4.998 1.00 97.44 362 ILE A CA 1
ATOM 2806 C C . ILE A 1 362 ? -8.485 18.939 4.337 1.00 97.44 362 ILE A C 1
ATOM 2808 O O . ILE A 1 362 ? -7.365 19.165 4.790 1.00 97.44 362 ILE A O 1
ATOM 2812 N N . VAL A 1 363 ? -8.685 18.170 3.268 1.00 97.88 363 VAL A N 1
ATOM 2813 C CA . VAL A 1 363 ? -7.618 17.406 2.603 1.00 97.88 363 VAL A CA 1
ATOM 2814 C C . VAL A 1 363 ? -7.627 17.699 1.110 1.00 97.88 363 VAL A C 1
ATOM 2816 O O . VAL A 1 363 ? -8.704 17.763 0.508 1.00 97.88 363 VAL A O 1
ATOM 2819 N N . VAL A 1 364 ? -6.445 17.861 0.514 1.00 98.50 364 VAL A N 1
ATOM 2820 C CA . VAL A 1 364 ? -6.264 18.023 -0.934 1.00 98.50 364 VAL A CA 1
ATOM 2821 C C . VAL A 1 364 ? -5.506 16.851 -1.550 1.00 98.50 364 VAL A C 1
ATOM 2823 O O . VAL A 1 364 ? -4.612 16.289 -0.923 1.00 98.50 364 VAL A O 1
ATOM 2826 N N . ALA A 1 365 ? -5.858 16.496 -2.787 1.00 98.44 365 ALA A N 1
ATOM 2827 C CA . ALA A 1 365 ? -5.145 15.508 -3.597 1.00 98.44 365 ALA A CA 1
ATOM 2828 C C . ALA A 1 365 ? -4.938 16.038 -5.031 1.00 98.44 365 ALA A C 1
ATOM 2830 O O . ALA A 1 365 ? -5.922 16.461 -5.650 1.00 98.44 365 ALA A O 1
ATOM 2831 N N . PRO A 1 366 ? -3.715 15.985 -5.593 1.00 98.31 366 PRO A N 1
ATOM 2832 C CA . PRO A 1 366 ? -2.464 15.595 -4.930 1.00 98.31 366 PRO A CA 1
ATOM 2833 C C . PRO A 1 366 ? -1.978 16.668 -3.932 1.00 98.31 366 PRO A C 1
ATOM 2835 O O . PRO A 1 366 ? -2.539 17.763 -3.871 1.00 98.31 366 PRO A O 1
ATOM 2838 N N . SER A 1 367 ? -0.928 16.380 -3.163 1.00 97.88 367 SER A N 1
ATOM 2839 C CA . SER A 1 367 ? -0.213 17.352 -2.330 1.00 97.88 367 SER A CA 1
ATOM 2840 C C . SER A 1 367 ? 0.259 18.552 -3.161 1.00 97.88 367 SER A C 1
ATOM 2842 O O . SER A 1 367 ? 0.649 18.406 -4.320 1.00 97.88 367 SER A O 1
ATOM 2844 N N . GLN A 1 368 ? 0.215 19.747 -2.575 1.00 98.31 368 GLN A N 1
ATOM 2845 C CA . GLN A 1 368 ? 0.427 21.025 -3.261 1.00 98.31 368 GLN A CA 1
ATOM 2846 C C . GLN A 1 368 ? 1.685 21.759 -2.786 1.00 98.31 368 GLN A C 1
ATOM 2848 O O . GLN A 1 368 ? 2.265 22.522 -3.556 1.00 98.31 368 GLN A O 1
ATOM 2853 N N . THR A 1 369 ? 2.117 21.557 -1.535 1.00 98.06 369 THR A N 1
ATOM 2854 C CA . THR A 1 369 ? 3.234 22.328 -0.949 1.00 98.06 369 THR A CA 1
ATOM 2855 C C . THR A 1 369 ? 4.535 21.543 -0.798 1.00 98.06 369 THR A C 1
ATOM 2857 O O . THR A 1 369 ? 5.485 22.043 -0.190 1.00 98.06 369 THR A O 1
ATOM 2860 N N . LEU A 1 370 ? 4.586 20.317 -1.322 1.00 98.25 370 LEU A N 1
ATOM 2861 C CA . LEU A 1 370 ? 5.777 19.474 -1.283 1.00 98.25 370 LEU A CA 1
ATOM 2862 C C . LEU A 1 370 ? 6.676 19.761 -2.485 1.00 98.25 370 LEU A C 1
ATOM 2864 O O . LEU A 1 370 ? 6.240 19.754 -3.636 1.00 98.25 370 LEU A O 1
ATOM 2868 N N . SER A 1 371 ? 7.960 19.959 -2.222 1.00 97.44 371 SER A N 1
ATOM 2869 C CA . SER A 1 371 ? 8.997 19.886 -3.243 1.00 97.44 371 SER A CA 1
ATOM 2870 C C . SER A 1 371 ? 9.132 18.456 -3.777 1.00 97.44 371 SER A C 1
ATOM 2872 O O . SER A 1 371 ? 8.760 17.482 -3.120 1.00 97.44 371 SER A O 1
ATOM 2874 N N . ASN A 1 372 ? 9.753 18.298 -4.952 1.00 95.81 372 ASN A N 1
ATOM 2875 C CA . ASN A 1 372 ? 10.058 16.969 -5.497 1.00 95.81 372 ASN A CA 1
ATOM 2876 C C . ASN A 1 372 ? 10.868 16.102 -4.514 1.00 95.81 372 ASN A C 1
ATOM 2878 O O . ASN A 1 372 ? 10.712 14.882 -4.500 1.00 95.81 372 ASN A O 1
ATOM 2882 N N . ARG A 1 373 ? 11.749 16.721 -3.717 1.00 96.19 373 ARG A N 1
ATOM 2883 C CA . ARG A 1 373 ? 12.598 16.009 -2.760 1.00 96.19 373 ARG A CA 1
ATOM 2884 C C . ARG A 1 373 ? 11.792 15.523 -1.558 1.00 96.19 373 ARG A C 1
ATOM 2886 O O . ARG A 1 373 ? 11.873 14.342 -1.249 1.00 96.19 373 ARG A O 1
ATOM 2893 N N . GLU A 1 374 ? 10.963 16.378 -0.958 1.00 98.12 374 GLU A N 1
ATOM 2894 C CA . GLU A 1 374 ? 10.056 15.972 0.129 1.00 98.12 374 GLU A CA 1
ATOM 2895 C C . GLU A 1 374 ? 9.078 14.887 -0.340 1.00 98.12 374 GLU A C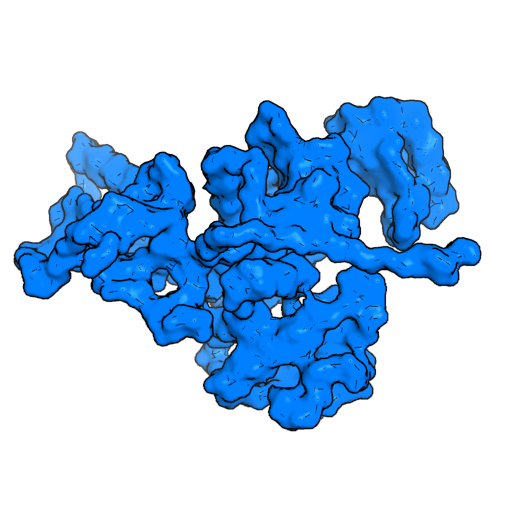 1
ATOM 2897 O O . GLU A 1 374 ? 8.910 13.877 0.338 1.00 98.12 374 GLU A O 1
ATOM 2902 N N . TYR A 1 375 ? 8.489 15.056 -1.529 1.00 97.94 375 TYR A N 1
ATOM 2903 C CA . TYR A 1 375 ? 7.569 14.085 -2.118 1.00 97.94 375 TYR A CA 1
ATOM 2904 C C . TYR A 1 375 ? 8.207 12.700 -2.265 1.00 97.94 375 TYR A C 1
ATOM 2906 O O . TYR A 1 375 ? 7.703 11.716 -1.725 1.00 97.94 375 TYR A O 1
ATOM 2914 N N . ASN A 1 376 ? 9.341 12.615 -2.970 1.00 97.12 376 ASN A N 1
ATOM 2915 C CA . ASN A 1 376 ? 9.967 11.322 -3.241 1.00 97.12 376 ASN A CA 1
ATOM 2916 C C . ASN A 1 376 ? 10.631 10.723 -1.999 1.00 97.12 376 ASN A C 1
ATOM 2918 O O . ASN A 1 376 ? 10.632 9.506 -1.871 1.00 97.12 376 ASN A O 1
ATOM 2922 N N . MET A 1 377 ? 11.108 11.538 -1.053 1.00 97.56 377 MET A N 1
ATOM 2923 C CA . MET A 1 377 ? 11.561 11.051 0.252 1.00 97.56 377 MET A CA 1
ATOM 2924 C C . MET A 1 377 ? 10.429 10.314 0.978 1.00 97.56 377 MET A C 1
ATOM 2926 O O . MET A 1 377 ? 10.592 9.152 1.340 1.00 97.56 377 MET A O 1
ATOM 2930 N N . LEU A 1 378 ? 9.261 10.950 1.134 1.00 98.62 378 LEU A N 1
ATOM 2931 C CA . LEU A 1 378 ? 8.115 10.328 1.805 1.00 98.62 378 LEU A CA 1
ATOM 2932 C C . LEU A 1 378 ? 7.579 9.120 1.022 1.00 98.62 378 LEU A C 1
ATOM 2934 O O . LEU A 1 378 ? 7.310 8.083 1.624 1.00 98.62 378 LEU A O 1
ATOM 2938 N N . ARG A 1 379 ? 7.499 9.203 -0.313 1.00 98.38 379 ARG A N 1
ATOM 2939 C CA . ARG A 1 379 ? 7.106 8.085 -1.190 1.00 98.38 379 ARG A CA 1
ATOM 2940 C C . ARG A 1 379 ? 8.032 6.872 -1.036 1.00 98.38 379 ARG A C 1
ATOM 2942 O O . ARG A 1 379 ? 7.554 5.752 -0.852 1.00 98.38 379 ARG A O 1
ATOM 2949 N N . THR A 1 380 ? 9.347 7.073 -1.115 1.00 97.88 380 THR A N 1
ATOM 2950 C CA . THR A 1 380 ? 10.342 5.998 -0.969 1.00 97.88 380 THR A CA 1
ATOM 2951 C C . THR A 1 380 ? 10.250 5.375 0.422 1.00 97.88 380 THR A C 1
ATOM 2953 O O . THR A 1 380 ? 10.230 4.147 0.549 1.00 97.88 380 THR A O 1
ATOM 2956 N N . THR A 1 381 ? 10.099 6.198 1.464 1.00 98.50 381 THR A N 1
ATOM 2957 C CA . THR A 1 381 ? 9.873 5.722 2.832 1.00 98.50 381 THR A CA 1
ATOM 2958 C C . THR A 1 381 ? 8.583 4.913 2.945 1.00 98.50 381 THR A C 1
ATOM 2960 O O . THR A 1 381 ? 8.592 3.861 3.581 1.00 98.50 381 THR A O 1
ATOM 2963 N N . ALA A 1 382 ? 7.492 5.331 2.297 1.00 98.56 382 ALA A N 1
ATOM 2964 C CA . ALA A 1 382 ? 6.229 4.593 2.284 1.00 98.56 382 ALA A CA 1
ATOM 2965 C C . ALA A 1 382 ? 6.435 3.182 1.733 1.00 98.56 382 ALA A C 1
ATOM 2967 O O . ALA A 1 382 ? 6.169 2.194 2.414 1.00 98.56 382 ALA A O 1
ATOM 2968 N N . ILE A 1 383 ? 7.014 3.077 0.537 1.00 98.56 383 ILE A N 1
ATOM 2969 C CA . ILE A 1 383 ? 7.301 1.790 -0.101 1.00 98.56 383 ILE A CA 1
ATOM 2970 C C . ILE A 1 383 ? 8.193 0.917 0.794 1.00 98.56 383 ILE A C 1
ATOM 2972 O O . ILE A 1 383 ? 7.904 -0.265 0.984 1.00 98.56 383 ILE A O 1
ATOM 2976 N N . LYS A 1 384 ? 9.251 1.490 1.378 1.00 98.31 384 LYS A N 1
ATOM 2977 C CA . LYS A 1 384 ? 10.182 0.792 2.277 1.00 98.31 384 LYS A CA 1
ATOM 2978 C C . LYS A 1 384 ? 9.479 0.230 3.518 1.00 98.31 384 LYS A C 1
ATOM 2980 O O . LYS A 1 384 ? 9.648 -0.947 3.833 1.00 98.31 384 LYS A O 1
ATOM 2985 N N . VAL A 1 385 ? 8.661 1.042 4.190 1.00 98.50 385 VAL A N 1
ATOM 2986 C CA . VAL A 1 385 ? 7.898 0.645 5.384 1.00 98.50 385 VAL A CA 1
ATOM 2987 C C . VAL A 1 385 ? 6.902 -0.462 5.037 1.00 98.50 385 VAL A C 1
ATOM 2989 O O . VAL A 1 385 ? 6.891 -1.509 5.681 1.00 98.50 385 VAL A O 1
ATOM 2992 N N . ILE A 1 386 ? 6.110 -0.289 3.979 1.00 98.25 386 ILE A N 1
ATOM 2993 C CA . ILE A 1 386 ? 5.067 -1.250 3.590 1.00 98.25 386 ILE A CA 1
ATOM 2994 C C . ILE A 1 386 ? 5.656 -2.599 3.150 1.00 98.25 386 ILE A C 1
ATOM 2996 O O . ILE A 1 386 ? 5.106 -3.654 3.486 1.00 98.25 386 ILE A O 1
ATOM 3000 N N . ARG A 1 387 ? 6.815 -2.591 2.478 1.00 98.06 387 ARG A N 1
ATOM 3001 C CA . ARG A 1 387 ? 7.588 -3.812 2.197 1.00 98.06 387 ARG A CA 1
ATOM 3002 C C . ARG A 1 387 ? 8.041 -4.510 3.478 1.00 98.06 387 ARG A C 1
ATOM 3004 O O . ARG A 1 387 ? 7.885 -5.724 3.582 1.00 98.06 387 ARG A O 1
ATOM 3011 N N . HIS A 1 388 ? 8.551 -3.761 4.457 1.00 97.94 388 HIS A N 1
ATOM 3012 C CA . HIS A 1 388 ? 9.039 -4.309 5.731 1.00 97.94 388 HIS A CA 1
ATOM 3013 C C . HIS A 1 388 ? 7.939 -4.946 6.587 1.00 97.94 388 HIS A C 1
ATOM 3015 O O . HIS A 1 388 ? 8.155 -5.983 7.216 1.00 97.94 388 HIS A O 1
ATOM 3021 N N . PHE A 1 389 ? 6.735 -4.372 6.572 1.00 97.06 389 PHE A N 1
ATOM 3022 C CA . PHE A 1 389 ? 5.563 -4.982 7.207 1.00 97.06 389 PHE A CA 1
ATOM 3023 C C . PHE A 1 389 ? 4.991 -6.160 6.405 1.00 97.06 389 PHE A C 1
ATOM 3025 O O . PHE A 1 389 ? 4.134 -6.877 6.913 1.00 97.06 389 PHE A O 1
ATOM 3032 N N . GLY A 1 390 ? 5.446 -6.404 5.172 1.00 96.94 390 GLY A N 1
ATOM 3033 C CA . GLY A 1 390 ? 4.979 -7.525 4.353 1.00 96.94 390 GLY A CA 1
ATOM 3034 C C . GLY A 1 390 ? 3.510 -7.409 3.941 1.00 96.94 390 GLY A C 1
ATOM 3035 O O . GLY A 1 390 ? 2.832 -8.424 3.790 1.00 96.94 390 GLY A O 1
ATOM 3036 N N . VAL A 1 391 ? 3.007 -6.183 3.779 1.00 97.88 391 VAL A N 1
ATOM 3037 C CA . VAL A 1 391 ? 1.624 -5.920 3.351 1.00 97.88 391 VAL A CA 1
ATOM 3038 C C . VAL A 1 391 ? 1.388 -6.481 1.946 1.00 97.88 391 VAL A C 1
ATOM 3040 O O . VAL A 1 391 ? 2.260 -6.385 1.078 1.00 97.88 391 VAL A O 1
ATOM 3043 N N . ILE A 1 392 ? 0.208 -7.068 1.719 1.00 98.38 392 ILE A N 1
ATOM 3044 C CA . ILE A 1 392 ? -0.233 -7.565 0.407 1.00 98.38 392 ILE A CA 1
ATOM 3045 C C . ILE A 1 392 ? -1.672 -7.110 0.186 1.00 98.38 392 ILE A C 1
ATOM 3047 O O . ILE A 1 392 ? -2.600 -7.580 0.842 1.00 98.38 392 ILE A O 1
ATOM 3051 N N . GLY A 1 393 ? -1.861 -6.198 -0.756 1.00 98.19 393 GLY A N 1
ATOM 3052 C CA . GLY A 1 393 ? -3.101 -5.459 -0.930 1.00 98.19 393 GLY A CA 1
ATOM 3053 C C . GLY A 1 393 ? -2.834 -3.964 -0.865 1.00 98.19 393 GLY A C 1
ATOM 3054 O O . GLY A 1 393 ? -1.908 -3.474 -1.505 1.00 98.19 393 GLY A O 1
ATOM 3055 N N . GLU A 1 394 ? -3.659 -3.254 -0.109 1.00 98.44 394 GLU A N 1
ATOM 3056 C CA . GLU A 1 394 ? -3.583 -1.807 0.074 1.00 98.44 394 GLU A CA 1
ATOM 3057 C C . GLU A 1 394 ? -3.348 -1.469 1.552 1.00 98.44 394 GLU A C 1
ATOM 3059 O O . GLU A 1 394 ? -3.700 -2.245 2.450 1.00 98.44 394 GLU A O 1
ATOM 3064 N N . CYS A 1 395 ? -2.726 -0.316 1.778 1.00 97.00 395 CYS A N 1
ATOM 3065 C CA . CYS A 1 395 ? -2.650 0.331 3.077 1.00 97.00 395 CYS A CA 1
ATOM 3066 C C . CYS A 1 395 ? -2.465 1.849 2.949 1.00 97.00 395 CYS A C 1
ATOM 3068 O O . CYS A 1 395 ? -1.872 2.343 1.985 1.00 97.00 395 CYS A O 1
ATOM 3070 N N . ASN A 1 396 ? -2.835 2.559 4.011 1.00 97.38 396 ASN A N 1
ATOM 3071 C CA . ASN A 1 396 ? -2.581 3.986 4.187 1.00 97.38 396 ASN A CA 1
ATOM 3072 C C . ASN A 1 396 ? -1.409 4.202 5.158 1.00 97.38 396 ASN A C 1
ATOM 3074 O O . ASN A 1 396 ? -1.317 3.517 6.178 1.00 97.38 396 ASN A O 1
ATOM 3078 N N . ILE A 1 397 ? -0.527 5.156 4.865 1.00 97.81 397 ILE A N 1
ATOM 3079 C CA . ILE A 1 397 ? 0.548 5.602 5.765 1.00 97.81 397 ILE A CA 1
ATOM 3080 C C . ILE A 1 397 ? 0.489 7.118 5.936 1.00 97.81 397 ILE A C 1
ATOM 3082 O O . ILE A 1 397 ? 0.276 7.840 4.964 1.00 97.81 397 ILE A O 1
ATOM 3086 N N . GLN A 1 398 ? 0.691 7.592 7.166 1.00 96.50 398 GLN A N 1
ATOM 3087 C CA . GLN A 1 398 ? 0.621 9.011 7.526 1.00 96.50 398 GLN A CA 1
ATOM 3088 C C . GLN A 1 398 ? 1.955 9.526 8.067 1.00 96.50 398 GLN A C 1
ATOM 3090 O O . GLN A 1 398 ? 2.649 8.845 8.830 1.00 96.50 398 GLN A O 1
ATOM 3095 N N . TYR A 1 399 ? 2.272 10.767 7.714 1.00 97.56 399 TYR A N 1
ATOM 3096 C CA . TYR A 1 399 ? 3.491 11.469 8.083 1.00 97.56 399 TYR A CA 1
ATOM 3097 C C . TYR A 1 399 ? 3.178 12.818 8.714 1.00 97.56 399 TYR A C 1
ATOM 3099 O O . TYR A 1 399 ? 2.263 13.518 8.284 1.00 97.56 399 TYR A O 1
ATOM 3107 N N . ALA A 1 400 ? 4.024 13.222 9.655 1.00 96.62 400 ALA A N 1
ATOM 3108 C CA . ALA A 1 400 ? 4.206 14.621 10.004 1.00 96.62 400 ALA A CA 1
ATOM 3109 C C . ALA A 1 400 ? 5.529 15.097 9.403 1.00 96.62 400 ALA A C 1
ATOM 3111 O O . ALA A 1 400 ? 6.585 14.572 9.758 1.00 96.62 400 ALA A O 1
ATOM 3112 N N . LEU A 1 401 ? 5.476 16.090 8.520 1.00 98.00 401 LEU A N 1
ATOM 3113 C CA . LEU A 1 401 ? 6.630 16.709 7.870 1.00 98.00 401 LEU A CA 1
ATOM 3114 C C . LEU A 1 401 ? 6.838 18.130 8.405 1.00 98.00 401 LEU A C 1
ATOM 3116 O O . LEU A 1 401 ? 5.903 18.936 8.463 1.00 98.00 401 LEU A O 1
ATOM 3120 N N . ASN A 1 402 ? 8.073 18.450 8.785 1.00 96.12 402 ASN A N 1
ATOM 3121 C CA . ASN A 1 402 ? 8.431 19.777 9.260 1.00 96.12 402 ASN A CA 1
ATOM 3122 C C . ASN A 1 402 ? 8.189 20.819 8.146 1.00 96.12 402 ASN A C 1
ATOM 3124 O O . ASN A 1 402 ? 8.652 20.637 7.026 1.00 96.12 402 ASN A O 1
ATOM 3128 N N . PRO A 1 403 ? 7.501 21.945 8.403 1.00 95.81 403 PRO A N 1
ATOM 3129 C CA . PRO A 1 403 ? 7.212 22.930 7.357 1.00 95.81 403 PRO A CA 1
ATOM 3130 C C . PRO A 1 403 ? 8.440 23.668 6.805 1.00 95.81 403 PRO A C 1
ATOM 3132 O O . PRO A 1 403 ? 8.328 24.348 5.786 1.00 95.81 403 PRO A O 1
ATOM 3135 N N . THR A 1 404 ? 9.578 23.600 7.501 1.00 95.62 404 THR A N 1
ATOM 3136 C CA . THR A 1 404 ? 10.798 24.365 7.186 1.00 95.62 404 THR A CA 1
ATOM 3137 C C . THR A 1 404 ? 12.040 23.502 6.973 1.00 95.62 404 THR A C 1
ATOM 3139 O O . THR A 1 404 ? 13.116 24.036 6.704 1.00 95.62 404 THR A O 1
ATOM 3142 N N . SER A 1 405 ? 11.920 22.183 7.112 1.00 96.69 405 SER A N 1
ATOM 3143 C CA . SER A 1 405 ? 13.014 21.236 6.915 1.00 96.69 405 SER A CA 1
ATOM 3144 C C . SER A 1 405 ? 12.476 19.901 6.406 1.00 96.69 405 SER A C 1
ATOM 3146 O O . SER A 1 405 ? 11.277 19.666 6.380 1.00 96.69 405 SER A O 1
ATOM 3148 N N . GLU A 1 406 ? 13.369 18.992 6.038 1.00 96.81 406 GLU A N 1
ATOM 3149 C CA . GLU A 1 406 ? 12.997 17.643 5.590 1.00 96.81 406 GLU A CA 1
ATOM 3150 C C . GLU A 1 406 ? 12.885 16.644 6.747 1.00 96.81 406 GLU A C 1
ATOM 3152 O O . GLU A 1 406 ? 12.826 15.435 6.537 1.00 96.81 406 GLU A O 1
ATOM 3157 N N . GLU A 1 407 ? 12.889 17.129 7.990 1.00 96.75 407 GLU A N 1
ATOM 3158 C CA . GLU A 1 407 ? 12.631 16.271 9.137 1.00 96.75 407 GLU A CA 1
ATOM 3159 C C . GLU A 1 407 ? 11.176 15.796 9.095 1.00 96.75 407 GLU A C 1
ATOM 3161 O O . GLU A 1 407 ? 10.249 16.602 9.010 1.00 96.75 407 GLU A O 1
ATOM 3166 N N . TYR A 1 408 ? 10.971 14.485 9.183 1.00 97.69 408 TYR A N 1
ATOM 3167 C CA . TYR A 1 408 ? 9.645 13.888 9.254 1.00 97.69 408 TYR A CA 1
ATOM 3168 C C . TYR A 1 408 ? 9.587 12.785 10.308 1.00 97.69 408 TYR A C 1
ATOM 3170 O O . TYR A 1 408 ? 10.604 12.205 10.698 1.00 97.69 408 TYR A O 1
ATOM 3178 N N . TYR A 1 409 ? 8.365 12.473 10.723 1.00 97.12 409 TYR A N 1
ATOM 3179 C CA . TYR A 1 409 ? 8.040 11.306 11.530 1.00 97.12 409 TYR A CA 1
ATOM 3180 C C . TYR A 1 409 ? 6.893 10.537 10.882 1.00 97.12 409 TYR A C 1
ATOM 3182 O O . TYR A 1 409 ? 5.953 11.134 10.355 1.00 97.12 409 TYR A O 1
ATOM 3190 N N . ILE A 1 410 ? 6.956 9.211 10.952 1.00 96.62 410 ILE A N 1
ATOM 3191 C CA . ILE A 1 410 ? 5.821 8.346 10.632 1.00 96.62 410 ILE A CA 1
ATOM 3192 C C . ILE A 1 410 ? 4.844 8.402 11.811 1.00 96.62 410 ILE A C 1
ATOM 3194 O O . ILE A 1 410 ? 5.251 8.267 12.967 1.00 96.62 410 ILE A O 1
ATOM 3198 N N . ILE A 1 411 ? 3.561 8.617 11.527 1.00 90.44 411 ILE A N 1
ATOM 3199 C CA . ILE A 1 411 ? 2.508 8.690 12.547 1.00 90.44 411 ILE A CA 1
ATOM 3200 C C . ILE A 1 411 ? 1.879 7.318 12.758 1.00 90.44 411 ILE A C 1
ATOM 3202 O O . ILE A 1 411 ? 1.868 6.808 13.878 1.00 90.44 411 ILE A O 1
ATOM 3206 N N . GLU A 1 412 ? 1.385 6.712 11.682 1.00 89.06 412 GLU A N 1
ATOM 3207 C CA . GLU A 1 412 ? 0.739 5.403 11.708 1.00 89.06 412 GLU A CA 1
ATOM 3208 C C . GLU A 1 412 ? 0.709 4.767 10.314 1.00 89.06 412 GLU A C 1
ATOM 3210 O O . GLU A 1 412 ? 0.871 5.444 9.294 1.00 89.06 412 GLU A O 1
ATOM 3215 N N . VAL A 1 413 ? 0.477 3.453 10.289 1.00 94.19 413 VAL A N 1
ATOM 3216 C CA . VAL A 1 413 ? 0.137 2.685 9.089 1.00 94.19 413 VAL A CA 1
ATOM 3217 C C . VAL A 1 413 ? -1.173 1.958 9.350 1.00 94.19 413 VAL A C 1
ATOM 3219 O O . VAL A 1 413 ? -1.288 1.195 10.302 1.00 94.19 413 VAL A O 1
ATOM 3222 N N . ASN A 1 414 ? -2.147 2.147 8.469 1.00 91.75 414 ASN A N 1
ATOM 3223 C CA . ASN A 1 414 ? -3.398 1.408 8.475 1.00 91.75 414 ASN A CA 1
ATOM 3224 C C . ASN A 1 414 ? -3.306 0.293 7.427 1.00 91.75 414 ASN A C 1
ATOM 3226 O O . ASN A 1 414 ? -3.515 0.536 6.239 1.00 91.75 414 ASN A O 1
ATOM 3230 N N . ALA A 1 415 ? -3.011 -0.940 7.853 1.00 94.25 415 ALA A N 1
ATOM 3231 C CA . ALA A 1 415 ? -2.858 -2.108 6.973 1.00 94.25 415 ALA A CA 1
ATOM 3232 C C . ALA A 1 415 ? -4.204 -2.706 6.499 1.00 94.25 415 ALA A C 1
ATOM 3234 O O . ALA A 1 415 ? -4.414 -3.924 6.497 1.00 94.25 415 ALA A O 1
ATOM 3235 N N . ARG A 1 416 ? -5.146 -1.829 6.149 1.00 93.44 416 ARG A N 1
ATOM 3236 C CA . ARG A 1 416 ? -6.499 -2.131 5.684 1.00 93.44 416 ARG A CA 1
ATOM 3237 C C . ARG A 1 416 ? -7.034 -0.961 4.869 1.00 93.44 416 ARG A C 1
ATOM 3239 O O . ARG A 1 416 ? -6.601 0.174 5.064 1.00 93.44 416 ARG A O 1
ATOM 3246 N N . LEU A 1 417 ? -8.111 -1.223 4.131 1.00 95.44 417 LEU A N 1
ATOM 3247 C CA . LEU A 1 417 ? -8.877 -0.146 3.526 1.00 95.44 417 LEU A CA 1
ATOM 3248 C C . LEU A 1 417 ? -9.400 0.802 4.608 1.00 95.44 417 LEU A C 1
ATOM 3250 O O . LEU A 1 417 ? -9.636 0.447 5.773 1.00 95.44 417 LEU A O 1
ATOM 3254 N N . SER A 1 418 ? -9.555 2.049 4.202 1.00 90.50 418 SER A N 1
ATOM 3255 C CA . SER A 1 418 ? -9.799 3.184 5.080 1.00 90.50 418 SER A CA 1
ATOM 3256 C C . SER A 1 418 ? -10.677 4.238 4.400 1.00 90.50 418 SER A C 1
ATOM 3258 O O . SER A 1 418 ? -10.994 4.157 3.208 1.00 90.50 418 SER A O 1
ATOM 3260 N N . ARG A 1 419 ? -11.048 5.273 5.157 1.00 90.69 419 ARG A N 1
ATOM 3261 C CA . ARG A 1 419 ? -11.686 6.477 4.603 1.00 90.69 419 ARG A CA 1
ATOM 3262 C C . ARG A 1 419 ? -10.795 7.145 3.553 1.00 90.69 419 ARG A C 1
ATOM 3264 O O . ARG A 1 419 ? -11.308 7.532 2.504 1.00 90.69 419 ARG A O 1
ATOM 3271 N N . SER A 1 420 ? -9.489 7.215 3.814 1.00 92.94 420 SER A N 1
ATOM 3272 C CA . SER A 1 420 ? -8.486 7.763 2.898 1.00 92.94 420 SER A CA 1
ATOM 3273 C C . SER A 1 420 ? -8.419 6.950 1.598 1.00 92.94 420 SER A C 1
ATOM 3275 O O . SER A 1 420 ? -8.539 7.527 0.521 1.00 92.94 420 SER A O 1
ATOM 3277 N N . SER A 1 421 ? -8.453 5.614 1.668 1.00 96.12 421 SER A N 1
ATOM 3278 C CA . SER A 1 421 ? -8.486 4.750 0.473 1.00 96.12 421 SER A CA 1
ATOM 3279 C C . SER A 1 421 ? -9.739 4.948 -0.392 1.00 96.12 421 SER A C 1
ATOM 3281 O O . SER A 1 421 ? -9.688 4.942 -1.628 1.00 96.12 421 SER A O 1
ATOM 3283 N N . ALA A 1 422 ? -10.901 5.178 0.231 1.00 95.94 422 ALA A N 1
ATOM 3284 C CA . ALA A 1 422 ? -12.132 5.458 -0.499 1.00 95.94 422 ALA A CA 1
ATOM 3285 C C . ALA A 1 422 ? -12.074 6.839 -1.168 1.00 95.94 422 ALA A C 1
ATOM 3287 O O . ALA A 1 422 ? -12.458 6.961 -2.334 1.00 95.94 422 ALA A O 1
ATOM 3288 N N . LEU A 1 423 ? -11.556 7.853 -0.465 1.00 96.81 423 LEU A N 1
ATOM 3289 C CA . LEU A 1 423 ? -11.317 9.187 -1.015 1.00 96.81 423 LEU A CA 1
ATOM 3290 C C . LEU A 1 423 ? -10.345 9.130 -2.199 1.00 96.81 423 LEU A C 1
ATOM 3292 O O . LEU A 1 423 ? -10.688 9.595 -3.283 1.00 96.81 423 LEU A O 1
ATOM 3296 N N . ALA A 1 424 ? -9.194 8.485 -2.033 1.00 98.12 424 ALA A N 1
ATOM 3297 C CA . ALA A 1 424 ? -8.192 8.308 -3.076 1.00 98.12 424 ALA A CA 1
ATOM 3298 C C . ALA A 1 424 ? -8.738 7.560 -4.293 1.00 98.12 424 ALA A C 1
ATOM 3300 O O . ALA A 1 424 ? -8.490 7.963 -5.430 1.00 98.12 424 ALA A O 1
ATOM 3301 N N . SER A 1 425 ? -9.560 6.526 -4.085 1.00 98.06 425 SER A N 1
ATOM 3302 C CA . SER A 1 425 ? -10.206 5.823 -5.198 1.00 98.06 425 SER A CA 1
ATOM 3303 C C . SER A 1 425 ? -11.109 6.743 -6.021 1.00 98.06 425 SER A C 1
ATOM 3305 O O . SER A 1 425 ? -11.209 6.601 -7.240 1.00 98.06 425 SER A O 1
ATOM 3307 N N . LYS A 1 426 ? -11.792 7.690 -5.366 1.00 97.62 426 LYS A N 1
ATOM 3308 C CA . LYS A 1 426 ? -12.629 8.688 -6.045 1.00 97.62 426 LYS A CA 1
ATOM 3309 C C . LYS A 1 426 ? -11.806 9.799 -6.679 1.00 97.62 426 LYS A C 1
ATOM 3311 O O . LYS A 1 426 ? -12.159 10.225 -7.772 1.00 97.62 426 LYS A O 1
ATOM 3316 N N . ALA A 1 427 ? -10.733 10.235 -6.025 1.00 97.62 427 ALA A N 1
ATOM 3317 C CA . ALA A 1 427 ? -9.872 11.294 -6.527 1.00 97.62 427 ALA A CA 1
ATOM 3318 C C . ALA A 1 427 ? -9.110 10.865 -7.786 1.00 97.62 427 ALA A C 1
ATOM 3320 O O . ALA A 1 427 ? -9.020 11.621 -8.743 1.00 97.62 427 ALA A O 1
ATOM 3321 N N . THR A 1 428 ? -8.602 9.636 -7.802 1.00 97.88 428 THR A N 1
ATOM 3322 C CA . THR A 1 428 ? -7.735 9.136 -8.878 1.00 97.88 428 THR A CA 1
ATOM 3323 C C . THR A 1 428 ? -8.478 8.339 -9.952 1.00 97.88 428 THR A C 1
ATOM 3325 O O . THR A 1 428 ? -7.944 8.101 -11.033 1.00 97.88 428 THR A O 1
ATOM 3328 N N . GLY A 1 429 ? -9.687 7.855 -9.649 1.00 97.31 429 GLY A N 1
ATOM 3329 C CA . GLY A 1 429 ? -10.380 6.851 -10.462 1.00 97.31 429 GLY A CA 1
ATOM 3330 C C . GLY A 1 429 ? -9.787 5.438 -10.351 1.00 97.31 429 GLY A C 1
ATOM 3331 O O . GLY A 1 429 ? -10.298 4.517 -10.990 1.00 97.31 429 GLY A O 1
ATOM 3332 N N . TYR A 1 430 ? -8.743 5.240 -9.541 1.00 98.19 430 TYR A N 1
ATOM 3333 C CA . TYR A 1 430 ? -8.109 3.946 -9.312 1.00 98.19 430 TYR A CA 1
ATOM 3334 C C . TYR A 1 430 ? -8.884 3.145 -8.250 1.00 98.19 430 TYR A C 1
ATOM 3336 O O . TYR A 1 430 ? -8.975 3.575 -7.101 1.00 98.19 430 TYR A O 1
ATOM 3344 N N . PRO A 1 431 ? -9.452 1.967 -8.560 1.00 97.69 431 PRO A N 1
ATOM 3345 C CA . PRO A 1 431 ? -10.327 1.263 -7.625 1.00 97.69 431 PRO A CA 1
ATOM 3346 C C . PRO A 1 431 ? -9.522 0.431 -6.604 1.00 97.69 431 PRO A C 1
ATOM 3348 O O . PRO A 1 431 ? -9.444 -0.792 -6.724 1.00 97.69 431 PRO A O 1
ATOM 3351 N N . LEU A 1 432 ? -8.952 1.084 -5.580 1.00 98.56 432 LEU A N 1
ATOM 3352 C CA . LEU A 1 432 ? -8.033 0.476 -4.596 1.00 98.56 432 LEU A CA 1
ATOM 3353 C C . LEU A 1 432 ? -8.565 -0.830 -3.994 1.00 98.56 432 LEU A C 1
ATOM 3355 O O . LEU A 1 432 ? -7.882 -1.849 -4.030 1.00 98.56 432 LEU A O 1
ATOM 3359 N N . ALA A 1 433 ? -9.815 -0.833 -3.526 1.00 98.31 433 ALA A N 1
ATOM 3360 C CA . ALA A 1 433 ? -10.436 -2.015 -2.934 1.00 98.31 433 ALA A CA 1
ATOM 3361 C C . ALA A 1 433 ? -10.533 -3.201 -3.912 1.00 98.31 433 ALA A C 1
ATOM 3363 O O . ALA A 1 433 ? -10.254 -4.345 -3.559 1.00 98.31 433 ALA A O 1
ATOM 3364 N N . TYR A 1 434 ? -10.901 -2.934 -5.164 1.00 98.44 434 TYR A N 1
ATOM 3365 C CA . TYR A 1 434 ? -10.986 -3.968 -6.193 1.00 98.44 434 TYR A CA 1
ATOM 3366 C C . TYR A 1 434 ? -9.599 -4.550 -6.498 1.00 98.44 434 TYR A C 1
ATOM 3368 O O . TYR A 1 434 ? -9.445 -5.769 -6.571 1.00 98.44 434 TYR A O 1
ATOM 3376 N N . VAL A 1 435 ? -8.584 -3.688 -6.625 1.00 98.56 435 VAL A N 1
ATOM 3377 C CA . VAL A 1 435 ? -7.202 -4.121 -6.864 1.00 98.56 435 VAL A CA 1
ATOM 3378 C C . VAL A 1 435 ? -6.695 -4.941 -5.682 1.00 98.56 435 VAL A C 1
ATOM 3380 O O . VAL A 1 435 ? -6.276 -6.074 -5.887 1.00 98.56 435 VAL A O 1
ATOM 3383 N N . ALA A 1 436 ? -6.825 -4.447 -4.448 1.00 98.56 436 ALA A N 1
ATOM 3384 C CA . ALA A 1 436 ? -6.413 -5.163 -3.240 1.00 98.56 436 ALA A CA 1
ATOM 3385 C C . ALA A 1 436 ? -7.059 -6.557 -3.136 1.00 98.56 436 ALA A C 1
ATOM 3387 O O . ALA A 1 436 ? -6.402 -7.526 -2.755 1.00 98.56 436 ALA A O 1
ATOM 3388 N N . ALA A 1 437 ? -8.325 -6.690 -3.543 1.00 98.31 437 ALA A N 1
ATOM 3389 C CA . ALA A 1 437 ? -9.013 -7.975 -3.583 1.00 98.31 437 ALA A CA 1
ATOM 3390 C C . ALA A 1 437 ? -8.394 -8.937 -4.618 1.00 98.31 437 ALA A C 1
ATOM 3392 O O . ALA A 1 437 ? -8.195 -10.109 -4.305 1.00 98.31 437 ALA A O 1
ATOM 3393 N N . LYS A 1 438 ? -8.019 -8.470 -5.815 1.00 98.31 438 LYS A N 1
ATOM 3394 C CA . LYS A 1 438 ? -7.285 -9.294 -6.800 1.00 98.31 438 LYS A CA 1
ATOM 3395 C C . LYS A 1 438 ? -5.887 -9.681 -6.296 1.00 98.31 438 LYS A C 1
ATOM 3397 O O . LYS A 1 438 ? -5.504 -10.843 -6.419 1.00 98.31 438 LYS A O 1
ATOM 3402 N N . LEU A 1 439 ? -5.168 -8.753 -5.657 1.00 98.38 439 LEU A N 1
ATOM 3403 C CA . LEU A 1 439 ? -3.850 -9.016 -5.063 1.00 98.38 439 LEU A CA 1
ATOM 3404 C C . LEU A 1 439 ? -3.918 -10.086 -3.968 1.00 98.38 439 LEU A C 1
ATOM 3406 O O . LEU A 1 439 ? -3.040 -10.939 -3.884 1.00 98.38 439 LEU A O 1
ATOM 3410 N N . SER A 1 440 ? -4.999 -10.107 -3.181 1.00 97.62 440 SER A N 1
ATOM 3411 C CA . SER A 1 440 ? -5.220 -11.129 -2.146 1.00 97.62 440 SER A CA 1
ATOM 3412 C C . SER A 1 440 ? -5.326 -12.566 -2.690 1.00 97.62 440 SER A C 1
ATOM 3414 O O . SER A 1 440 ? -5.173 -13.528 -1.939 1.00 97.62 440 SER A O 1
ATOM 3416 N N . LEU A 1 441 ? -5.573 -12.721 -3.997 1.00 97.06 441 LEU A N 1
ATOM 3417 C CA . LEU A 1 441 ? -5.597 -14.004 -4.706 1.00 97.06 441 LEU A CA 1
ATOM 3418 C C . LEU A 1 441 ? -4.254 -14.354 -5.366 1.00 97.06 441 LEU A C 1
ATOM 3420 O O . LEU A 1 441 ? -4.172 -15.374 -6.047 1.00 97.06 441 LEU A O 1
ATOM 3424 N N . GLY A 1 442 ? -3.224 -13.522 -5.190 1.00 96.50 442 GLY A N 1
ATOM 3425 C CA . GLY A 1 442 ? -1.915 -13.691 -5.817 1.00 96.50 442 GLY A CA 1
ATOM 3426 C C . GLY A 1 442 ? -1.848 -13.236 -7.274 1.00 96.50 442 GLY A C 1
ATOM 3427 O O . GLY A 1 442 ? -0.944 -13.650 -7.987 1.00 96.50 442 GLY A O 1
ATOM 3428 N N . ILE A 1 443 ? -2.790 -12.413 -7.745 1.00 97.38 443 ILE A N 1
ATOM 3429 C CA . ILE A 1 443 ? -2.702 -11.809 -9.083 1.00 97.38 443 ILE A CA 1
ATOM 3430 C C . ILE A 1 443 ? -1.746 -10.609 -8.988 1.00 97.38 443 ILE A C 1
ATOM 3432 O O . ILE A 1 443 ? -1.982 -9.754 -8.136 1.00 97.38 443 ILE A O 1
ATOM 3436 N N . PRO A 1 444 ? -0.681 -10.515 -9.802 1.00 97.12 444 PRO A N 1
ATOM 3437 C CA . PRO A 1 444 ? 0.272 -9.407 -9.732 1.00 97.12 444 PRO A CA 1
ATOM 3438 C C . PRO A 1 444 ? -0.309 -8.110 -10.317 1.00 97.12 444 PRO A C 1
ATOM 3440 O O . PRO A 1 444 ? -1.180 -8.137 -11.189 1.00 97.12 444 PRO A O 1
ATOM 3443 N N . LEU A 1 445 ? 0.204 -6.958 -9.874 1.00 97.88 445 LEU A N 1
ATOM 3444 C CA . LEU A 1 445 ? -0.254 -5.634 -10.323 1.00 97.88 445 LEU A CA 1
ATOM 3445 C C . LEU A 1 445 ? -0.244 -5.457 -11.859 1.00 97.88 445 LEU A C 1
ATOM 3447 O O . LEU A 1 445 ? -1.240 -4.953 -12.389 1.00 97.88 445 LEU A O 1
ATOM 3451 N N . PRO A 1 446 ? 0.814 -5.865 -12.597 1.00 96.94 446 PRO A N 1
ATOM 3452 C CA . PRO A 1 446 ? 0.849 -5.756 -14.059 1.00 96.94 446 PRO A CA 1
ATOM 3453 C C . PRO A 1 446 ? -0.227 -6.570 -14.791 1.00 96.94 446 PRO A C 1
ATOM 3455 O O . PRO A 1 446 ? -0.598 -6.208 -15.907 1.00 96.94 446 PRO A O 1
ATOM 3458 N N . ASP A 1 447 ? -0.760 -7.627 -14.175 1.00 96.50 447 ASP A N 1
ATOM 3459 C CA . ASP A 1 447 ? -1.777 -8.488 -14.796 1.00 96.50 447 ASP A CA 1
ATOM 3460 C C . ASP A 1 447 ? -3.205 -7.995 -14.528 1.00 96.50 447 ASP A C 1
ATOM 3462 O O . ASP A 1 447 ? -4.165 -8.423 -15.177 1.00 96.50 447 ASP A O 1
ATOM 3466 N N . ILE A 1 448 ? -3.374 -7.060 -13.591 1.00 97.19 448 ILE A N 1
ATOM 3467 C CA . ILE A 1 448 ? -4.664 -6.431 -13.329 1.00 97.19 448 ILE A CA 1
ATOM 3468 C C . ILE A 1 448 ? -4.863 -5.310 -14.342 1.00 97.19 448 ILE A C 1
ATOM 3470 O O . ILE A 1 448 ? -4.080 -4.370 -14.436 1.00 97.19 448 ILE A O 1
ATOM 3474 N N . LYS A 1 449 ? -5.955 -5.378 -15.097 1.00 94.81 449 LYS A N 1
ATOM 3475 C CA . LYS A 1 449 ? -6.304 -4.360 -16.086 1.00 94.81 449 LYS A CA 1
ATOM 3476 C C . LYS A 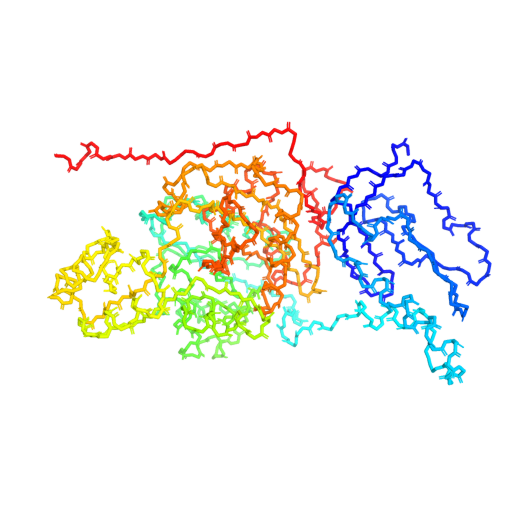1 449 ? -6.806 -3.079 -15.415 1.00 94.81 449 LYS A C 1
ATOM 3478 O O . LYS A 1 449 ? -7.685 -3.133 -14.554 1.00 94.81 449 LYS A O 1
ATOM 3483 N N . ASN A 1 450 ? -6.338 -1.920 -15.877 1.00 93.62 450 ASN A N 1
ATOM 3484 C CA . ASN A 1 450 ? -6.937 -0.641 -15.510 1.00 93.62 450 ASN A CA 1
ATOM 3485 C C . ASN A 1 450 ? -8.311 -0.503 -16.188 1.00 93.62 450 ASN A C 1
ATOM 3487 O O . ASN A 1 450 ? -8.419 -0.404 -17.414 1.00 93.62 450 ASN A O 1
ATOM 3491 N N . SER A 1 451 ? -9.375 -0.489 -15.384 1.00 88.62 451 SER A N 1
ATOM 3492 C CA . SER A 1 451 ? -10.753 -0.401 -15.873 1.00 88.62 451 SER A CA 1
ATOM 3493 C C . SER A 1 451 ? -11.117 0.954 -16.486 1.00 88.62 451 SER A C 1
ATOM 3495 O O . SER A 1 451 ? -12.094 1.020 -17.224 1.00 88.62 451 SER A O 1
ATOM 3497 N N . VAL A 1 452 ? -10.370 2.019 -16.179 1.00 90.31 452 VAL A N 1
ATOM 3498 C CA . VAL A 1 452 ? -10.620 3.374 -16.696 1.00 90.31 452 VAL A CA 1
ATOM 3499 C C . VAL A 1 452 ? -10.079 3.520 -18.116 1.00 90.31 452 VAL A C 1
ATOM 3501 O O . VAL A 1 452 ? -10.799 3.965 -19.004 1.00 90.31 452 VAL A O 1
ATOM 3504 N N . THR A 1 453 ? -8.828 3.117 -18.354 1.00 90.12 453 THR A N 1
ATOM 3505 C CA . THR A 1 453 ? -8.192 3.241 -19.679 1.00 90.12 453 THR A CA 1
ATOM 3506 C C . THR A 1 453 ? -8.538 2.075 -20.601 1.00 90.12 453 THR A C 1
ATOM 3508 O O . THR A 1 453 ? -8.550 2.225 -21.819 1.00 90.12 453 THR A O 1
ATOM 3511 N N . GLY A 1 454 ? -8.780 0.885 -20.044 1.00 91.12 454 GLY A N 1
ATOM 3512 C CA . GLY A 1 454 ? -9.094 -0.316 -20.809 1.00 91.12 454 GLY A CA 1
ATOM 3513 C C . GLY A 1 454 ? -7.929 -0.887 -21.632 1.00 91.12 454 GLY A C 1
ATOM 3514 O O . GLY A 1 454 ? -8.122 -1.902 -22.306 1.00 91.12 454 GLY A O 1
ATOM 3515 N N . VAL A 1 455 ? -6.742 -0.281 -21.582 1.00 89.94 455 VAL A N 1
ATOM 3516 C CA . VAL A 1 455 ? -5.560 -0.680 -22.372 1.00 89.94 455 VAL A CA 1
ATOM 3517 C C . VAL A 1 455 ? -4.265 -0.710 -21.560 1.00 89.94 455 VAL A C 1
ATOM 3519 O O . VAL A 1 455 ? -3.279 -1.252 -22.041 1.00 89.94 455 VAL A O 1
ATOM 3522 N N . THR A 1 456 ? -4.262 -0.177 -20.334 1.00 95.00 456 THR A N 1
ATOM 3523 C CA . THR A 1 456 ? -3.101 -0.210 -19.431 1.00 95.00 456 THR A CA 1
ATOM 3524 C C . THR A 1 456 ? -3.328 -1.147 -18.244 1.00 95.00 456 THR A C 1
ATOM 3526 O O . THR A 1 456 ? -4.421 -1.693 -18.050 1.00 95.00 456 THR A O 1
ATOM 3529 N N . THR A 1 457 ? -2.279 -1.347 -17.449 1.00 96.06 457 THR A N 1
ATOM 3530 C CA . THR A 1 457 ? -2.307 -2.174 -16.232 1.00 96.06 457 THR A CA 1
ATOM 3531 C C . THR A 1 457 ? -2.644 -1.331 -14.999 1.00 96.06 457 THR A C 1
ATOM 3533 O O . THR A 1 457 ? -2.657 -0.102 -15.067 1.00 96.06 457 THR A O 1
ATOM 3536 N N . ALA A 1 458 ? -2.917 -1.980 -13.869 1.00 97.19 458 ALA A N 1
ATOM 3537 C CA . ALA A 1 458 ? -3.049 -1.346 -12.562 1.00 97.19 458 ALA A CA 1
ATOM 3538 C C . ALA A 1 458 ? -1.680 -1.036 -11.927 1.00 97.19 458 ALA A C 1
ATOM 3540 O O . ALA A 1 458 ? -1.609 -0.315 -10.943 1.00 97.19 458 ALA A O 1
ATOM 3541 N N . CYS A 1 459 ? -0.573 -1.522 -12.492 1.00 97.56 459 CYS A N 1
ATOM 3542 C CA . CYS A 1 459 ? 0.764 -1.191 -12.015 1.00 97.56 459 CYS A CA 1
ATOM 3543 C C . CYS A 1 459 ? 1.184 0.197 -12.520 1.00 97.56 459 CYS A C 1
ATOM 3545 O O . CYS A 1 459 ? 1.968 0.298 -13.454 1.00 97.56 459 CYS A O 1
ATOM 3547 N N . PHE A 1 460 ? 0.619 1.268 -11.966 1.00 96.81 460 PHE A N 1
ATOM 3548 C CA . PHE A 1 460 ? 1.006 2.650 -12.265 1.00 96.81 460 PHE A CA 1
ATOM 3549 C C . PHE A 1 460 ? 0.565 3.590 -11.141 1.00 96.81 460 PHE A C 1
ATOM 3551 O O . PHE A 1 460 ? -0.386 3.298 -10.418 1.00 96.81 460 PHE A O 1
ATOM 3558 N N . GLU A 1 461 ? 1.208 4.750 -11.043 1.00 98.00 461 GLU A N 1
ATOM 3559 C CA . GLU A 1 461 ? 0.792 5.823 -10.135 1.00 98.00 461 GLU A CA 1
ATOM 3560 C C . GLU A 1 461 ? -0.069 6.841 -10.907 1.00 98.00 461 GLU A C 1
ATOM 3562 O O . GLU A 1 461 ? 0.411 7.440 -11.874 1.00 98.00 461 GLU A O 1
ATOM 3567 N N . PRO A 1 462 ? -1.359 7.024 -10.571 1.00 98.00 462 PRO A N 1
ATOM 3568 C CA . PRO A 1 462 ? -2.217 8.014 -11.215 1.00 98.00 462 PRO A CA 1
ATOM 3569 C C . PRO A 1 462 ? -1.607 9.419 -11.270 1.00 98.00 462 PRO A C 1
ATOM 3571 O O . PRO A 1 462 ? -1.068 9.925 -10.291 1.00 98.00 462 PRO A O 1
ATOM 3574 N N . SER A 1 463 ? -1.745 10.070 -12.425 1.00 97.62 463 SER A N 1
ATOM 3575 C CA . SER A 1 463 ? -1.448 11.494 -12.599 1.00 97.62 463 SER A CA 1
ATOM 3576 C C . SER A 1 463 ? -2.765 12.256 -12.673 1.00 97.62 463 SER A C 1
ATOM 3578 O O . SER A 1 463 ? -3.666 11.849 -13.407 1.00 97.62 463 SER A O 1
ATOM 3580 N N . LEU A 1 464 ? -2.888 13.316 -11.876 1.00 97.94 464 LEU A N 1
ATOM 3581 C CA . LEU A 1 464 ? -4.102 14.118 -11.771 1.00 97.94 464 LEU A CA 1
ATOM 3582 C C . LEU A 1 464 ? -3.839 15.474 -12.427 1.00 97.94 464 LEU A C 1
ATOM 3584 O O . LEU A 1 464 ? -2.948 16.212 -12.011 1.00 97.94 464 LEU A O 1
ATOM 3588 N N . ASP A 1 465 ? -4.633 15.807 -13.439 1.00 97.94 465 ASP A N 1
ATOM 3589 C CA . ASP A 1 465 ? -4.670 17.113 -14.107 1.00 97.94 465 ASP A CA 1
ATOM 3590 C C . ASP A 1 465 ? -5.718 18.058 -13.483 1.00 97.94 465 ASP A C 1
ATOM 3592 O O . ASP A 1 465 ? -6.083 19.092 -14.045 1.00 97.94 465 ASP A O 1
ATOM 3596 N N . PHE A 1 466 ? -6.179 17.711 -12.282 1.00 98.25 466 PHE A N 1
ATOM 3597 C CA . PHE A 1 466 ? -7.101 18.462 -11.439 1.00 98.25 466 PHE A CA 1
ATOM 3598 C C . PHE A 1 466 ? -6.704 18.315 -9.963 1.00 98.25 466 PHE A C 1
ATOM 3600 O O . PHE A 1 466 ? -5.898 17.461 -9.600 1.00 98.25 466 PHE A O 1
ATOM 3607 N N . CYS A 1 467 ? -7.296 19.141 -9.098 1.00 98.19 467 CYS A N 1
ATOM 3608 C CA . CYS A 1 467 ? -7.135 19.052 -7.647 1.00 98.19 467 CYS A CA 1
ATOM 3609 C C . CYS A 1 467 ? -8.478 18.701 -6.998 1.00 98.19 467 CYS A C 1
ATOM 3611 O O . CYS A 1 467 ? -9.509 19.303 -7.310 1.00 98.19 467 CYS A O 1
ATOM 3613 N N . VAL A 1 468 ? -8.464 17.717 -6.103 1.00 98.56 468 VAL A N 1
ATOM 3614 C CA . VAL A 1 468 ? -9.624 17.291 -5.318 1.00 98.56 468 VAL A CA 1
ATOM 3615 C C . VAL A 1 468 ? -9.519 17.878 -3.925 1.00 98.56 468 VAL A C 1
ATOM 3617 O O . VAL A 1 468 ? -8.455 17.833 -3.320 1.00 98.56 468 VAL A O 1
ATOM 3620 N N . VAL A 1 469 ? -10.638 18.378 -3.400 1.00 98.31 469 VAL A N 1
ATOM 3621 C CA . VAL A 1 469 ? -10.731 18.884 -2.028 1.00 98.31 469 VAL A CA 1
ATOM 3622 C C . VAL A 1 469 ? -11.809 18.108 -1.283 1.00 98.31 469 VAL A C 1
ATOM 3624 O O . VAL A 1 469 ? -12.979 18.117 -1.674 1.00 98.31 469 VAL A O 1
ATOM 3627 N N . LYS A 1 470 ? -11.428 17.449 -0.190 1.00 97.31 470 LYS A N 1
ATOM 3628 C CA . LYS A 1 470 ? -12.354 16.842 0.768 1.00 97.31 470 LYS A CA 1
ATOM 3629 C C . LYS A 1 470 ? -12.564 17.806 1.923 1.00 97.31 470 LYS A C 1
ATOM 3631 O O . LYS A 1 470 ? -11.606 18.242 2.551 1.00 97.31 470 LYS A O 1
ATOM 3636 N N . LEU A 1 471 ? -13.827 18.074 2.243 1.00 96.56 471 LEU A N 1
ATOM 3637 C CA . LEU A 1 471 ? -14.221 18.771 3.461 1.00 96.56 471 LEU A CA 1
ATOM 3638 C C . LEU A 1 471 ? -15.066 17.827 4.326 1.00 96.56 471 LEU A C 1
ATOM 3640 O O . LEU A 1 471 ? -15.971 17.166 3.807 1.00 96.56 471 LEU A O 1
ATOM 3644 N N . PRO A 1 472 ? -14.792 17.730 5.633 1.00 92.25 472 PRO A N 1
ATOM 3645 C CA . PRO A 1 472 ? -15.661 17.017 6.563 1.00 92.25 472 PRO A CA 1
ATOM 3646 C C . PRO A 1 472 ? -17.014 17.735 6.706 1.00 92.25 472 PRO A C 1
ATOM 3648 O O . PRO A 1 472 ? -17.143 18.947 6.524 1.00 92.25 472 PRO A O 1
ATOM 3651 N N . ARG A 1 473 ? -18.046 16.975 7.073 1.00 91.75 473 ARG A N 1
ATOM 3652 C CA . ARG A 1 473 ? -19.376 17.505 7.382 1.00 91.75 473 ARG A CA 1
ATOM 3653 C C . ARG A 1 473 ? -19.709 17.201 8.834 1.00 91.75 473 ARG A C 1
ATOM 3655 O O . ARG A 1 473 ? -19.857 16.039 9.196 1.00 91.75 473 ARG A O 1
ATOM 3662 N N . TRP A 1 474 ? -19.906 18.249 9.628 1.00 88.69 474 TRP A N 1
ATOM 3663 C CA . TRP A 1 474 ? -20.340 18.133 11.019 1.00 88.69 474 TRP A CA 1
ATOM 3664 C C . TRP A 1 474 ? -21.812 18.496 11.194 1.00 88.69 474 TRP A C 1
ATOM 3666 O O . TRP A 1 474 ? -22.333 19.372 10.504 1.00 88.69 474 TRP A O 1
ATOM 3676 N N . ASP A 1 475 ? -22.465 17.858 12.161 1.00 89.12 475 ASP A N 1
ATOM 3677 C CA . ASP A 1 475 ? -23.859 18.118 12.537 1.00 89.12 475 ASP A CA 1
ATOM 3678 C C . ASP A 1 475 ? -23.968 18.432 14.038 1.00 89.12 475 ASP A C 1
ATOM 3680 O O . ASP A 1 475 ? -24.700 17.794 14.791 1.00 89.12 475 ASP A O 1
ATOM 3684 N N . LEU A 1 476 ? -23.162 19.401 14.488 1.00 88.81 476 LEU A N 1
ATOM 3685 C CA . LEU A 1 476 ? -23.027 19.752 15.908 1.00 88.81 476 LEU A CA 1
ATOM 3686 C C . LEU A 1 476 ? -24.262 20.465 16.476 1.00 88.81 476 LEU A C 1
ATOM 3688 O O . LEU A 1 476 ? -24.482 20.432 17.681 1.00 88.81 476 LEU A O 1
ATOM 3692 N N . ALA A 1 477 ? -25.100 21.054 15.617 1.00 89.81 477 ALA A N 1
ATOM 3693 C CA . ALA A 1 477 ? -26.314 21.766 16.022 1.00 89.81 477 ALA A CA 1
ATOM 3694 C C . ALA A 1 477 ? -27.346 20.872 16.736 1.00 89.81 477 ALA A C 1
ATOM 3696 O O . ALA A 1 477 ? -28.267 21.377 17.364 1.00 89.81 477 ALA A O 1
ATOM 3697 N N . LYS A 1 478 ? -27.214 19.544 16.642 1.00 85.69 478 LYS A N 1
ATOM 3698 C CA . LYS A 1 478 ? -28.085 18.583 17.335 1.00 85.69 478 LYS A CA 1
ATOM 3699 C C . LYS A 1 478 ? -27.690 18.325 18.793 1.00 85.69 478 LYS A C 1
ATOM 3701 O O . LYS A 1 478 ? -28.432 17.639 19.488 1.00 85.69 478 LYS A O 1
ATOM 3706 N N . PHE A 1 479 ? -26.535 18.827 19.232 1.00 83.75 479 PHE A N 1
ATOM 3707 C CA . PHE A 1 479 ? -25.943 18.546 20.547 1.00 83.75 479 PHE A CA 1
ATOM 3708 C C . PHE A 1 479 ? -25.731 19.812 21.395 1.00 83.75 479 PHE A C 1
ATOM 3710 O O . PHE A 1 479 ? -24.962 19.779 22.354 1.00 83.75 479 PHE A O 1
ATOM 3717 N N . THR A 1 480 ? -26.377 20.919 21.017 1.00 56.47 480 THR A N 1
ATOM 3718 C CA . THR A 1 480 ? -26.363 22.208 21.732 1.00 56.47 480 THR A CA 1
ATOM 3719 C C . THR A 1 480 ? -27.469 22.325 22.760 1.00 56.47 480 THR A C 1
ATOM 3721 O O . THR A 1 480 ? -28.591 21.864 22.442 1.00 56.47 480 THR A O 1
#

Solvent-accessible surface area (backbone atoms only — not comparable to full-atom values): 25688 Å² total; per-residue (Å²): 139,83,47,50,74,47,49,42,45,30,33,28,32,68,90,58,70,37,51,41,50,30,13,34,79,44,75,77,74,64,61,78,93,71,56,55,94,62,47,45,74,39,24,29,29,67,58,83,64,46,51,33,21,36,32,33,80,69,54,88,47,71,52,62,66,50,42,49,82,30,85,63,50,40,69,76,46,43,65,57,54,54,55,49,52,50,54,52,50,42,63,75,64,70,50,84,81,86,66,44,58,62,56,50,52,47,60,73,57,49,72,80,58,59,88,79,55,47,59,93,58,83,53,63,26,33,37,37,34,32,46,44,68,76,45,94,97,45,59,68,46,26,37,54,28,38,38,32,27,39,51,40,34,49,80,68,69,25,44,37,34,36,38,34,49,37,84,91,34,75,48,68,38,91,80,65,37,81,38,77,39,76,42,68,81,39,55,71,55,48,48,53,49,45,71,74,66,59,32,44,24,33,42,38,45,36,2,46,68,52,18,37,54,31,46,54,52,28,51,75,69,42,47,34,71,75,62,60,34,39,78,39,27,45,46,68,65,38,46,53,36,44,71,35,69,67,54,30,42,54,61,42,43,76,76,75,46,53,52,62,58,67,44,82,27,73,46,55,67,51,46,53,53,46,41,64,75,61,38,69,40,26,31,41,36,27,51,97,51,73,91,57,54,49,41,49,76,18,75,47,71,68,52,38,47,56,46,38,53,58,16,54,75,78,19,84,36,37,34,43,30,48,50,57,69,69,16,39,28,38,37,38,35,35,38,25,22,53,68,70,35,64,49,60,50,35,46,33,25,37,76,46,37,34,90,54,56,76,82,69,22,39,32,30,31,58,57,83,88,65,51,72,64,58,46,40,52,52,51,52,49,48,51,53,51,44,58,74,51,54,50,21,15,47,29,40,39,36,34,40,34,42,83,88,51,90,56,62,26,38,71,53,48,43,69,25,57,43,67,64,48,45,50,41,22,66,70,62,66,48,58,52,44,31,51,24,42,42,20,25,64,46,47,46,45,71,78,36,68,25,82,84,75,70,67,38,39,52,47,52,38,65,82,74,98,62,78,43,75,49,71,60,87,83,76,65,82,82,78,114

Sequence (480 aa):
KYGNRGHNLPCIHHNTGRCFMTTQNHGFAVDDDTLPAGWEPLFTNANDKTNEGIIHESKPYFSVQFHPEHTAGPQDLEDLFDVFLDTVKEFKLNSPNTMSVKEKLIQKFSYIPVPESIPDTKPRKILILGSGGLSIGQAGEFDYSGSQAIKAMSEEKTQTILINPNIATVQTSKGLADKVYFLPLTRDYVEQVIKSERPNGVLLTFGGQTALNCGVELERAGIFKKYNVKILGTPIKSIIETEDRKIFAERVAEIGEKVAPSEAVYSVQEALEAATKLGYPVMARAAFSLGGLGSGFANNEEELKNLAQQALAHSNQLIIDKSLKGWKEVEYEVVRDAYDNCITVCNMENIDPLGIHTGESIVVAPSQTLSNREYNMLRTTAIKVIRHFGVIGECNIQYALNPTSEEYYIIEVNARLSRSSALASKATGYPLAYVAAKLSLGIPLPDIKNSVTGVTTACFEPSLDFCVVKLPRWDLAKFT

Radius of gyration: 24.52 Å; Cα contacts (8 Å, |Δi|>4): 1024; chains: 1; bounding box: 71×50×73 Å

Secondary structure (DSSP, 8-state):
---EEEEEEEEEETTT--EEEEEEEES----GGGPPTTEEEEEEETTT--EEEEEESSSS-EEESS-TT-SSS--TTTHHHHHHHHHHHHHHTT----S-HHHHHHHHH--PPPTTSS-SS--SEEEEE---S-BTTB-THHHHHHHHHHHHHHHTT-EEEEE---TT-GGGSBTTBSEEE---SSHHHHHHHHHHH--SEEE-TTSHHHHHHHHHHHHHTTHHHHHTPEEPSS-HHHHHHHHSHHHHHHHHHHTT--BPPEEEESSHHHHHHHHHHH-SSEEEEETT-STTTT-EEESSHHHHHHHHHHHHTT-S-EEEEE--TTPEEEEEEEEE-TT--EEEEEEEEESSPTTS-TTTS-EEES-SS--HHHHHHHHHHHHHHHHHTT--EEEEEEEEE-TTSS-EEEEEEE-S--HHHHHHHHHH---HHHHHHHHTTT--GGGSB-TTTSSSBS-S----SS-EEE-----GGG--

Mean predicted aligned error: 5.35 Å